Protein 8BVC (pdb70)

Solvent-accessible surface area: 3332 Å² total; per-residue (Å²): 73,82,29,96,21,137,81,74,65,150,42,29,0,64,1,43,35,82,29,123,91,147,87,84,74,72,111,80,66,175,38,133,185,129,56,95,35,90,24,125,60,120

Foldseek 3Di:
DAKDWDDPDVQKIWMWDPDPPDHIDIDIDGHDDVRDRDDDDD

Structure (mmCIF, N/CA/C/O backbone):
data_8BVC
#
_entry.id   8BVC
#
_cell.length_a   1.000
_cell.length_b   1.000
_cell.length_c   1.000
_cell.angle_alpha   90.00
_cell.angle_beta   90.00
_cell.angle_gamma   90.00
#
_symmetry.space_group_name_H-M   'P 1'
#
loop_
_atom_site.group_PDB
_atom_site.id
_atom_site.type_symbol
_atom_site.label_atom_id
_atom_site.label_alt_id
_atom_site.label_comp_id
_atom_site.label_asym_id
_atom_site.label_entity_id
_atom_site.label_seq_id
_atom_site.pdbx_PDB_ins_code
_atom_site.Cartn_x
_atom_site.Cartn_y
_atom_site.Cartn_z
_atom_site.occupancy
_atom_site.B_iso_or_equiv
_atom_site.auth_seq_id
_atom_site.auth_comp_id
_atom_site.auth_asym_id
_atom_site.auth_atom_id
_atom_site.pdbx_PDB_model_num
ATOM 1 N N . CYS A 1 1 ? 1.329 0.000 0.000 1.00 0.000 1 CYS A N 1
ATOM 2 C CA . CYS A 1 1 ? 2.094 -0.000 -1.241 1.00 0.000 1 CYS A CA 1
ATOM 3 C C . CYS A 1 1 ? 3.209 -1.041 -1.192 1.00 0.000 1 CYS A C 1
ATOM 4 O O . CYS A 1 1 ? 3.928 -1.152 -0.199 1.00 0.000 1 CYS A O 1
ATOM 11 N N . THR A 1 2 ? 3.347 -1.803 -2.273 1.00 0.000 2 THR A N 1
ATOM 12 C CA . THR A 1 2 ? 4.372 -2.836 -2.354 1.00 0.000 2 THR A CA 1
ATOM 13 C C . THR A 1 2 ? 5.093 -2.790 -3.697 1.00 0.000 2 THR A C 1
ATOM 14 O O . THR A 1 2 ? 4.814 -1.932 -4.534 1.00 0.000 2 THR A O 1
ATOM 25 N N . CYS A 1 3 ? 6.022 -3.719 -3.896 1.00 0.000 3 CYS A N 1
ATOM 26 C CA . CYS A 1 3 ? 6.784 -3.786 -5.137 1.00 0.000 3 CYS A CA 1
ATOM 27 C C . CYS A 1 3 ? 7.395 -5.171 -5.327 1.00 0.000 3 CYS A C 1
ATOM 28 O O . CYS A 1 3 ? 7.694 -5.866 -4.357 1.00 0.000 3 CYS A O 1
ATOM 35 N N . GLU A 1 4 ? 7.576 -5.565 -6.584 1.00 0.000 4 GLU A N 1
ATOM 36 C CA . GLU A 1 4 ? 8.150 -6.867 -6.900 1.00 0.000 4 GLU A CA 1
ATOM 37 C C . GLU A 1 4 ? 9.047 -6.782 -8.132 1.00 0.000 4 GLU A C 1
ATOM 38 O O . GLU A 1 4 ? 8.608 -6.372 -9.207 1.00 0.000 4 GLU A O 1
ATOM 50 N N . CYS A 1 5 ? 10.307 -7.170 -7.967 1.00 0.000 5 CYS A N 1
ATOM 51 C CA . CYS A 1 5 ? 11.268 -7.137 -9.062 1.00 0.000 5 CYS A CA 1
ATOM 52 C C . CYS A 1 5 ? 11.589 -8.548 -9.547 1.00 0.000 5 CYS A C 1
ATOM 53 O O . CYS A 1 5 ? 11.387 -9.525 -8.825 1.00 0.000 5 CYS A O 1
ATOM 60 N N . HIS A 1 6 ? 12.091 -8.646 -10.774 1.00 0.000 6 HIS A N 1
ATOM 61 C CA . HIS A 1 6 ? 12.441 -9.937 -11.356 1.00 0.000 6 HIS A CA 1
ATOM 62 C C . HIS A 1 6 ? 13.529 -9.780 -12.413 1.00 0.000 6 HIS A C 1
ATOM 63 O O . HIS A 1 6 ? 13.856 -8.665 -12.820 1.00 0.000 6 HIS A O 1
ATOM 77 N N . SER A 1 7 ? 14.087 -10.903 -12.854 1.00 0.000 7 SER A N 1
ATOM 78 C CA . SER A 1 7 ? 15.141 -10.889 -13.861 1.00 0.000 7 SER A CA 1
ATOM 79 C C . SER A 1 7 ? 14.624 -11.414 -15.197 1.00 0.000 7 SER A C 1
ATOM 80 O O . SER A 1 7 ? 14.709 -12.604 -15.500 1.00 0.000 7 SER A O 1
ATOM 88 N N . PRO A 1 8 ? 14.074 -10.505 -16.016 1.00 0.000 8 PRO A N 1
ATOM 89 C CA . PRO A 1 8 ? 13.533 -10.851 -17.333 1.00 0.000 8 PRO A CA 1
ATOM 90 C C . PRO A 1 8 ? 14.625 -11.231 -18.328 1.00 0.000 8 PRO A C 1
ATOM 91 O O . PRO A 1 8 ? 14.357 -11.876 -19.341 1.00 0.000 8 PRO A O 1
ATOM 102 N N . SER A 1 9 ? 15.856 -10.827 -18.030 1.00 0.000 9 SER A N 1
ATOM 103 C CA . SER A 1 9 ? 16.988 -11.122 -18.901 1.00 0.000 9 SER A CA 1
ATOM 104 C C . SER A 1 9 ? 18.307 -10.942 -18.156 1.00 0.000 9 SER A C 1
ATOM 105 O O . SER A 1 9 ? 18.362 -10.278 -17.120 1.00 0.000 9 SER A O 1
ATOM 113 N N . ASP A 1 10 ? 19.367 -11.538 -18.690 1.00 0.000 10 ASP A N 1
ATOM 114 C CA . ASP A 1 10 ? 20.687 -11.444 -18.077 1.00 0.000 10 ASP A CA 1
ATOM 115 C C . ASP A 1 10 ? 21.094 -9.986 -17.884 1.00 0.000 10 ASP A C 1
ATOM 116 O O . ASP A 1 10 ? 21.003 -9.178 -18.807 1.00 0.000 10 ASP A O 1
ATOM 125 N N . GLY A 1 11 ? 21.541 -9.657 -16.676 1.00 0.000 11 GLY A N 1
ATOM 126 C CA . GLY A 1 11 ? 21.953 -8.297 -16.383 1.00 0.000 11 GLY A CA 1
ATOM 127 C C . GLY A 1 11 ? 20.805 -7.311 -16.471 1.00 0.000 11 GLY A C 1
ATOM 128 O O . GLY A 1 11 ? 21.016 -6.119 -16.693 1.00 0.000 11 GLY A O 1
ATOM 132 N N . VAL A 1 12 ? 19.584 -7.809 -16.299 1.00 0.000 12 VAL A N 1
ATOM 133 C CA . VAL A 1 12 ? 18.398 -6.965 -16.361 1.00 0.000 12 VAL A CA 1
ATOM 134 C C . VAL A 1 12 ? 17.458 -7.249 -15.195 1.00 0.000 12 VAL A C 1
ATOM 135 O O . VAL A 1 12 ? 17.286 -8.399 -14.789 1.00 0.000 12 VAL A O 1
ATOM 148 N N . CYS A 1 13 ? 16.853 -6.195 -14.659 1.00 0.000 13 CYS A N 1
ATOM 149 C CA . CYS A 1 13 ? 15.930 -6.330 -13.538 1.00 0.000 13 CYS A CA 1
ATOM 150 C C . CYS A 1 13 ? 14.746 -5.380 -13.691 1.00 0.000 13 CYS A C 1
ATOM 151 O O . CYS A 1 13 ? 14.915 -4.161 -13.718 1.00 0.000 13 CYS A O 1
ATOM 158 N N . GLU A 1 14 ? 13.548 -5.947 -13.791 1.00 0.000 14 GLU A N 1
ATOM 159 C CA . GLU A 1 14 ? 12.336 -5.150 -13.941 1.00 0.000 14 GLU A CA 1
ATOM 160 C C . GLU A 1 14 ? 11.517 -5.157 -12.654 1.00 0.000 14 GLU A C 1
ATOM 161 O O . GLU A 1 14 ? 11.049 -6.205 -12.207 1.00 0.000 14 GLU A O 1
ATOM 173 N N . CYS A 1 15 ? 11.348 -3.980 -12.061 1.00 0.000 15 CYS A N 1
ATOM 174 C CA . CYS A 1 15 ? 10.587 -3.848 -10.824 1.00 0.000 15 CYS A CA 1
ATOM 175 C C . CYS A 1 15 ? 9.175 -3.345 -11.106 1.00 0.000 15 CYS A C 1
ATOM 176 O O . CYS A 1 15 ? 8.927 -2.688 -12.118 1.00 0.000 15 CYS A O 1
ATOM 183 N N . THR A 1 16 ? 8.250 -3.657 -10.203 1.00 0.000 16 THR A N 1
ATOM 184 C CA . THR A 1 16 ? 6.862 -3.238 -10.354 1.00 0.000 16 THR A CA 1
ATOM 185 C C . THR A 1 16 ? 6.263 -2.827 -9.013 1.00 0.000 16 THR A C 1
ATOM 186 O O . THR A 1 16 ? 6.046 -3.664 -8.137 1.00 0.000 16 THR A O 1
ATOM 197 N N . TYR A 1 17 ? 5.997 -1.535 -8.861 1.00 0.000 17 TYR A N 1
ATOM 198 C CA . TYR A 1 17 ? 5.424 -1.013 -7.626 1.00 0.000 17 TYR A CA 1
ATOM 199 C C . TYR A 1 17 ? 3.905 -0.923 -7.725 1.00 0.000 17 TYR A C 1
ATOM 200 O O . TYR A 1 17 ? 3.365 -0.408 -8.705 1.00 0.000 17 TYR A O 1
ATOM 218 N N . ASP A 1 18 ? 3.221 -1.428 -6.705 1.00 0.000 18 ASP A N 1
ATOM 219 C CA . ASP A 1 18 ? 1.763 -1.405 -6.675 1.00 0.000 18 ASP A CA 1
ATOM 220 C C . ASP A 1 18 ? 1.257 -0.471 -5.579 1.00 0.000 18 ASP A C 1
ATOM 221 O O . ASP A 1 18 ? 0.810 -0.905 -4.518 1.00 0.000 18 ASP A O 1
ATOM 230 N N . PRO A 1 19 ? 1.330 0.842 -5.841 1.00 0.000 19 PRO A N 1
ATOM 231 C CA . PRO A 1 19 ? 0.884 1.865 -4.889 1.00 0.000 19 PRO A CA 1
ATOM 232 C C . PRO A 1 19 ? -0.632 1.882 -4.724 1.00 0.000 19 PRO A C 1
ATOM 233 O O . PRO A 1 19 ? -1.373 1.697 -5.690 1.00 0.000 19 PRO A O 1
ATOM 244 N N . ASP A 1 20 ? -1.086 2.104 -3.496 1.00 0.000 20 ASP A N 1
ATOM 245 C CA . ASP A 1 20 ? -2.514 2.147 -3.205 1.00 0.000 20 ASP A CA 1
ATOM 246 C C . ASP A 1 20 ? -3.181 3.315 -3.924 1.00 0.000 20 ASP A C 1
ATOM 247 O O . ASP A 1 20 ? -2.729 4.456 -3.829 1.00 0.000 20 ASP A O 1
ATOM 256 N N . GLY A 1 21 ? -4.258 3.022 -4.646 1.00 0.000 21 GLY A N 1
ATOM 257 C CA . GLY A 1 21 ? -4.968 4.058 -5.373 1.00 0.000 21 GLY A CA 1
ATOM 258 C C . GLY A 1 21 ? -4.422 4.264 -6.772 1.00 0.000 21 GLY A C 1
ATOM 259 O O . GLY A 1 21 ? -5.168 4.223 -7.751 1.00 0.000 21 GLY A O 1
ATOM 263 N N . LYS A 1 22 ? -3.116 4.488 -6.868 1.00 0.000 22 LYS A N 1
ATOM 264 C CA . LYS A 1 22 ? -2.469 4.701 -8.158 1.00 0.000 22 LYS A CA 1
ATOM 265 C C . LYS A 1 22 ? -2.173 3.372 -8.844 1.00 0.000 22 LYS A C 1
ATOM 266 O O . LYS A 1 22 ? -2.122 2.317 -8.212 1.00 0.000 22 LYS A O 1
ATOM 285 N N . PRO A 1 23 ? -1.971 3.422 -10.169 1.00 0.000 23 PRO A N 1
ATOM 286 C CA . PRO A 1 23 ? -1.674 2.230 -10.970 1.00 0.000 23 PRO A CA 1
ATOM 287 C C . PRO A 1 23 ? -0.286 1.668 -10.681 1.00 0.000 23 PRO A C 1
ATOM 288 O O . PRO A 1 23 ? 0.534 2.291 -10.005 1.00 0.000 23 PRO A O 1
ATOM 299 N N . PRO A 1 24 ? -0.013 0.464 -11.204 1.00 0.000 24 PRO A N 1
ATOM 300 C CA . PRO A 1 24 ? 1.276 -0.208 -11.016 1.00 0.000 24 PRO A CA 1
ATOM 301 C C . PRO A 1 24 ? 2.406 0.485 -11.771 1.00 0.000 24 PRO A C 1
ATOM 302 O O . PRO A 1 24 ? 2.341 0.648 -12.990 1.00 0.000 24 PRO A O 1
ATOM 313 N N . ILE A 1 25 ? 3.439 0.889 -11.040 1.00 0.000 25 ILE A N 1
ATOM 314 C CA . ILE A 1 25 ? 4.584 1.562 -11.642 1.00 0.000 25 ILE A CA 1
ATOM 315 C C . ILE A 1 25 ? 5.718 0.580 -11.915 1.00 0.000 25 ILE A C 1
ATOM 316 O O . ILE A 1 25 ? 6.373 0.097 -10.990 1.00 0.000 25 ILE A O 1
ATOM 332 N N . THR A 1 26 ? 5.946 0.288 -13.192 1.00 0.000 26 THR A N 1
ATOM 333 C CA . THR A 1 26 ? 7.002 -0.636 -13.588 1.00 0.000 26 THR A CA 1
ATOM 334 C C . THR A 1 26 ? 8.291 0.109 -13.912 1.00 0.000 26 THR A C 1
ATOM 335 O O . THR A 1 26 ? 8.295 1.047 -14.710 1.00 0.000 26 THR A O 1
ATOM 346 N N . LYS A 1 27 ? 9.386 -0.313 -13.290 1.00 0.000 27 LYS A N 1
ATOM 347 C CA . LYS A 1 27 ? 10.684 0.312 -13.514 1.00 0.000 27 LYS A CA 1
ATOM 348 C C . LYS A 1 27 ? 11.725 -0.725 -13.921 1.00 0.000 27 LYS A C 1
ATOM 349 O O . LYS A 1 27 ? 12.144 -1.552 -13.110 1.00 0.000 27 LYS A O 1
ATOM 368 N N . THR A 1 28 ? 12.141 -0.676 -15.183 1.00 0.000 28 THR A N 1
ATOM 369 C CA . THR A 1 28 ? 13.133 -1.611 -15.698 1.00 0.000 28 THR A CA 1
ATOM 370 C C . THR A 1 28 ? 14.498 -0.945 -15.832 1.00 0.000 28 THR A C 1
ATOM 371 O O . THR A 1 28 ? 14.607 0.176 -16.330 1.00 0.000 28 THR A O 1
ATOM 382 N N . PHE A 1 29 ? 15.538 -1.643 -15.386 1.00 0.000 29 PHE A N 1
ATOM 383 C CA . PHE A 1 29 ? 16.897 -1.119 -15.457 1.00 0.000 29 PHE A CA 1
ATOM 384 C C . PHE A 1 29 ? 17.905 -2.247 -15.653 1.00 0.000 29 PHE A C 1
ATOM 385 O O . PHE A 1 29 ? 17.542 -3.423 -15.665 1.00 0.000 29 PHE A O 1
ATOM 402 N N . ARG A 1 30 ? 19.173 -1.879 -15.809 1.00 0.000 30 ARG A N 1
ATOM 403 C CA . ARG A 1 30 ? 20.234 -2.859 -16.007 1.00 0.000 30 ARG A CA 1
ATOM 404 C C . ARG A 1 30 ? 20.910 -3.203 -14.683 1.00 0.000 30 ARG A C 1
ATOM 405 O O . ARG A 1 30 ? 21.330 -2.316 -13.939 1.00 0.000 30 ARG A O 1
ATOM 426 N N . LEU A 1 31 ? 21.013 -4.496 -14.396 1.00 0.000 31 LEU A N 1
ATOM 427 C CA . LEU A 1 31 ? 21.638 -4.958 -13.162 1.00 0.000 31 LEU A CA 1
ATOM 428 C C . LEU A 1 31 ? 23.153 -4.799 -13.226 1.00 0.000 31 LEU A C 1
ATOM 429 O O . LEU A 1 31 ? 23.787 -5.177 -14.212 1.00 0.000 31 LEU A O 1
ATOM 445 N N . HIS A 1 32 ? 23.730 -4.239 -12.167 1.00 0.000 32 HIS A N 1
ATOM 446 C CA . HIS A 1 32 ? 25.173 -4.033 -12.102 1.00 0.000 32 HIS A CA 1
ATOM 447 C C . HIS A 1 32 ? 25.879 -5.289 -11.601 1.00 0.000 32 HIS A C 1
ATOM 448 O O . HIS A 1 32 ? 25.252 -6.330 -11.404 1.00 0.000 32 HIS A O 1
ATOM 462 N N . LYS A 1 33 ? 27.188 -5.184 -11.398 1.00 0.000 33 LYS A N 1
ATOM 463 C CA . LYS A 1 33 ? 27.981 -6.310 -10.919 1.00 0.000 33 LYS A CA 1
ATOM 464 C C . LYS A 1 33 ? 27.414 -6.860 -9.614 1.00 0.000 33 LYS A C 1
ATOM 465 O O . LYS A 1 33 ? 27.480 -6.206 -8.574 1.00 0.000 33 LYS A O 1
ATOM 484 N N . ASP A 1 34 ? 26.858 -8.065 -9.677 1.00 0.000 34 ASP A N 1
ATOM 485 C CA . ASP A 1 34 ? 26.281 -8.703 -8.500 1.00 0.000 34 ASP A CA 1
ATOM 486 C C . ASP A 1 34 ? 25.260 -7.788 -7.831 1.00 0.000 34 ASP A C 1
ATOM 487 O O . ASP A 1 34 ? 25.172 -7.734 -6.604 1.00 0.000 34 ASP A O 1
ATOM 496 N N . GLN A 1 35 ? 24.492 -7.072 -8.645 1.00 0.000 35 GLN A N 1
ATOM 497 C CA . GLN A 1 35 ? 23.479 -6.158 -8.131 1.00 0.000 35 GLN A CA 1
ATOM 498 C C . GLN A 1 35 ? 22.177 -6.897 -7.839 1.00 0.000 35 GLN A C 1
ATOM 499 O O . GLN A 1 35 ? 21.636 -7.608 -8.686 1.00 0.000 35 GLN A O 1
ATOM 513 N N . PRO A 1 36 ? 21.661 -6.727 -6.613 1.00 0.000 36 PRO A N 1
ATOM 514 C CA . PRO A 1 36 ? 20.416 -7.370 -6.182 1.00 0.000 36 PRO A CA 1
ATOM 515 C C . PRO A 1 36 ? 19.192 -6.792 -6.884 1.00 0.000 36 PRO A C 1
ATOM 516 O O . PRO A 1 36 ? 18.989 -5.578 -6.901 1.00 0.000 36 PRO A O 1
ATOM 527 N N . CYS A 1 37 ? 18.378 -7.669 -7.462 1.00 0.000 37 CYS A N 1
ATOM 528 C CA . CYS A 1 37 ? 17.174 -7.247 -8.166 1.00 0.000 37 CYS A CA 1
ATOM 529 C C . CYS A 1 37 ? 16.013 -7.059 -7.193 1.00 0.000 37 CYS A C 1
ATOM 530 O O . CYS A 1 37 ? 15.096 -7.880 -7.136 1.00 0.000 37 CYS A O 1
ATOM 537 N N . THR A 1 38 ? 16.058 -5.973 -6.429 1.00 0.000 38 THR A N 1
ATOM 538 C CA . THR A 1 38 ? 15.013 -5.677 -5.458 1.00 0.000 38 THR A CA 1
ATOM 539 C C . THR A 1 38 ? 14.586 -4.216 -5.537 1.00 0.000 38 THR A C 1
ATOM 540 O O . THR A 1 38 ? 15.151 -3.434 -6.303 1.00 0.000 38 THR A O 1
ATOM 551 N N . CYS A 1 39 ? 13.586 -3.852 -4.742 1.00 0.000 39 CYS A N 1
ATOM 552 C CA . CYS A 1 39 ? 13.083 -2.484 -4.721 1.00 0.000 39 CYS A CA 1
ATOM 553 C C . CYS A 1 39 ? 12.579 -2.110 -3.330 1.00 0.000 39 CYS A C 1
ATOM 554 O O . CYS A 1 39 ? 12.551 -2.942 -2.423 1.00 0.000 39 CYS A O 1
ATOM 561 N N . THR A 1 40 ? 12.181 -0.852 -3.169 1.00 0.000 40 THR A N 1
ATOM 562 C CA . THR A 1 40 ? 11.679 -0.367 -1.890 1.00 0.000 40 THR A CA 1
ATOM 563 C C . THR A 1 40 ? 10.734 0.813 -2.082 1.00 0.000 40 THR A C 1
ATOM 564 O O . THR A 1 40 ? 11.134 1.869 -2.573 1.00 0.000 40 THR A O 1
ATOM 575 N N . CYS A 1 41 ? 9.477 0.628 -1.691 1.00 0.000 41 CYS A N 1
ATOM 576 C CA . CYS A 1 41 ? 8.473 1.678 -1.819 1.00 0.000 41 CYS A CA 1
ATOM 577 C C . CYS A 1 41 ? 8.337 2.462 -0.518 1.00 0.000 41 CYS A C 1
ATOM 578 O O . CYS A 1 41 ? 8.058 3.660 -0.529 1.00 0.000 41 CYS A O 1
ATOM 585 N N . GLY A 1 42 ? 8.535 1.776 0.604 1.00 0.000 42 GLY A N 1
ATOM 586 C CA . GLY A 1 42 ? 8.430 2.424 1.898 1.00 0.000 42 GLY A CA 1
ATOM 587 C C . GLY A 1 42 ? 8.514 1.440 3.048 1.00 0.000 42 GLY A C 1
ATOM 588 O O . GLY A 1 42 ? 8.683 1.835 4.201 1.00 0.000 42 GLY A O 1
ATOM 592 N N . CYS A 1 1 ? 1.533 0.250 -0.071 1.00 0.000 1 CYS A N 2
ATOM 593 C CA . CYS A 1 1 ? 2.250 0.178 -1.338 1.00 0.000 1 CYS A CA 2
ATOM 594 C C . CYS A 1 1 ? 3.360 -0.867 -1.276 1.00 0.000 1 CYS A C 2
ATOM 595 O O . CYS A 1 1 ? 4.103 -0.943 -0.297 1.00 0.000 1 CYS A O 2
ATOM 602 N N . THR A 1 2 ? 3.468 -1.671 -2.329 1.00 0.000 2 THR A N 2
ATOM 603 C CA . THR A 1 2 ? 4.486 -2.712 -2.395 1.00 0.000 2 THR A CA 2
ATOM 604 C C . THR A 1 2 ? 5.170 -2.727 -3.757 1.00 0.000 2 THR A C 2
ATOM 605 O O . THR A 1 2 ? 4.894 -1.884 -4.612 1.00 0.000 2 THR A O 2
ATOM 616 N N . CYS A 1 3 ? 6.065 -3.689 -3.954 1.00 0.000 3 CYS A N 2
ATOM 617 C CA . CYS A 1 3 ? 6.789 -3.815 -5.213 1.00 0.000 3 CYS A CA 2
ATOM 618 C C . CYS A 1 3 ? 7.345 -5.226 -5.383 1.00 0.000 3 CYS A C 2
ATOM 619 O O . CYS A 1 3 ? 7.561 -5.940 -4.404 1.00 0.000 3 CYS A O 2
ATOM 626 N N . GLU A 1 4 ? 7.574 -5.620 -6.632 1.00 0.000 4 GLU A N 2
ATOM 627 C CA . GLU A 1 4 ? 8.105 -6.945 -6.929 1.00 0.000 4 GLU A CA 2
ATOM 628 C C . GLU A 1 4 ? 9.085 -6.889 -8.097 1.00 0.000 4 GLU A C 2
ATOM 629 O O . GLU A 1 4 ? 8.697 -6.625 -9.236 1.00 0.000 4 GLU A O 2
ATOM 641 N N . CYS A 1 5 ? 10.357 -7.140 -7.806 1.00 0.000 5 CYS A N 2
ATOM 642 C CA . CYS A 1 5 ? 11.395 -7.118 -8.830 1.00 0.000 5 CYS A CA 2
ATOM 643 C C . CYS A 1 5 ? 11.632 -8.516 -9.394 1.00 0.000 5 CYS A C 2
ATOM 644 O O . CYS A 1 5 ? 11.439 -9.517 -8.703 1.00 0.000 5 CYS A O 2
ATOM 651 N N . HIS A 1 6 ? 12.053 -8.577 -10.654 1.00 0.000 6 HIS A N 2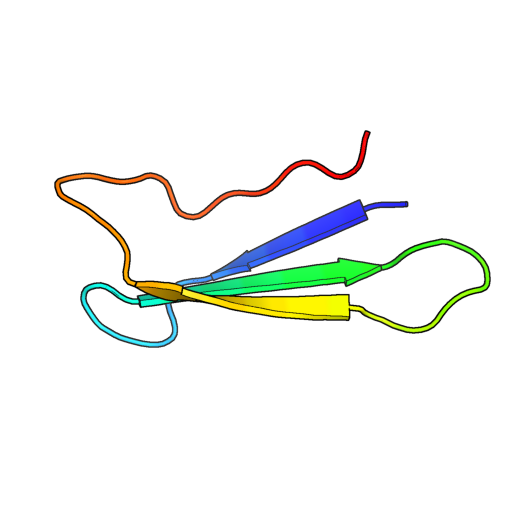
ATOM 652 C CA . HIS A 1 6 ? 12.318 -9.852 -11.310 1.00 0.000 6 HIS A CA 2
ATOM 653 C C . HIS A 1 6 ? 13.403 -9.701 -12.372 1.00 0.000 6 HIS A C 2
ATOM 654 O O . HIS A 1 6 ? 13.728 -8.588 -12.788 1.00 0.000 6 HIS A O 2
ATOM 668 N N . SER A 1 7 ? 13.961 -10.826 -12.806 1.00 0.000 7 SER A N 2
ATOM 669 C CA . SER A 1 7 ? 15.013 -10.818 -13.817 1.00 0.000 7 SER A CA 2
ATOM 670 C C . SER A 1 7 ? 14.489 -11.343 -15.150 1.00 0.000 7 SER A C 2
ATOM 671 O O . SER A 1 7 ? 14.551 -12.538 -15.444 1.00 0.000 7 SER A O 2
ATOM 679 N N . PRO A 1 8 ? 13.961 -10.430 -15.978 1.00 0.000 8 PRO A N 2
ATOM 680 C CA . PRO A 1 8 ? 13.416 -10.776 -17.294 1.00 0.000 8 PRO A CA 2
ATOM 681 C C . PRO A 1 8 ? 14.503 -11.186 -18.282 1.00 0.000 8 PRO A C 2
ATOM 682 O O . PRO A 1 8 ? 14.231 -11.861 -19.275 1.00 0.000 8 PRO A O 2
ATOM 693 N N . SER A 1 9 ? 15.736 -10.774 -18.003 1.00 0.000 9 SER A N 2
ATOM 694 C CA . SER A 1 9 ? 16.864 -11.095 -18.869 1.00 0.000 9 SER A CA 2
ATOM 695 C C . SER A 1 9 ? 18.187 -10.887 -18.138 1.00 0.000 9 SER A C 2
ATOM 696 O O . SER A 1 9 ? 18.242 -10.208 -17.113 1.00 0.000 9 SER A O 2
ATOM 704 N N . ASP A 1 10 ? 19.250 -11.477 -18.673 1.00 0.000 10 ASP A N 2
ATOM 705 C CA . ASP A 1 10 ? 20.574 -11.356 -18.074 1.00 0.000 10 ASP A CA 2
ATOM 706 C C . ASP A 1 10 ? 20.968 -9.891 -17.917 1.00 0.000 10 ASP A C 2
ATOM 707 O O . ASP A 1 10 ? 20.831 -9.098 -18.848 1.00 0.000 10 ASP A O 2
ATOM 716 N N . GLY A 1 11 ? 21.458 -9.538 -16.732 1.00 0.000 11 GLY A N 2
ATOM 717 C CA . GLY A 1 11 ? 21.864 -8.169 -16.475 1.00 0.000 11 GLY A CA 2
ATOM 718 C C . GLY A 1 11 ? 20.701 -7.198 -16.539 1.00 0.000 11 GLY A C 2
ATOM 719 O O . GLY A 1 11 ? 20.890 -6.007 -16.784 1.00 0.000 11 GLY A O 2
ATOM 723 N N . VAL A 1 12 ? 19.493 -7.709 -16.319 1.00 0.000 12 VAL A N 2
ATOM 724 C CA . VAL A 1 12 ? 18.295 -6.879 -16.354 1.00 0.000 12 VAL A CA 2
ATOM 725 C C . VAL A 1 12 ? 17.379 -7.187 -15.174 1.00 0.000 12 VAL A C 2
ATOM 726 O O . VAL A 1 12 ? 17.227 -8.342 -14.777 1.00 0.000 12 VAL A O 2
ATOM 739 N N . CYS A 1 13 ? 16.770 -6.145 -14.618 1.00 0.000 13 CYS A N 2
ATOM 740 C CA . CYS A 1 13 ? 15.869 -6.302 -13.483 1.00 0.000 13 CYS A CA 2
ATOM 741 C C . CYS A 1 13 ? 14.690 -5.338 -13.587 1.00 0.000 13 CYS A C 2
ATOM 742 O O . CYS A 1 13 ? 14.873 -4.122 -13.628 1.00 0.000 13 CYS A O 2
ATOM 749 N N . GLU A 1 14 ? 13.482 -5.891 -13.629 1.00 0.000 14 GLU A N 2
ATOM 750 C CA . GLU A 1 14 ? 12.274 -5.081 -13.728 1.00 0.000 14 GLU A CA 2
ATOM 751 C C . GLU A 1 14 ? 11.514 -5.072 -12.405 1.00 0.000 14 GLU A C 2
ATOM 752 O O . GLU A 1 14 ? 11.087 -6.117 -11.915 1.00 0.000 14 GLU A O 2
ATOM 764 N N . CYS A 1 15 ? 11.350 -3.884 -11.832 1.00 0.000 15 CYS A N 2
ATOM 765 C CA . CYS A 1 15 ? 10.643 -3.738 -10.565 1.00 0.000 15 CYS A CA 2
ATOM 766 C C . CYS A 1 15 ? 9.272 -3.102 -10.778 1.00 0.000 15 CYS A C 2
ATOM 767 O O . CYS A 1 15 ? 9.163 -2.002 -11.321 1.00 0.000 15 CYS A O 2
ATOM 774 N N . THR A 1 16 ? 8.228 -3.801 -10.345 1.00 0.000 16 THR A N 2
ATOM 775 C CA . THR A 1 16 ? 6.864 -3.307 -10.489 1.00 0.000 16 THR A CA 2
ATOM 776 C C . THR A 1 16 ? 6.289 -2.882 -9.142 1.00 0.000 16 THR A C 2
ATOM 777 O O . THR A 1 16 ? 6.111 -3.706 -8.245 1.00 0.000 16 THR A O 2
ATOM 788 N N . TYR A 1 17 ? 6.000 -1.593 -9.008 1.00 0.000 17 TYR A N 2
ATOM 789 C CA . TYR A 1 17 ? 5.446 -1.059 -7.770 1.00 0.000 17 TYR A CA 2
ATOM 790 C C . TYR A 1 17 ? 3.923 -0.996 -7.836 1.00 0.000 17 TYR A C 2
ATOM 791 O O . TYR A 1 17 ? 3.352 -0.543 -8.829 1.00 0.000 17 TYR A O 2
ATOM 809 N N . ASP A 1 18 ? 3.272 -1.454 -6.773 1.00 0.000 18 ASP A N 2
ATOM 810 C CA . ASP A 1 18 ? 1.815 -1.449 -6.708 1.00 0.000 18 ASP A CA 2
ATOM 811 C C . ASP A 1 18 ? 1.322 -0.489 -5.629 1.00 0.000 18 ASP A C 2
ATOM 812 O O . ASP A 1 18 ? 0.899 -0.897 -4.548 1.00 0.000 18 ASP A O 2
ATOM 821 N N . PRO A 1 19 ? 1.379 0.817 -5.928 1.00 0.000 19 PRO A N 2
ATOM 822 C CA . PRO A 1 19 ? 0.943 1.862 -4.997 1.00 0.000 19 PRO A CA 2
ATOM 823 C C . PRO A 1 19 ? -0.569 1.872 -4.804 1.00 0.000 19 PRO A C 2
ATOM 824 O O . PRO A 1 19 ? -1.327 1.651 -5.748 1.00 0.000 19 PRO A O 2
ATOM 835 N N . ASP A 1 20 ? -1.002 2.129 -3.574 1.00 0.000 20 ASP A N 2
ATOM 836 C CA . ASP A 1 20 ? -2.425 2.169 -3.257 1.00 0.000 20 ASP A CA 2
ATOM 837 C C . ASP A 1 20 ? -3.110 3.325 -3.980 1.00 0.000 20 ASP A C 2
ATOM 838 O O . ASP A 1 20 ? -2.663 4.469 -3.907 1.00 0.000 20 ASP A O 2
ATOM 847 N N . GLY A 1 21 ? -4.199 3.017 -4.679 1.00 0.000 21 GLY A N 2
ATOM 848 C CA . GLY A 1 21 ? -4.928 4.040 -5.405 1.00 0.000 21 GLY A CA 2
ATOM 849 C C . GLY A 1 21 ? -4.407 4.231 -6.816 1.00 0.000 21 GLY A C 2
ATOM 850 O O . GLY A 1 21 ? -5.170 4.174 -7.781 1.00 0.000 21 GLY A O 2
ATOM 854 N N . LYS A 1 22 ? -3.104 4.461 -6.938 1.00 0.000 22 LYS A N 2
ATOM 855 C CA . LYS A 1 22 ? -2.481 4.662 -8.241 1.00 0.000 22 LYS A CA 2
ATOM 856 C C . LYS A 1 22 ? -2.188 3.326 -8.916 1.00 0.000 22 LYS A C 2
ATOM 857 O O . LYS A 1 22 ? -2.126 2.278 -8.273 1.00 0.000 22 LYS A O 2
ATOM 876 N N . PRO A 1 23 ? -2.003 3.361 -10.244 1.00 0.000 23 PRO A N 2
ATOM 877 C CA . PRO A 1 23 ? -1.712 2.162 -11.035 1.00 0.000 23 PRO A CA 2
ATOM 878 C C . PRO A 1 23 ? -0.319 1.608 -10.756 1.00 0.000 23 PRO A C 2
ATOM 879 O O . PRO A 1 23 ? 0.505 2.237 -10.092 1.00 0.000 23 PRO A O 2
ATOM 890 N N . PRO A 1 24 ? -0.046 0.401 -11.275 1.00 0.000 24 PRO A N 2
ATOM 891 C CA . PRO A 1 24 ? 1.248 -0.264 -11.096 1.00 0.000 24 PRO A CA 2
ATOM 892 C C . PRO A 1 24 ? 2.367 0.429 -11.866 1.00 0.000 24 PRO A C 2
ATOM 893 O O . PRO A 1 24 ? 2.305 0.555 -13.089 1.00 0.000 24 PRO A O 2
ATOM 904 N N . ILE A 1 25 ? 3.389 0.875 -11.143 1.00 0.000 25 ILE A N 2
ATOM 905 C CA . ILE A 1 25 ? 4.522 1.553 -11.760 1.00 0.000 25 ILE A CA 2
ATOM 906 C C . ILE A 1 25 ? 5.667 0.581 -12.023 1.00 0.000 25 ILE A C 2
ATOM 907 O O . ILE A 1 25 ? 6.317 0.102 -11.093 1.00 0.000 25 ILE A O 2
ATOM 923 N N . THR A 1 26 ? 5.912 0.294 -13.298 1.00 0.000 26 THR A N 2
ATOM 924 C CA . THR A 1 26 ? 6.979 -0.620 -13.685 1.00 0.000 26 THR A CA 2
ATOM 925 C C . THR A 1 26 ? 8.268 0.136 -13.987 1.00 0.000 26 THR A C 2
ATOM 926 O O . THR A 1 26 ? 8.261 1.129 -14.715 1.00 0.000 26 THR A O 2
ATOM 937 N N . LYS A 1 27 ? 9.373 -0.339 -13.424 1.00 0.000 27 LYS A N 2
ATOM 938 C CA . LYS A 1 27 ? 10.671 0.290 -13.635 1.00 0.000 27 LYS A CA 2
ATOM 939 C C . LYS A 1 27 ? 11.726 -0.748 -14.003 1.00 0.000 27 LYS A C 2
ATOM 940 O O . LYS A 1 27 ? 12.139 -1.553 -13.167 1.00 0.000 27 LYS A O 2
ATOM 959 N N . THR A 1 28 ? 12.161 -0.724 -15.259 1.00 0.000 28 THR A N 2
ATOM 960 C CA . THR A 1 28 ? 13.169 -1.663 -15.737 1.00 0.000 28 THR A CA 2
ATOM 961 C C . THR A 1 28 ? 14.529 -0.989 -15.869 1.00 0.000 28 THR A C 2
ATOM 962 O O . THR A 1 28 ? 14.639 0.109 -16.415 1.00 0.000 28 THR A O 2
ATOM 973 N N . PHE A 1 29 ? 15.565 -1.654 -15.367 1.00 0.000 29 PHE A N 2
ATOM 974 C CA . PHE A 1 29 ? 16.920 -1.118 -15.429 1.00 0.000 29 PHE A CA 2
ATOM 975 C C . PHE A 1 29 ? 17.938 -2.237 -15.628 1.00 0.000 29 PHE A C 2
ATOM 976 O O . PHE A 1 29 ? 17.586 -3.417 -15.638 1.00 0.000 29 PHE A O 2
ATOM 993 N N . ARG A 1 30 ? 19.202 -1.857 -15.787 1.00 0.000 30 ARG A N 2
ATOM 994 C CA . ARG A 1 30 ? 20.272 -2.827 -15.988 1.00 0.000 30 ARG A CA 2
ATOM 995 C C . ARG A 1 30 ? 20.953 -3.167 -14.665 1.00 0.000 30 ARG A C 2
ATOM 996 O O . ARG A 1 30 ? 21.386 -2.278 -13.931 1.00 0.000 30 ARG A O 2
ATOM 1017 N N . LEU A 1 31 ? 21.043 -4.458 -14.367 1.00 0.000 31 LEU A N 2
ATOM 1018 C CA . LEU A 1 31 ? 21.671 -4.917 -13.133 1.00 0.000 31 LEU A CA 2
ATOM 1019 C C . LEU A 1 31 ? 23.186 -4.760 -13.202 1.00 0.000 31 LEU A C 2
ATOM 1020 O O . LEU A 1 31 ? 23.816 -5.146 -14.187 1.00 0.000 31 LEU A O 2
ATOM 1036 N N . HIS A 1 32 ? 23.767 -4.194 -12.149 1.00 0.000 32 HIS A N 2
ATOM 1037 C CA . HIS A 1 32 ? 25.209 -3.990 -12.089 1.00 0.000 32 HIS A CA 2
ATOM 1038 C C . HIS A 1 32 ? 25.917 -5.250 -11.602 1.00 0.000 32 HIS A C 2
ATOM 1039 O O . HIS A 1 32 ? 25.292 -6.296 -11.422 1.00 0.000 32 HIS A O 2
ATOM 1053 N N . LYS A 1 33 ? 27.225 -5.145 -11.391 1.00 0.000 33 LYS A N 2
ATOM 1054 C CA . LYS A 1 33 ? 28.019 -6.276 -10.925 1.00 0.000 33 LYS A CA 2
ATOM 1055 C C . LYS A 1 33 ? 27.397 -6.900 -9.680 1.00 0.000 33 LYS A C 2
ATOM 1056 O O . LYS A 1 33 ? 27.427 -6.313 -8.598 1.00 0.000 33 LYS A O 2
ATOM 1075 N N . ASP A 1 34 ? 26.836 -8.094 -9.839 1.00 0.000 34 ASP A N 2
ATOM 1076 C CA . ASP A 1 34 ? 26.210 -8.800 -8.728 1.00 0.000 34 ASP A CA 2
ATOM 1077 C C . ASP A 1 34 ? 25.225 -7.894 -7.995 1.00 0.000 34 ASP A C 2
ATOM 1078 O O . ASP A 1 34 ? 25.107 -7.951 -6.772 1.00 0.000 34 ASP A O 2
ATOM 1087 N N . GLN A 1 35 ? 24.521 -7.059 -8.753 1.00 0.000 35 GLN A N 2
ATOM 1088 C CA . GLN A 1 35 ? 23.548 -6.140 -8.175 1.00 0.000 35 GLN A CA 2
ATOM 1089 C C . GLN A 1 35 ? 22.258 -6.869 -7.814 1.00 0.000 35 GLN A C 2
ATOM 1090 O O . GLN A 1 35 ? 21.713 -7.643 -8.601 1.00 0.000 35 GLN A O 2
ATOM 1104 N N . PRO A 1 36 ? 21.756 -6.618 -6.596 1.00 0.000 36 PRO A N 2
ATOM 1105 C CA . PRO A 1 36 ? 20.524 -7.241 -6.103 1.00 0.000 36 PRO A CA 2
ATOM 1106 C C . PRO A 1 36 ? 19.285 -6.726 -6.826 1.00 0.000 36 PRO A C 2
ATOM 1107 O O . PRO A 1 36 ? 19.053 -5.519 -6.900 1.00 0.000 36 PRO A O 2
ATOM 1118 N N . CYS A 1 37 ? 18.490 -7.648 -7.359 1.00 0.000 37 CYS A N 2
ATOM 1119 C CA . CYS A 1 37 ? 17.273 -7.288 -8.077 1.00 0.000 37 CYS A CA 2
ATOM 1120 C C . CYS A 1 37 ? 16.099 -7.134 -7.114 1.00 0.000 37 CYS A C 2
ATOM 1121 O O . CYS A 1 37 ? 15.171 -7.944 -7.114 1.00 0.000 37 CYS A O 2
ATOM 1128 N N . THR A 1 38 ? 16.146 -6.088 -6.295 1.00 0.000 38 THR A N 2
ATOM 1129 C CA . THR A 1 38 ? 15.088 -5.828 -5.327 1.00 0.000 38 THR A CA 2
ATOM 1130 C C . THR A 1 38 ? 14.715 -4.350 -5.304 1.00 0.000 38 THR A C 2
ATOM 1131 O O . THR A 1 38 ? 15.423 -3.512 -5.863 1.00 0.000 38 THR A O 2
ATOM 1142 N N . CYS A 1 39 ? 13.600 -4.035 -4.654 1.00 0.000 39 CYS A N 2
ATOM 1143 C CA . CYS A 1 39 ? 13.133 -2.658 -4.557 1.00 0.000 39 CYS A CA 2
ATOM 1144 C C . CYS A 1 39 ? 12.512 -2.389 -3.189 1.00 0.000 39 CYS A C 2
ATOM 1145 O O . CYS A 1 39 ? 12.336 -3.303 -2.383 1.00 0.000 39 CYS A O 2
ATOM 1152 N N . THR A 1 40 ? 12.181 -1.127 -2.934 1.00 0.000 40 THR A N 2
ATOM 1153 C CA . THR A 1 40 ? 11.581 -0.736 -1.665 1.00 0.000 40 THR A CA 2
ATOM 1154 C C . THR A 1 40 ? 10.738 0.525 -1.820 1.00 0.000 40 THR A C 2
ATOM 1155 O O . THR A 1 40 ? 11.258 1.599 -2.124 1.00 0.000 40 THR A O 2
ATOM 1166 N N . CYS A 1 41 ? 9.433 0.388 -1.609 1.00 0.000 41 CYS A N 2
ATOM 1167 C CA . CYS A 1 41 ? 8.517 1.516 -1.726 1.00 0.000 41 CYS A CA 2
ATOM 1168 C C . CYS A 1 41 ? 8.253 2.146 -0.361 1.00 0.000 41 CYS A C 2
ATOM 1169 O O . CYS A 1 41 ? 8.026 3.350 -0.255 1.00 0.000 41 CYS A O 2
ATOM 1176 N N . GLY A 1 42 ? 8.285 1.321 0.681 1.00 0.000 42 GLY A N 2
ATOM 1177 C CA . GLY A 1 42 ? 8.048 1.814 2.025 1.00 0.000 42 GLY A CA 2
ATOM 1178 C C . GLY A 1 42 ? 9.027 2.901 2.425 1.00 0.000 42 GLY A C 2
ATOM 1179 O O . GLY A 1 42 ? 8.752 4.088 2.251 1.00 0.000 42 GLY A O 2
ATOM 1183 N N . CYS A 1 1 ? 1.568 0.299 -0.061 1.00 0.000 1 CYS A N 3
ATOM 1184 C CA . CYS A 1 1 ? 2.284 0.223 -1.329 1.00 0.000 1 CYS A CA 3
ATOM 1185 C C . CYS A 1 1 ? 3.393 -0.823 -1.264 1.00 0.000 1 CYS A C 3
ATOM 1186 O O . CYS A 1 1 ? 4.136 -0.897 -0.285 1.00 0.000 1 CYS A O 3
ATOM 1193 N N . THR A 1 2 ? 3.500 -1.630 -2.315 1.00 0.000 2 THR A N 3
ATOM 1194 C CA . THR A 1 2 ? 4.518 -2.672 -2.379 1.00 0.000 2 THR A CA 3
ATOM 1195 C C . THR A 1 2 ? 5.202 -2.690 -3.741 1.00 0.000 2 THR A C 3
ATOM 1196 O O . THR A 1 2 ? 4.934 -1.843 -4.593 1.00 0.000 2 THR A O 3
ATOM 1207 N N . CYS A 1 3 ? 6.086 -3.662 -3.940 1.00 0.000 3 CYS A N 3
ATOM 1208 C CA . CYS A 1 3 ? 6.809 -3.791 -5.199 1.00 0.000 3 CYS A CA 3
ATOM 1209 C C . CYS A 1 3 ? 7.364 -5.203 -5.365 1.00 0.000 3 CYS A C 3
ATOM 1210 O O . CYS A 1 3 ? 7.582 -5.914 -4.385 1.00 0.000 3 CYS A O 3
ATOM 1217 N N . GLU A 1 4 ? 7.589 -5.602 -6.614 1.00 0.000 4 GLU A N 3
ATOM 1218 C CA . GLU A 1 4 ? 8.118 -6.928 -6.907 1.00 0.000 4 GLU A CA 3
ATOM 1219 C C . GLU A 1 4 ? 9.096 -6.878 -8.077 1.00 0.000 4 GLU A C 3
ATOM 1220 O O . GLU A 1 4 ? 8.707 -6.614 -9.216 1.00 0.000 4 GLU A O 3
ATOM 1232 N N . CYS A 1 5 ? 10.368 -7.131 -7.789 1.00 0.000 5 CYS A N 3
ATOM 1233 C CA . CYS A 1 5 ? 11.404 -7.113 -8.815 1.00 0.000 5 CYS A CA 3
ATOM 1234 C C . CYS A 1 5 ? 11.639 -8.514 -9.373 1.00 0.000 5 CYS A C 3
ATOM 1235 O O . CYS A 1 5 ? 11.446 -9.512 -8.679 1.00 0.000 5 CYS A O 3
ATOM 1242 N N . HIS A 1 6 ? 12.059 -8.580 -10.633 1.00 0.000 6 HIS A N 3
ATOM 1243 C CA . HIS A 1 6 ? 12.322 -9.857 -11.286 1.00 0.000 6 HIS A CA 3
ATOM 1244 C C . HIS A 1 6 ? 13.404 -9.710 -12.351 1.00 0.000 6 HIS A C 3
ATOM 1245 O O . HIS A 1 6 ? 13.725 -8.600 -12.775 1.00 0.000 6 HIS A O 3
ATOM 1259 N N . SER A 1 7 ? 13.964 -10.838 -12.779 1.00 0.000 7 SER A N 3
ATOM 1260 C CA . SER A 1 7 ? 15.013 -10.834 -13.791 1.00 0.000 7 SER A CA 3
ATOM 1261 C C . SER A 1 7 ? 14.487 -11.367 -15.121 1.00 0.000 7 SER A C 3
ATOM 1262 O O . SER A 1 7 ? 14.549 -12.563 -15.407 1.00 0.000 7 SER A O 3
ATOM 1270 N N . PRO A 1 8 ? 13.957 -10.459 -15.953 1.00 0.000 8 PRO A N 3
ATOM 1271 C CA . PRO A 1 8 ? 13.410 -10.814 -17.266 1.00 0.000 8 PRO A CA 3
ATOM 1272 C C . PRO A 1 8 ? 14.496 -11.229 -18.254 1.00 0.000 8 PRO A C 3
ATOM 1273 O O . PRO A 1 8 ? 14.223 -11.914 -19.239 1.00 0.000 8 PRO A O 3
ATOM 1284 N N . SER A 1 9 ? 15.727 -10.810 -17.982 1.00 0.000 9 SER A N 3
ATOM 1285 C CA . SER A 1 9 ? 16.854 -11.136 -18.848 1.00 0.000 9 SER A CA 3
ATOM 1286 C C . SER A 1 9 ? 18.178 -10.924 -18.121 1.00 0.000 9 SER A C 3
ATOM 1287 O O . SER A 1 9 ? 18.237 -10.229 -17.106 1.00 0.000 9 SER A O 3
ATOM 1295 N N . ASP A 1 10 ? 19.238 -11.527 -18.647 1.00 0.000 10 ASP A N 3
ATOM 1296 C CA . ASP A 1 10 ? 20.563 -11.404 -18.050 1.00 0.000 10 ASP A CA 3
ATOM 1297 C C . ASP A 1 10 ? 20.960 -9.938 -17.906 1.00 0.000 10 ASP A C 3
ATOM 1298 O O . ASP A 1 10 ? 20.824 -9.152 -18.843 1.00 0.000 10 ASP A O 3
ATOM 1307 N N . GLY A 1 11 ? 21.451 -9.576 -16.724 1.00 0.000 11 GLY A N 3
ATOM 1308 C CA . GLY A 1 11 ? 21.859 -8.205 -16.478 1.00 0.000 11 GLY A CA 3
ATOM 1309 C C . GLY A 1 11 ? 20.697 -7.234 -16.542 1.00 0.000 11 GLY A C 3
ATOM 1310 O O . GLY A 1 11 ? 20.886 -6.045 -16.796 1.00 0.000 11 GLY A O 3
ATOM 1314 N N . VAL A 1 12 ? 19.490 -7.742 -16.312 1.00 0.000 12 VAL A N 3
ATOM 1315 C CA . VAL A 1 12 ? 18.292 -6.911 -16.346 1.00 0.000 12 VAL A CA 3
ATOM 1316 C C . VAL A 1 12 ? 17.385 -7.208 -15.157 1.00 0.000 12 VAL A C 3
ATOM 1317 O O . VAL A 1 12 ? 17.251 -8.357 -14.736 1.00 0.000 12 VAL A O 3
ATOM 1330 N N . CYS A 1 13 ? 16.761 -6.164 -14.621 1.00 0.000 13 CYS A N 3
ATOM 1331 C CA . CYS A 1 13 ? 15.865 -6.311 -13.481 1.00 0.000 13 CYS A CA 3
ATOM 1332 C C . CYS A 1 13 ? 14.686 -5.349 -13.588 1.00 0.000 13 CYS A C 3
ATOM 1333 O O . CYS A 1 13 ? 14.867 -4.133 -13.641 1.00 0.000 13 CYS A O 3
ATOM 1340 N N . GLU A 1 14 ? 13.478 -5.903 -13.619 1.00 0.000 14 GLU A N 3
ATOM 1341 C CA . GLU A 1 14 ? 12.269 -5.094 -13.721 1.00 0.000 14 GLU A CA 3
ATOM 1342 C C . GLU A 1 14 ? 11.512 -5.079 -12.397 1.00 0.000 14 GLU A C 3
ATOM 1343 O O . GLU A 1 14 ? 11.076 -6.120 -11.905 1.00 0.000 14 GLU A O 3
ATOM 1355 N N . CYS A 1 15 ? 11.359 -3.890 -11.823 1.00 0.000 15 CYS A N 3
ATOM 1356 C CA . CYS A 1 15 ? 10.656 -3.737 -10.555 1.00 0.000 15 CYS A CA 3
ATOM 1357 C C . CYS A 1 15 ? 9.286 -3.097 -10.766 1.00 0.000 15 CYS A C 3
ATOM 1358 O O . CYS A 1 15 ? 9.179 -1.996 -11.306 1.00 0.000 15 CYS A O 3
ATOM 1365 N N . THR A 1 16 ? 8.240 -3.797 -10.337 1.00 0.000 16 THR A N 3
ATOM 1366 C CA . THR A 1 16 ? 6.878 -3.299 -10.480 1.00 0.000 16 THR A CA 3
ATOM 1367 C C . THR A 1 16 ? 6.305 -2.871 -9.133 1.00 0.000 16 THR A C 3
ATOM 1368 O O . THR A 1 16 ? 6.128 -3.692 -8.234 1.00 0.000 16 THR A O 3
ATOM 1379 N N . TYR A 1 17 ? 6.017 -1.581 -9.002 1.00 0.000 17 TYR A N 3
ATOM 1380 C CA . TYR A 1 17 ? 5.466 -1.043 -7.764 1.00 0.000 17 TYR A CA 3
ATOM 1381 C C . TYR A 1 17 ? 3.943 -0.981 -7.827 1.00 0.000 17 TYR A C 3
ATOM 1382 O O . TYR A 1 17 ? 3.369 -0.537 -8.822 1.00 0.000 17 TYR A O 3
ATOM 1400 N N . ASP A 1 18 ? 3.294 -1.430 -6.759 1.00 0.000 18 ASP A N 3
ATOM 1401 C CA . ASP A 1 18 ? 1.837 -1.425 -6.690 1.00 0.000 18 ASP A CA 3
ATOM 1402 C C . ASP A 1 18 ? 1.347 -0.459 -5.616 1.00 0.000 18 ASP A C 3
ATOM 1403 O O . ASP A 1 18 ? 0.925 -0.860 -4.531 1.00 0.000 18 ASP A O 3
ATOM 1412 N N . PRO A 1 19 ? 1.404 0.846 -5.923 1.00 0.000 19 PRO A N 3
ATOM 1413 C CA . PRO A 1 19 ? 0.971 1.896 -4.996 1.00 0.000 19 PRO A CA 3
ATOM 1414 C C . PRO A 1 19 ? -0.542 1.908 -4.800 1.00 0.000 19 PRO A C 3
ATOM 1415 O O . PRO A 1 19 ? -1.301 1.683 -5.742 1.00 0.000 19 PRO A O 3
ATOM 1426 N N . ASP A 1 20 ? -0.972 2.172 -3.571 1.00 0.000 20 ASP A N 3
ATOM 1427 C CA . ASP A 1 20 ? -2.394 2.215 -3.251 1.00 0.000 20 ASP A CA 3
ATOM 1428 C C . ASP A 1 20 ? -3.080 3.368 -3.977 1.00 0.000 20 ASP A C 3
ATOM 1429 O O . ASP A 1 20 ? -2.630 4.511 -3.911 1.00 0.000 20 ASP A O 3
ATOM 1438 N N . GLY A 1 21 ? -4.171 3.059 -4.671 1.00 0.000 21 GLY A N 3
ATOM 1439 C CA . GLY A 1 21 ? -4.900 4.079 -5.401 1.00 0.000 21 GLY A CA 3
ATOM 1440 C C . GLY A 1 21 ? -4.383 4.263 -6.814 1.00 0.000 21 GLY A C 3
ATOM 1441 O O . GLY A 1 21 ? -5.149 4.202 -7.776 1.00 0.000 21 GLY A O 3
ATOM 1445 N N . LYS A 1 22 ? -3.080 4.490 -6.941 1.00 0.000 22 LYS A N 3
ATOM 1446 C CA . LYS A 1 22 ? -2.461 4.684 -8.246 1.00 0.000 22 LYS A CA 3
ATOM 1447 C C . LYS A 1 22 ? -2.171 3.344 -8.915 1.00 0.000 22 LYS A C 3
ATOM 1448 O O . LYS A 1 22 ? -2.108 2.300 -8.266 1.00 0.000 22 LYS A O 3
ATOM 1467 N N . PRO A 1 23 ? -1.987 3.373 -10.244 1.00 0.000 23 PRO A N 3
ATOM 1468 C CA . PRO A 1 23 ? -1.699 2.169 -11.029 1.00 0.000 23 PRO A CA 3
ATOM 1469 C C . PRO A 1 23 ? -0.306 1.615 -10.750 1.00 0.000 23 PRO A C 3
ATOM 1470 O O . PRO A 1 23 ? 0.520 2.248 -10.090 1.00 0.000 23 PRO A O 3
ATOM 1481 N N . PRO A 1 24 ? -0.035 0.406 -11.263 1.00 0.000 24 PRO A N 3
ATOM 1482 C CA . PRO A 1 24 ? 1.259 -0.259 -11.082 1.00 0.000 24 PRO A CA 3
ATOM 1483 C C . PRO A 1 24 ? 2.377 0.428 -11.858 1.00 0.000 24 PRO A C 3
ATOM 1484 O O . PRO A 1 24 ? 2.315 0.546 -13.082 1.00 0.000 24 PRO A O 3
ATOM 1495 N N . ILE A 1 25 ? 3.399 0.880 -11.139 1.00 0.000 25 ILE A N 3
ATOM 1496 C CA . ILE A 1 25 ? 4.532 1.554 -11.761 1.00 0.000 25 ILE A CA 3
ATOM 1497 C C . ILE A 1 25 ? 5.676 0.581 -12.021 1.00 0.000 25 ILE A C 3
ATOM 1498 O O . ILE A 1 25 ? 6.330 0.109 -11.091 1.00 0.000 25 ILE A O 3
ATOM 1514 N N . THR A 1 26 ? 5.914 0.283 -13.295 1.00 0.000 26 THR A N 3
ATOM 1515 C CA . THR A 1 26 ? 6.979 -0.634 -13.680 1.00 0.000 26 THR A CA 3
ATOM 1516 C C . THR A 1 26 ? 8.266 0.120 -13.995 1.00 0.000 26 THR A C 3
ATOM 1517 O O . THR A 1 26 ? 8.258 1.100 -14.740 1.00 0.000 26 THR A O 3
ATOM 1528 N N . LYS A 1 27 ? 9.373 -0.344 -13.423 1.00 0.000 27 LYS A N 3
ATOM 1529 C CA . LYS A 1 27 ? 10.670 0.284 -13.644 1.00 0.000 27 LYS A CA 3
ATOM 1530 C C . LYS A 1 27 ? 11.723 -0.756 -14.013 1.00 0.000 27 LYS A C 3
ATOM 1531 O O . LYS A 1 27 ? 12.145 -1.552 -13.173 1.00 0.000 27 LYS A O 3
ATOM 1550 N N . THR A 1 28 ? 12.144 -0.743 -15.274 1.00 0.000 28 THR A N 3
ATOM 1551 C CA . THR A 1 28 ? 13.148 -1.685 -15.753 1.00 0.000 28 THR A CA 3
ATOM 1552 C C . THR A 1 28 ? 14.508 -1.012 -15.897 1.00 0.000 28 THR A C 3
ATOM 1553 O O . THR A 1 28 ? 14.616 0.081 -16.452 1.00 0.000 28 THR A O 3
ATOM 1564 N N . PHE A 1 29 ? 15.546 -1.673 -15.394 1.00 0.000 29 PHE A N 3
ATOM 1565 C CA . PHE A 1 29 ? 16.901 -1.138 -15.467 1.00 0.000 29 PHE A CA 3
ATOM 1566 C C . PHE A 1 29 ? 17.918 -2.259 -15.664 1.00 0.000 29 PHE A C 3
ATOM 1567 O O . PHE A 1 29 ? 17.566 -3.438 -15.664 1.00 0.000 29 PHE A O 3
ATOM 1584 N N . ARG A 1 30 ? 19.181 -1.880 -15.831 1.00 0.000 30 ARG A N 3
ATOM 1585 C CA . ARG A 1 30 ? 20.250 -2.852 -16.030 1.00 0.000 30 ARG A CA 3
ATOM 1586 C C . ARG A 1 30 ? 20.937 -3.182 -14.709 1.00 0.000 30 ARG A C 3
ATOM 1587 O O . ARG A 1 30 ? 21.373 -2.288 -13.982 1.00 0.000 30 ARG A O 3
ATOM 1608 N N . LEU A 1 31 ? 21.031 -4.472 -14.403 1.00 0.000 31 LEU A N 3
ATOM 1609 C CA . LEU A 1 31 ? 21.665 -4.921 -13.169 1.00 0.000 31 LEU A CA 3
ATOM 1610 C C . LEU A 1 31 ? 23.180 -4.765 -13.247 1.00 0.000 31 LEU A C 3
ATOM 1611 O O . LEU A 1 31 ? 23.805 -5.155 -14.233 1.00 0.000 31 LEU A O 3
ATOM 1627 N N . HIS A 1 32 ? 23.766 -4.193 -12.199 1.00 0.000 32 HIS A N 3
ATOM 1628 C CA . HIS A 1 32 ? 25.209 -3.987 -12.148 1.00 0.000 32 HIS A CA 3
ATOM 1629 C C . HIS A 1 32 ? 25.920 -5.245 -11.655 1.00 0.000 32 HIS A C 3
ATOM 1630 O O . HIS A 1 32 ? 25.296 -6.288 -11.463 1.00 0.000 32 HIS A O 3
ATOM 1644 N N . LYS A 1 33 ? 27.229 -5.138 -11.453 1.00 0.000 33 LYS A N 3
ATOM 1645 C CA . LYS A 1 33 ? 28.025 -6.265 -10.983 1.00 0.000 33 LYS A CA 3
ATOM 1646 C C . LYS A 1 33 ? 27.424 -6.865 -9.716 1.00 0.000 33 LYS A C 3
ATOM 1647 O O . LYS A 1 33 ? 27.468 -6.255 -8.647 1.00 0.000 33 LYS A O 3
ATOM 1666 N N . ASP A 1 34 ? 26.864 -8.063 -9.843 1.00 0.000 34 ASP A N 3
ATOM 1667 C CA . ASP A 1 34 ? 26.255 -8.746 -8.707 1.00 0.000 34 ASP A CA 3
ATOM 1668 C C . ASP A 1 34 ? 25.267 -7.833 -7.989 1.00 0.000 34 ASP A C 3
ATOM 1669 O O . ASP A 1 34 ? 25.159 -7.862 -6.763 1.00 0.000 34 ASP A O 3
ATOM 1678 N N . GLN A 1 35 ? 24.549 -7.023 -8.761 1.00 0.000 35 GLN A N 3
ATOM 1679 C CA . GLN A 1 35 ? 23.571 -6.100 -8.197 1.00 0.000 35 GLN A CA 3
ATOM 1680 C C . GLN A 1 35 ? 22.282 -6.830 -7.831 1.00 0.000 35 GLN A C 3
ATOM 1681 O O . GLN A 1 35 ? 21.736 -7.607 -8.614 1.00 0.000 35 GLN A O 3
ATOM 1695 N N . PRO A 1 36 ? 21.784 -6.575 -6.612 1.00 0.000 36 PRO A N 3
ATOM 1696 C CA . PRO A 1 36 ? 20.553 -7.197 -6.114 1.00 0.000 36 PRO A CA 3
ATOM 1697 C C . PRO A 1 36 ? 19.312 -6.686 -6.837 1.00 0.000 36 PRO A C 3
ATOM 1698 O O . PRO A 1 36 ? 19.082 -5.479 -6.920 1.00 0.000 36 PRO A O 3
ATOM 1709 N N . CYS A 1 37 ? 18.513 -7.611 -7.358 1.00 0.000 37 CYS A N 3
ATOM 1710 C CA . CYS A 1 37 ? 17.294 -7.254 -8.073 1.00 0.000 37 CYS A CA 3
ATOM 1711 C C . CYS A 1 37 ? 16.124 -7.090 -7.107 1.00 0.000 37 CYS A C 3
ATOM 1712 O O . CYS A 1 37 ? 15.194 -7.897 -7.097 1.00 0.000 37 CYS A O 3
ATOM 1719 N N . THR A 1 38 ? 16.177 -6.038 -6.296 1.00 0.000 38 THR A N 3
ATOM 1720 C CA . THR A 1 38 ? 15.124 -5.768 -5.325 1.00 0.000 38 THR A CA 3
ATOM 1721 C C . THR A 1 38 ? 14.743 -4.292 -5.325 1.00 0.000 38 THR A C 3
ATOM 1722 O O . THR A 1 38 ? 15.442 -3.459 -5.903 1.00 0.000 38 THR A O 3
ATOM 1733 N N . CYS A 1 39 ? 13.630 -3.973 -4.672 1.00 0.000 39 CYS A N 3
ATOM 1734 C CA . CYS A 1 39 ? 13.155 -2.597 -4.595 1.00 0.000 39 CYS A CA 3
ATOM 1735 C C . CYS A 1 39 ? 12.562 -2.301 -3.221 1.00 0.000 39 CYS A C 3
ATOM 1736 O O . CYS A 1 39 ? 12.415 -3.198 -2.389 1.00 0.000 39 CYS A O 3
ATOM 1743 N N . THR A 1 40 ? 12.223 -1.037 -2.988 1.00 0.000 40 THR A N 3
ATOM 1744 C CA . THR A 1 40 ? 11.647 -0.623 -1.715 1.00 0.000 40 THR A CA 3
ATOM 1745 C C . THR A 1 40 ? 10.790 0.627 -1.880 1.00 0.000 40 THR A C 3
ATOM 1746 O O . THR A 1 40 ? 11.295 1.699 -2.216 1.00 0.000 40 THR A O 3
ATOM 1757 N N . CYS A 1 41 ? 9.491 0.484 -1.642 1.00 0.000 41 CYS A N 3
ATOM 1758 C CA . CYS A 1 41 ? 8.562 1.602 -1.765 1.00 0.000 41 CYS A CA 3
ATOM 1759 C C . CYS A 1 41 ? 8.317 2.256 -0.408 1.00 0.000 41 CYS A C 3
ATOM 1760 O O . CYS A 1 41 ? 8.081 3.460 -0.321 1.00 0.000 41 CYS A O 3
ATOM 1767 N N . GLY A 1 42 ? 8.375 1.452 0.650 1.00 0.000 42 GLY A N 3
ATOM 1768 C CA . GLY A 1 42 ? 8.158 1.970 1.988 1.00 0.000 42 GLY A CA 3
ATOM 1769 C C . GLY A 1 42 ? 7.293 1.054 2.831 1.00 0.000 42 GLY A C 3
ATOM 1770 O O . GLY A 1 42 ? 6.069 1.177 2.837 1.00 0.000 42 GLY A O 3
ATOM 1774 N N . CYS A 1 1 ? 1.534 0.285 -0.082 1.00 0.000 1 CYS A N 4
ATOM 1775 C CA . CYS A 1 1 ? 2.252 0.209 -1.349 1.00 0.000 1 CYS A CA 4
ATOM 1776 C C . CYS A 1 1 ? 3.363 -0.835 -1.282 1.00 0.000 1 CYS A C 4
ATOM 1777 O O . CYS A 1 1 ? 4.106 -0.907 -0.303 1.00 0.000 1 CYS A O 4
ATOM 1784 N N . THR A 1 2 ? 3.471 -1.644 -2.332 1.00 0.000 2 THR A N 4
ATOM 1785 C CA . THR A 1 2 ? 4.490 -2.684 -2.394 1.00 0.000 2 THR A CA 4
ATOM 1786 C C . THR A 1 2 ? 5.173 -2.705 -3.756 1.00 0.000 2 THR A C 4
ATOM 1787 O O . THR A 1 2 ? 4.901 -1.862 -4.611 1.00 0.000 2 THR A O 4
ATOM 1798 N N . CYS A 1 3 ? 6.063 -3.673 -3.952 1.00 0.000 3 CYS A N 4
ATOM 1799 C CA . CYS A 1 3 ? 6.786 -3.803 -5.211 1.00 0.000 3 CYS A CA 4
ATOM 1800 C C . CYS A 1 3 ? 7.345 -5.214 -5.373 1.00 0.000 3 CYS A C 4
ATOM 1801 O O . CYS A 1 3 ? 7.560 -5.923 -4.391 1.00 0.000 3 CYS A O 4
ATOM 1808 N N . GLU A 1 4 ? 7.578 -5.613 -6.620 1.00 0.000 4 GLU A N 4
ATOM 1809 C CA . GLU A 1 4 ? 8.112 -6.938 -6.910 1.00 0.000 4 GLU A CA 4
ATOM 1810 C C . GLU A 1 4 ? 9.092 -6.887 -8.078 1.00 0.000 4 GLU A C 4
ATOM 1811 O O . GLU A 1 4 ? 8.703 -6.632 -9.219 1.00 0.000 4 GLU A O 4
ATOM 1823 N N . CYS A 1 5 ? 10.365 -7.129 -7.786 1.00 0.000 5 CYS A N 4
ATOM 1824 C CA . CYS A 1 5 ? 11.403 -7.110 -8.810 1.00 0.000 5 CYS A CA 4
ATOM 1825 C C . CYS A 1 5 ? 11.651 -8.512 -9.359 1.00 0.000 5 CYS A C 4
ATOM 1826 O O . CYS A 1 5 ? 11.471 -9.507 -8.656 1.00 0.000 5 CYS A O 4
ATOM 1833 N N . HIS A 1 6 ? 12.066 -8.582 -10.620 1.00 0.000 6 HIS A N 4
ATOM 1834 C CA . HIS A 1 6 ? 12.340 -9.862 -11.264 1.00 0.000 6 HIS A CA 4
ATOM 1835 C C . HIS A 1 6 ? 13.418 -9.712 -12.333 1.00 0.000 6 HIS A C 4
ATOM 1836 O O . HIS A 1 6 ? 13.736 -8.601 -12.756 1.00 0.000 6 HIS A O 4
ATOM 1850 N N . SER A 1 7 ? 13.978 -10.838 -12.764 1.00 0.000 7 SER A N 4
ATOM 1851 C CA . SER A 1 7 ? 15.024 -10.832 -13.780 1.00 0.000 7 SER A CA 4
ATOM 1852 C C . SER A 1 7 ? 14.495 -11.364 -15.108 1.00 0.000 7 SER A C 4
ATOM 1853 O O . SER A 1 7 ? 14.559 -12.559 -15.398 1.00 0.000 7 SER A O 4
ATOM 1861 N N . PRO A 1 8 ? 13.958 -10.456 -15.936 1.00 0.000 8 PRO A N 4
ATOM 1862 C CA . PRO A 1 8 ? 13.407 -10.808 -17.248 1.00 0.000 8 PRO A CA 4
ATOM 1863 C C . PRO A 1 8 ? 14.490 -11.217 -18.241 1.00 0.000 8 PRO A C 4
ATOM 1864 O O . PRO A 1 8 ? 14.215 -11.897 -19.229 1.00 0.000 8 PRO A O 4
ATOM 1875 N N . SER A 1 9 ? 15.723 -10.800 -17.970 1.00 0.000 9 SER A N 4
ATOM 1876 C CA . SER A 1 9 ? 16.847 -11.121 -18.841 1.00 0.000 9 SER A CA 4
ATOM 1877 C C . SER A 1 9 ? 18.173 -10.914 -18.116 1.00 0.000 9 SER A C 4
ATOM 1878 O O . SER A 1 9 ? 18.236 -10.222 -17.099 1.00 0.000 9 SER A O 4
ATOM 1886 N N . ASP A 1 10 ? 19.231 -11.517 -18.646 1.00 0.000 10 ASP A N 4
ATOM 1887 C CA . ASP A 1 10 ? 20.557 -11.399 -18.051 1.00 0.000 10 ASP A CA 4
ATOM 1888 C C . ASP A 1 10 ? 20.957 -9.935 -17.901 1.00 0.000 10 ASP A C 4
ATOM 1889 O O . ASP A 1 10 ? 20.822 -9.145 -18.834 1.00 0.000 10 ASP A O 4
ATOM 1898 N N . GLY A 1 11 ? 21.448 -9.579 -16.717 1.00 0.000 11 GLY A N 4
ATOM 1899 C CA . GLY A 1 11 ? 21.858 -8.210 -16.466 1.00 0.000 11 GLY A CA 4
ATOM 1900 C C . GLY A 1 11 ? 20.699 -7.236 -16.529 1.00 0.000 11 GLY A C 4
ATOM 1901 O O . GLY A 1 11 ? 20.891 -6.046 -16.778 1.00 0.000 11 GLY A O 4
ATOM 1905 N N . VAL A 1 12 ? 19.490 -7.742 -16.305 1.00 0.000 12 VAL A N 4
ATOM 1906 C CA . VAL A 1 12 ? 18.294 -6.909 -16.339 1.00 0.000 12 VAL A CA 4
ATOM 1907 C C . VAL A 1 12 ? 17.385 -7.203 -15.151 1.00 0.000 12 VAL A C 4
ATOM 1908 O O . VAL A 1 12 ? 17.249 -8.352 -14.729 1.00 0.000 12 VAL A O 4
ATOM 1921 N N . CYS A 1 13 ? 16.764 -6.158 -14.615 1.00 0.000 13 CYS A N 4
ATOM 1922 C CA . CYS A 1 13 ? 15.867 -6.303 -13.475 1.00 0.000 13 CYS A CA 4
ATOM 1923 C C . CYS A 1 13 ? 14.688 -5.342 -13.585 1.00 0.000 13 CYS A C 4
ATOM 1924 O O . CYS A 1 13 ? 14.868 -4.125 -13.627 1.00 0.000 13 CYS A O 4
ATOM 1931 N N . GLU A 1 14 ? 13.481 -5.897 -13.630 1.00 0.0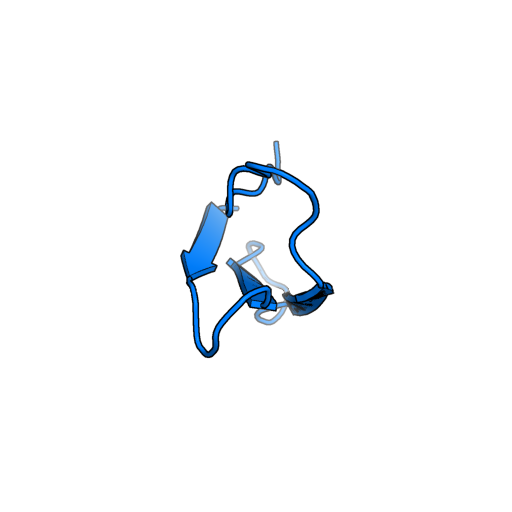00 14 GLU A N 4
ATOM 1932 C CA . GLU A 1 14 ? 12.272 -5.089 -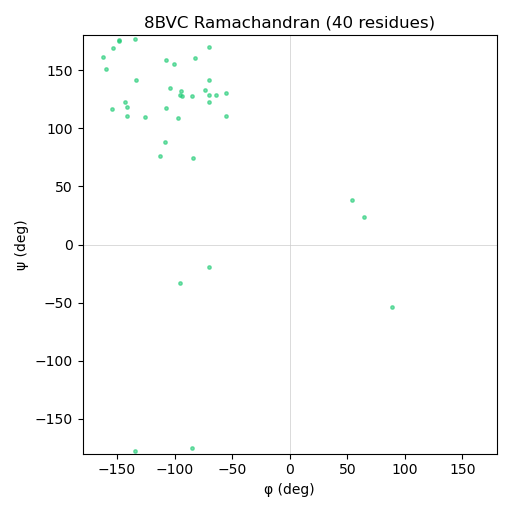13.735 1.00 0.000 14 GLU A CA 4
ATOM 1933 C C . GLU A 1 14 ? 11.508 -5.077 -12.414 1.00 0.000 14 GLU A C 4
ATOM 1934 O O . GLU A 1 14 ? 11.072 -6.120 -11.927 1.00 0.000 14 GLU A O 4
ATOM 1946 N N . CYS A 1 15 ? 11.351 -3.889 -11.839 1.00 0.000 15 CYS A N 4
ATOM 1947 C CA . CYS A 1 15 ? 10.642 -3.739 -10.575 1.00 0.000 15 CYS A CA 4
ATOM 1948 C C . CYS A 1 15 ? 9.271 -3.104 -10.792 1.00 0.000 15 CYS A C 4
ATOM 1949 O O . CYS A 1 15 ? 9.161 -2.013 -11.352 1.00 0.000 15 CYS A O 4
ATOM 1956 N N . THR A 1 16 ? 8.227 -3.795 -10.344 1.00 0.000 16 THR A N 4
ATOM 1957 C CA . THR A 1 16 ? 6.864 -3.300 -10.489 1.00 0.000 16 THR A CA 4
ATOM 1958 C C . THR A 1 16 ? 6.288 -2.872 -9.144 1.00 0.000 16 THR A C 4
ATOM 1959 O O . THR A 1 16 ? 6.109 -3.693 -8.245 1.00 0.000 16 THR A O 4
ATOM 1970 N N . TYR A 1 17 ? 6.000 -1.582 -9.014 1.00 0.000 17 TYR A N 4
ATOM 1971 C CA . TYR A 1 17 ? 5.446 -1.044 -7.777 1.00 0.000 17 TYR A CA 4
ATOM 1972 C C . TYR A 1 17 ? 3.923 -0.981 -7.844 1.00 0.000 17 TYR A C 4
ATOM 1973 O O . TYR A 1 17 ? 3.352 -0.533 -8.839 1.00 0.000 17 TYR A O 4
ATOM 1991 N N . ASP A 1 18 ? 3.271 -1.434 -6.779 1.00 0.000 18 ASP A N 4
ATOM 1992 C CA . ASP A 1 18 ? 1.814 -1.428 -6.715 1.00 0.000 18 ASP A CA 4
ATOM 1993 C C . ASP A 1 18 ? 1.321 -0.466 -5.638 1.00 0.000 18 ASP A C 4
ATOM 1994 O O . ASP A 1 18 ? 0.897 -0.871 -4.556 1.00 0.000 18 ASP A O 4
ATOM 2003 N N . PRO A 1 19 ? 1.378 0.840 -5.940 1.00 0.000 19 PRO A N 4
ATOM 2004 C CA . PRO A 1 19 ? 0.943 1.887 -5.011 1.00 0.000 19 PRO A CA 4
ATOM 2005 C C . PRO A 1 19 ? -0.570 1.897 -4.818 1.00 0.000 19 PRO A C 4
ATOM 2006 O O . PRO A 1 19 ? -1.328 1.675 -5.762 1.00 0.000 19 PRO A O 4
ATOM 2017 N N . ASP A 1 20 ? -1.003 2.157 -3.589 1.00 0.000 20 ASP A N 4
ATOM 2018 C CA . ASP A 1 20 ? -2.426 2.198 -3.272 1.00 0.000 20 ASP A CA 4
ATOM 2019 C C . ASP A 1 20 ? -3.111 3.353 -3.997 1.00 0.000 20 ASP A C 4
ATOM 2020 O O . ASP A 1 20 ? -2.662 4.496 -3.927 1.00 0.000 20 ASP A O 4
ATOM 2029 N N . GLY A 1 21 ? -4.200 3.044 -4.694 1.00 0.000 21 GLY A N 4
ATOM 2030 C CA . GLY A 1 21 ? -4.928 4.066 -5.422 1.00 0.000 21 GLY A CA 4
ATOM 2031 C C . GLY A 1 21 ? -4.408 4.254 -6.834 1.00 0.000 21 GLY A C 4
ATOM 2032 O O . GLY A 1 21 ? -5.172 4.195 -7.798 1.00 0.000 21 GLY A O 4
ATOM 2036 N N . LYS A 1 22 ? -3.105 4.483 -6.957 1.00 0.000 22 LYS A N 4
ATOM 2037 C CA . LYS A 1 22 ? -2.483 4.682 -8.260 1.00 0.000 22 LYS A CA 4
ATOM 2038 C C . LYS A 1 22 ? -2.190 3.344 -8.933 1.00 0.000 22 LYS A C 4
ATOM 2039 O O . LYS A 1 22 ? -2.128 2.298 -8.286 1.00 0.000 22 LYS A O 4
ATOM 2058 N N . PRO A 1 23 ? -2.005 3.376 -10.261 1.00 0.000 23 PRO A N 4
ATOM 2059 C CA . PRO A 1 23 ? -1.714 2.175 -11.049 1.00 0.000 23 PRO A CA 4
ATOM 2060 C C . PRO A 1 23 ? -0.321 1.622 -10.769 1.00 0.000 23 PRO A C 4
ATOM 2061 O O . PRO A 1 23 ? 0.502 2.253 -10.106 1.00 0.000 23 PRO A O 4
ATOM 2072 N N . PRO A 1 24 ? -0.048 0.414 -11.286 1.00 0.000 24 PRO A N 4
ATOM 2073 C CA . PRO A 1 24 ? 1.246 -0.250 -11.106 1.00 0.000 24 PRO A CA 4
ATOM 2074 C C . PRO A 1 24 ? 2.365 0.442 -11.878 1.00 0.000 24 PRO A C 4
ATOM 2075 O O . PRO A 1 24 ? 2.300 0.571 -13.100 1.00 0.000 24 PRO A O 4
ATOM 2086 N N . ILE A 1 25 ? 3.389 0.885 -11.156 1.00 0.000 25 ILE A N 4
ATOM 2087 C CA . ILE A 1 25 ? 4.522 1.562 -11.774 1.00 0.000 25 ILE A CA 4
ATOM 2088 C C . ILE A 1 25 ? 5.667 0.589 -12.037 1.00 0.000 25 ILE A C 4
ATOM 2089 O O . ILE A 1 25 ? 6.316 0.109 -11.107 1.00 0.000 25 ILE A O 4
ATOM 2105 N N . THR A 1 26 ? 5.911 0.302 -13.312 1.00 0.000 26 THR A N 4
ATOM 2106 C CA . THR A 1 26 ? 6.978 -0.613 -13.699 1.00 0.000 26 THR A CA 4
ATOM 2107 C C . THR A 1 26 ? 8.266 0.143 -14.004 1.00 0.000 26 THR A C 4
ATOM 2108 O O . THR A 1 26 ? 8.259 1.136 -14.732 1.00 0.000 26 THR A O 4
ATOM 2119 N N . LYS A 1 27 ? 9.373 -0.334 -13.443 1.00 0.000 27 LYS A N 4
ATOM 2120 C CA . LYS A 1 27 ? 10.671 0.295 -13.656 1.00 0.000 27 LYS A CA 4
ATOM 2121 C C . LYS A 1 27 ? 11.725 -0.744 -14.024 1.00 0.000 27 LYS A C 4
ATOM 2122 O O . LYS A 1 27 ? 12.149 -1.539 -13.185 1.00 0.000 27 LYS A O 4
ATOM 2141 N N . THR A 1 28 ? 12.147 -0.731 -15.285 1.00 0.000 28 THR A N 4
ATOM 2142 C CA . THR A 1 28 ? 13.151 -1.672 -15.765 1.00 0.000 28 THR A CA 4
ATOM 2143 C C . THR A 1 28 ? 14.512 -1.000 -15.903 1.00 0.000 28 THR A C 4
ATOM 2144 O O . THR A 1 28 ? 14.621 0.096 -16.454 1.00 0.000 28 THR A O 4
ATOM 2155 N N . PHE A 1 29 ? 15.549 -1.663 -15.401 1.00 0.000 29 PHE A N 4
ATOM 2156 C CA . PHE A 1 29 ? 16.904 -1.128 -15.468 1.00 0.000 29 PHE A CA 4
ATOM 2157 C C . PHE A 1 29 ? 17.921 -2.249 -15.664 1.00 0.000 29 PHE A C 4
ATOM 2158 O O . PHE A 1 29 ? 17.568 -3.428 -15.667 1.00 0.000 29 PHE A O 4
ATOM 2175 N N . ARG A 1 30 ? 19.185 -1.871 -15.827 1.00 0.000 30 ARG A N 4
ATOM 2176 C CA . ARG A 1 30 ? 20.253 -2.842 -16.025 1.00 0.000 30 ARG A CA 4
ATOM 2177 C C . ARG A 1 30 ? 20.936 -3.176 -14.702 1.00 0.000 30 ARG A C 4
ATOM 2178 O O . ARG A 1 30 ? 21.368 -2.284 -13.971 1.00 0.000 30 ARG A O 4
ATOM 2199 N N . LEU A 1 31 ? 21.031 -4.467 -14.401 1.00 0.000 31 LEU A N 4
ATOM 2200 C CA . LEU A 1 31 ? 21.662 -4.919 -13.165 1.00 0.000 31 LEU A CA 4
ATOM 2201 C C . LEU A 1 31 ? 23.177 -4.762 -13.238 1.00 0.000 31 LEU A C 4
ATOM 2202 O O . LEU A 1 31 ? 23.805 -5.150 -14.224 1.00 0.000 31 LEU A O 4
ATOM 2218 N N . HIS A 1 32 ? 23.759 -4.193 -12.188 1.00 0.000 32 HIS A N 4
ATOM 2219 C CA . HIS A 1 32 ? 25.202 -3.988 -12.131 1.00 0.000 32 HIS A CA 4
ATOM 2220 C C . HIS A 1 32 ? 25.911 -5.245 -11.638 1.00 0.000 32 HIS A C 4
ATOM 2221 O O . HIS A 1 32 ? 25.287 -6.289 -11.449 1.00 0.000 32 HIS A O 4
ATOM 2235 N N . LYS A 1 33 ? 27.220 -5.139 -11.431 1.00 0.000 33 LYS A N 4
ATOM 2236 C CA . LYS A 1 33 ? 28.015 -6.266 -10.959 1.00 0.000 33 LYS A CA 4
ATOM 2237 C C . LYS A 1 33 ? 27.415 -6.861 -9.689 1.00 0.000 33 LYS A C 4
ATOM 2238 O O . LYS A 1 33 ? 27.460 -6.246 -8.623 1.00 0.000 33 LYS A O 4
ATOM 2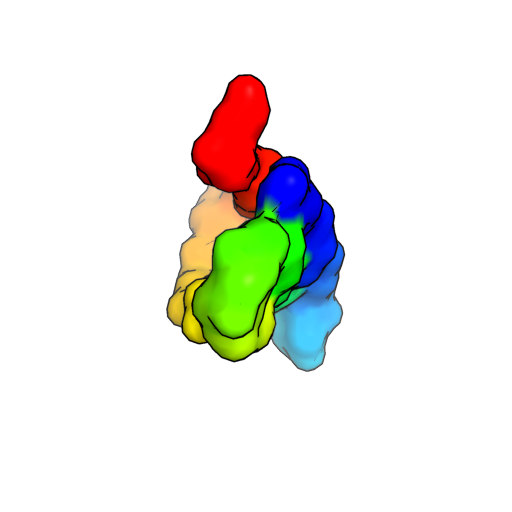257 N N . ASP A 1 34 ? 26.855 -8.059 -9.810 1.00 0.000 34 ASP A N 4
ATOM 2258 C CA . ASP A 1 34 ? 26.249 -8.738 -8.671 1.00 0.000 34 ASP A CA 4
ATOM 2259 C C . ASP A 1 34 ? 25.257 -7.824 -7.958 1.00 0.000 34 ASP A C 4
ATOM 2260 O O . ASP A 1 34 ? 25.148 -7.847 -6.733 1.00 0.000 34 ASP A O 4
ATOM 2269 N N . GLN A 1 35 ? 24.537 -7.021 -8.735 1.00 0.000 35 GLN A N 4
ATOM 2270 C CA . GLN A 1 35 ? 23.555 -6.099 -8.178 1.00 0.000 35 GLN A CA 4
ATOM 2271 C C . GLN A 1 35 ? 22.266 -6.828 -7.816 1.00 0.000 35 GLN A C 4
ATOM 2272 O O . GLN A 1 35 ? 21.720 -7.602 -8.603 1.00 0.000 35 GLN A O 4
ATOM 2286 N N . PRO A 1 36 ? 21.765 -6.578 -6.597 1.00 0.000 36 PRO A N 4
ATOM 2287 C CA . PRO A 1 36 ? 20.534 -7.202 -6.103 1.00 0.000 36 PRO A CA 4
ATOM 2288 C C . PRO A 1 36 ? 19.294 -6.687 -6.825 1.00 0.000 36 PRO A C 4
ATOM 2289 O O . PRO A 1 36 ? 19.063 -5.479 -6.901 1.00 0.000 36 PRO A O 4
ATOM 2300 N N . CYS A 1 37 ? 18.497 -7.609 -7.354 1.00 0.000 37 CYS A N 4
ATOM 2301 C CA . CYS A 1 37 ? 17.279 -7.249 -8.071 1.00 0.000 37 CYS A CA 4
ATOM 2302 C C . CYS A 1 37 ? 16.108 -7.088 -7.106 1.00 0.000 37 CYS A C 4
ATOM 2303 O O . CYS A 1 37 ? 15.181 -7.899 -7.096 1.00 0.000 37 CYS A O 4
ATOM 2310 N N . THR A 1 38 ? 16.156 -6.035 -6.296 1.00 0.000 38 THR A N 4
ATOM 2311 C CA . THR A 1 38 ? 15.101 -5.768 -5.327 1.00 0.000 38 THR A CA 4
ATOM 2312 C C . THR A 1 38 ? 14.722 -4.291 -5.321 1.00 0.000 38 THR A C 4
ATOM 2313 O O . THR A 1 38 ? 15.423 -3.457 -5.894 1.00 0.000 38 THR A O 4
ATOM 2324 N N .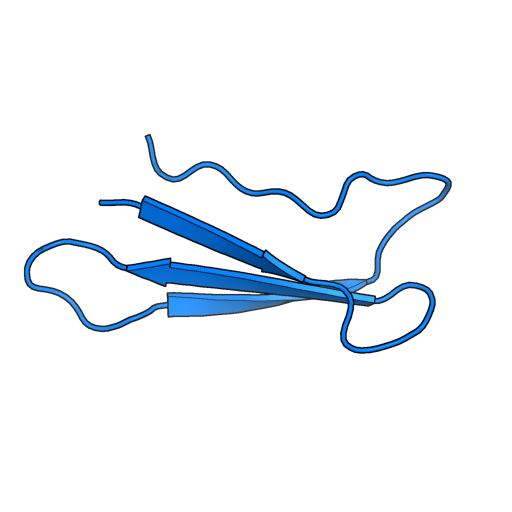 CYS A 1 39 ? 13.608 -3.974 -4.670 1.00 0.000 39 CYS A N 4
ATOM 2325 C CA . CYS A 1 39 ? 13.134 -2.597 -4.589 1.00 0.000 39 CYS A CA 4
ATOM 2326 C C . CYS A 1 39 ? 12.535 -2.308 -3.215 1.00 0.000 39 CYS A C 4
ATOM 2327 O O . CYS A 1 39 ? 12.381 -3.209 -2.390 1.00 0.000 39 CYS A O 4
ATOM 2334 N N . THR A 1 40 ? 12.198 -1.044 -2.977 1.00 0.000 40 THR A N 4
ATOM 2335 C CA . THR A 1 40 ? 11.617 -0.635 -1.705 1.00 0.000 40 THR A CA 4
ATOM 2336 C C . THR A 1 40 ? 10.761 0.616 -1.868 1.00 0.000 40 THR A C 4
ATOM 2337 O O . THR A 1 40 ? 11.269 1.689 -2.193 1.00 0.000 40 THR A O 4
ATOM 2348 N N . CYS A 1 41 ? 9.460 0.471 -1.640 1.00 0.000 41 CYS A N 4
ATOM 2349 C CA . CYS A 1 41 ? 8.533 1.589 -1.761 1.00 0.000 41 CYS A CA 4
ATOM 2350 C C . CYS A 1 41 ? 8.279 2.236 -0.402 1.00 0.000 41 CYS A C 4
ATOM 2351 O O . CYS A 1 41 ? 8.040 3.439 -0.311 1.00 0.000 41 CYS A O 4
ATOM 2358 N N . GLY A 1 42 ? 8.335 1.427 0.651 1.00 0.000 42 GLY A N 4
ATOM 2359 C CA . GLY A 1 42 ? 8.109 1.937 1.991 1.00 0.000 42 GLY A CA 4
ATOM 2360 C C . GLY A 1 42 ? 8.769 1.083 3.055 1.00 0.000 42 GLY A C 4
ATOM 2361 O O . GLY A 1 42 ? 9.971 1.197 3.295 1.00 0.000 42 GLY A O 4
ATOM 2365 N N . CYS A 1 1 ? 1.312 -0.017 0.007 1.00 0.000 1 CYS A N 5
ATOM 2366 C CA . CYS A 1 1 ? 2.079 -0.013 -1.233 1.00 0.000 1 CYS A CA 5
ATOM 2367 C C . CYS A 1 1 ? 3.195 -1.053 -1.186 1.00 0.000 1 CYS A C 5
ATOM 2368 O O . CYS A 1 1 ? 3.912 -1.167 -0.191 1.00 0.000 1 CYS A O 5
ATOM 2375 N N . THR A 1 2 ? 3.336 -1.811 -2.269 1.00 0.000 2 THR A N 5
ATOM 2376 C CA . THR A 1 2 ? 4.362 -2.843 -2.352 1.00 0.000 2 THR A CA 5
ATOM 2377 C C . THR A 1 2 ? 5.087 -2.791 -3.692 1.00 0.000 2 THR A C 5
ATOM 2378 O O . THR A 1 2 ? 4.814 -1.925 -4.524 1.00 0.000 2 THR A O 5
ATOM 2389 N N . CYS A 1 3 ? 6.011 -3.723 -3.896 1.00 0.000 3 CYS A N 5
ATOM 2390 C CA . CYS A 1 3 ? 6.776 -3.784 -5.135 1.00 0.000 3 CYS A CA 5
ATOM 2391 C C . CYS A 1 3 ? 7.385 -5.170 -5.331 1.00 0.000 3 CYS A C 5
ATOM 2392 O O . CYS A 1 3 ? 7.688 -5.867 -4.364 1.00 0.000 3 CYS A O 5
ATOM 2399 N N . GLU A 1 4 ? 7.560 -5.561 -6.589 1.00 0.000 4 GLU A N 5
ATOM 2400 C CA . GLU A 1 4 ? 8.132 -6.863 -6.911 1.00 0.000 4 GLU A CA 5
ATOM 2401 C C . GLU A 1 4 ? 9.023 -6.775 -8.147 1.00 0.000 4 GLU A C 5
ATOM 2402 O O . GLU A 1 4 ? 8.579 -6.361 -9.219 1.00 0.000 4 GLU A O 5
ATOM 2414 N N . CYS A 1 5 ? 10.283 -7.166 -7.990 1.00 0.000 5 CYS A N 5
ATOM 2415 C CA . CYS A 1 5 ? 11.238 -7.132 -9.091 1.00 0.000 5 CYS A CA 5
ATOM 2416 C C . CYS A 1 5 ? 11.561 -8.542 -9.576 1.00 0.000 5 CYS A C 5
ATOM 2417 O O . CYS A 1 5 ? 11.353 -9.520 -8.857 1.00 0.000 5 CYS A O 5
ATOM 2424 N N . HIS A 1 6 ? 12.072 -8.640 -10.799 1.00 0.000 6 HIS A N 5
ATOM 2425 C CA . HIS A 1 6 ? 12.425 -9.930 -11.380 1.00 0.000 6 HIS A CA 5
ATOM 2426 C C . HIS A 1 6 ? 13.517 -9.771 -12.433 1.00 0.000 6 HIS A C 5
ATOM 2427 O O . HIS A 1 6 ? 13.846 -8.656 -12.837 1.00 0.000 6 HIS A O 5
ATOM 2441 N N . SER A 1 7 ? 14.076 -10.894 -12.873 1.00 0.000 7 SER A N 5
ATOM 2442 C CA . SER A 1 7 ? 15.135 -10.879 -13.876 1.00 0.000 7 SER A CA 5
ATOM 2443 C C . SER A 1 7 ? 14.622 -11.403 -15.214 1.00 0.000 7 SER A C 5
ATOM 2444 O O . SER A 1 7 ? 14.707 -12.593 -15.518 1.00 0.000 7 SER A O 5
ATOM 2452 N N . PRO A 1 8 ? 14.077 -10.493 -16.035 1.00 0.000 8 PRO A N 5
ATOM 2453 C CA . PRO A 1 8 ? 13.541 -10.838 -17.355 1.00 0.000 8 PRO A CA 5
ATOM 2454 C C . PRO A 1 8 ? 14.636 -11.219 -18.345 1.00 0.000 8 PRO A C 5
ATOM 2455 O O . PRO A 1 8 ? 14.371 -11.859 -19.362 1.00 0.000 8 PRO A O 5
ATOM 2466 N N . SER A 1 9 ? 15.867 -10.822 -18.039 1.00 0.000 9 SER A N 5
ATOM 2467 C CA . SER A 1 9 ? 17.003 -11.119 -18.905 1.00 0.000 9 SER A CA 5
ATOM 2468 C C . SER A 1 9 ? 18.319 -10.939 -18.154 1.00 0.000 9 SER A C 5
ATOM 2469 O O . SER A 1 9 ? 18.367 -10.289 -17.110 1.00 0.000 9 SER A O 5
ATOM 2477 N N . ASP A 1 10 ? 19.385 -11.521 -18.694 1.00 0.000 10 ASP A N 5
ATOM 2478 C CA . ASP A 1 10 ? 20.703 -11.425 -18.077 1.00 0.000 10 ASP A CA 5
ATOM 2479 C C . ASP A 1 10 ? 21.105 -9.967 -17.879 1.00 0.000 10 ASP A C 5
ATOM 2480 O O . ASP A 1 10 ? 21.017 -9.157 -18.801 1.00 0.000 10 ASP A O 5
ATOM 2489 N N . GLY A 1 11 ? 21.546 -9.640 -16.668 1.00 0.000 11 GLY A N 5
ATOM 2490 C CA . GLY A 1 11 ? 21.954 -8.279 -16.370 1.00 0.000 11 GLY A CA 5
ATOM 2491 C C . GLY A 1 11 ? 20.805 -7.295 -16.467 1.00 0.000 11 GLY A C 5
ATOM 2492 O O . GLY A 1 11 ? 21.016 -6.103 -16.689 1.00 0.000 11 GLY A O 5
ATOM 2496 N N . VAL A 1 12 ? 19.584 -7.794 -16.302 1.00 0.000 12 VAL A N 5
ATOM 2497 C CA . VAL A 1 12 ? 18.397 -6.951 -16.373 1.00 0.000 12 VAL A CA 5
ATOM 2498 C C . VAL A 1 12 ? 17.447 -7.240 -15.216 1.00 0.000 12 VAL A C 5
ATOM 2499 O O . VAL A 1 12 ? 17.251 -8.394 -14.832 1.00 0.000 12 VAL A O 5
ATOM 2512 N N . CYS A 1 13 ? 16.859 -6.185 -14.662 1.00 0.000 13 CYS A N 5
ATOM 2513 C CA . CYS A 1 13 ? 15.929 -6.324 -13.549 1.00 0.000 13 CYS A CA 5
ATOM 2514 C C . CYS A 1 13 ? 14.746 -5.372 -13.705 1.00 0.000 13 CYS A C 5
ATOM 2515 O O . CYS A 1 13 ? 14.919 -4.155 -13.747 1.00 0.000 13 CYS A O 5
ATOM 2522 N N . GLU A 1 14 ? 13.546 -5.937 -13.792 1.00 0.000 14 GLU A N 5
ATOM 2523 C CA . GLU A 1 14 ? 12.336 -5.139 -13.945 1.00 0.000 14 GLU A CA 5
ATOM 2524 C C . GLU A 1 14 ? 11.516 -5.142 -12.657 1.00 0.000 14 GLU A C 5
ATOM 2525 O O . GLU A 1 14 ? 11.037 -6.186 -12.215 1.00 0.000 14 GLU A O 5
ATOM 2537 N N . CYS A 1 15 ? 11.359 -3.965 -12.061 1.00 0.000 15 CYS A N 5
ATOM 2538 C CA . CYS A 1 15 ? 10.599 -3.829 -10.824 1.00 0.000 15 CYS A CA 5
ATOM 2539 C C . CYS A 1 15 ? 9.183 -3.335 -11.107 1.00 0.000 15 CYS A C 5
ATOM 2540 O O . CYS A 1 15 ? 8.931 -2.686 -12.123 1.00 0.000 15 CYS A O 5
ATOM 2547 N N . THR A 1 16 ? 8.262 -3.646 -10.201 1.00 0.000 16 THR A N 5
ATOM 2548 C CA . THR A 1 16 ? 6.872 -3.236 -10.352 1.00 0.000 16 THR A CA 5
ATOM 2549 C C . THR A 1 16 ? 6.269 -2.829 -9.012 1.00 0.000 16 THR A C 5
ATOM 2550 O O . THR A 1 16 ? 6.052 -3.668 -8.138 1.00 0.000 16 THR A O 5
ATOM 2561 N N . TYR A 1 17 ? 6.001 -1.537 -8.857 1.00 0.000 17 TYR A N 5
ATOM 2562 C CA . TYR A 1 17 ? 5.425 -1.019 -7.622 1.00 0.000 17 TYR A CA 5
ATOM 2563 C C . TYR A 1 17 ? 3.905 -0.931 -7.725 1.00 0.000 17 TYR A C 5
ATOM 2564 O O . TYR A 1 17 ? 3.366 -0.418 -8.705 1.00 0.000 17 TYR A O 5
ATOM 2582 N N . ASP A 1 18 ? 3.220 -1.437 -6.705 1.00 0.000 18 ASP A N 5
ATOM 2583 C CA . ASP A 1 18 ? 1.762 -1.415 -6.677 1.00 0.000 18 ASP A CA 5
ATOM 2584 C C . ASP A 1 18 ? 1.253 -0.482 -5.583 1.00 0.000 18 ASP A C 5
ATOM 2585 O O . ASP A 1 18 ? 0.805 -0.917 -4.522 1.00 0.000 18 ASP A O 5
ATOM 2594 N N . PRO A 1 19 ? 1.324 0.831 -5.844 1.00 0.000 19 PRO A N 5
ATOM 2595 C CA . PRO A 1 19 ? 0.875 1.853 -4.893 1.00 0.000 19 PRO A CA 5
ATOM 2596 C C . PRO A 1 19 ? -0.641 1.867 -4.730 1.00 0.000 19 PRO A C 5
ATOM 2597 O O . PRO A 1 19 ? -1.381 1.702 -5.701 1.00 0.000 19 PRO A O 5
ATOM 2608 N N . ASP A 1 20 ? -1.097 2.066 -3.499 1.00 0.000 20 ASP A N 5
ATOM 2609 C CA . ASP A 1 20 ? -2.526 2.103 -3.209 1.00 0.000 20 ASP A CA 5
ATOM 2610 C C . ASP A 1 20 ? -3.195 3.271 -3.927 1.00 0.000 20 ASP A C 5
ATOM 2611 O O . ASP A 1 20 ? -2.748 4.413 -3.828 1.00 0.000 20 ASP A O 5
ATOM 2620 N N . GLY A 1 21 ? -4.270 2.976 -4.652 1.00 0.000 21 GLY A N 5
ATOM 2621 C CA . GLY A 1 21 ? -4.984 4.011 -5.377 1.00 0.000 21 GLY A CA 5
ATOM 2622 C C . GLY A 1 21 ? -4.436 4.222 -6.774 1.00 0.000 21 GLY A C 5
ATOM 2623 O O . GLY A 1 21 ? -5.180 4.181 -7.754 1.00 0.000 21 GLY A O 5
ATOM 2627 N N . LYS A 1 22 ? -3.130 4.450 -6.868 1.00 0.000 22 LYS A N 5
ATOM 2628 C CA . LYS A 1 22 ? -2.482 4.670 -8.156 1.00 0.000 22 LYS A CA 5
ATOM 2629 C C . LYS A 1 22 ? -2.180 3.343 -8.846 1.00 0.000 22 LYS A C 5
ATOM 2630 O O . LYS A 1 22 ? -2.128 2.286 -8.217 1.00 0.000 22 LYS A O 5
ATOM 2649 N N . PRO A 1 23 ? -1.976 3.398 -10.170 1.00 0.000 23 PRO A N 5
ATOM 2650 C CA . PRO A 1 23 ? -1.674 2.209 -10.974 1.00 0.000 23 PRO A CA 5
ATOM 2651 C C . PRO A 1 23 ? -0.286 1.650 -10.684 1.00 0.000 23 PRO A C 5
ATOM 2652 O O . PRO A 1 23 ? 0.531 2.273 -10.005 1.00 0.000 23 PRO A O 5
ATOM 2663 N N . PRO A 1 24 ? -0.010 0.447 -11.209 1.00 0.000 24 PRO A N 5
ATOM 2664 C CA . PRO A 1 24 ? 1.281 -0.222 -11.020 1.00 0.000 24 PRO A CA 5
ATOM 2665 C C . PRO A 1 24 ? 2.410 0.474 -11.771 1.00 0.000 24 PRO A C 5
ATOM 2666 O O . PRO A 1 24 ? 2.348 0.639 -12.990 1.00 0.000 24 PRO A O 5
ATOM 2677 N N . ILE A 1 25 ? 3.441 0.880 -11.038 1.00 0.000 25 ILE A N 5
ATOM 2678 C CA . ILE A 1 25 ? 4.585 1.557 -11.636 1.00 0.000 25 ILE A CA 5
ATOM 2679 C C . ILE A 1 25 ? 5.721 0.578 -11.912 1.00 0.000 25 ILE A C 5
ATOM 2680 O O . ILE A 1 25 ? 6.376 0.093 -10.989 1.00 0.000 25 ILE A O 5
ATOM 2696 N N . THR A 1 26 ? 5.951 0.292 -13.190 1.00 0.000 26 THR A N 5
ATOM 2697 C CA . THR A 1 26 ? 7.008 -0.629 -13.588 1.00 0.000 26 THR A CA 5
ATOM 2698 C C . THR A 1 26 ? 8.297 0.119 -13.908 1.00 0.000 26 THR A C 5
ATOM 2699 O O . THR A 1 26 ? 8.300 1.061 -14.701 1.00 0.000 26 THR A O 5
ATOM 2710 N N . LYS A 1 27 ? 9.392 -0.306 -13.287 1.00 0.000 27 LYS A N 5
ATOM 2711 C CA . LYS A 1 27 ? 10.689 0.322 -13.506 1.00 0.000 27 LYS A CA 5
ATOM 2712 C C . LYS A 1 27 ? 11.733 -0.714 -13.914 1.00 0.000 27 LYS A C 5
ATOM 2713 O O . LYS A 1 27 ? 12.156 -1.537 -13.101 1.00 0.000 27 LYS A O 5
ATOM 2732 N N . THR A 1 28 ? 12.146 -0.666 -15.176 1.00 0.000 28 THR A N 5
ATOM 2733 C CA . THR A 1 28 ? 13.140 -1.599 -15.691 1.00 0.000 28 THR A CA 5
ATOM 2734 C C . THR A 1 28 ? 14.505 -0.933 -15.819 1.00 0.000 28 THR A C 5
ATOM 2735 O O . THR A 1 28 ? 14.614 0.193 -16.306 1.00 0.000 28 THR A O 5
ATOM 2746 N N . PHE A 1 29 ? 15.545 -1.634 -15.381 1.00 0.000 29 PHE A N 5
ATOM 2747 C CA . PHE A 1 29 ? 16.904 -1.110 -15.447 1.00 0.000 29 PHE A CA 5
ATOM 2748 C C . PHE A 1 29 ? 17.914 -2.238 -15.642 1.00 0.000 29 PHE A C 5
ATOM 2749 O O . PHE A 1 29 ? 17.551 -3.414 -15.654 1.00 0.000 29 PHE A O 5
ATOM 2766 N N . ARG A 1 30 ? 19.181 -1.869 -15.793 1.00 0.000 30 ARG A N 5
ATOM 2767 C CA . ARG A 1 30 ? 20.244 -2.849 -15.989 1.00 0.000 30 ARG A CA 5
ATOM 2768 C C . ARG A 1 30 ? 20.914 -3.195 -14.663 1.00 0.000 30 ARG A C 5
ATOM 2769 O O . ARG A 1 30 ? 21.333 -2.309 -13.916 1.00 0.000 30 ARG A O 5
ATOM 2790 N N . LEU A 1 31 ? 21.013 -4.488 -14.376 1.00 0.000 31 LEU A N 5
ATOM 2791 C CA . LEU A 1 31 ? 21.633 -4.953 -13.140 1.00 0.000 31 LEU A CA 5
ATOM 2792 C C . LEU A 1 31 ? 23.149 -4.795 -13.198 1.00 0.000 31 LEU A C 5
ATOM 2793 O O . LEU A 1 31 ? 23.785 -5.168 -14.184 1.00 0.000 31 LEU A O 5
ATOM 2809 N N . HIS A 1 32 ? 23.722 -4.243 -12.133 1.00 0.000 32 HIS A N 5
ATOM 2810 C CA . HIS A 1 32 ? 25.165 -4.039 -12.062 1.00 0.000 32 HIS A CA 5
ATOM 2811 C C . HIS A 1 32 ? 25.868 -5.299 -11.568 1.00 0.000 32 HIS A C 5
ATOM 2812 O O . HIS A 1 32 ? 25.239 -6.340 -11.377 1.00 0.000 32 HIS A O 5
ATOM 2826 N N . LYS A 1 33 ? 27.177 -5.199 -11.363 1.00 0.000 33 LYS A N 5
ATOM 2827 C CA . LYS A 1 33 ? 27.967 -6.330 -10.890 1.00 0.000 33 LYS A CA 5
ATOM 2828 C C . LYS A 1 33 ? 27.400 -6.883 -9.587 1.00 0.000 33 LYS A C 5
ATOM 2829 O O . LYS A 1 33 ? 27.475 -6.236 -8.542 1.00 0.000 33 LYS A O 5
ATOM 2848 N N . ASP A 1 34 ? 26.835 -8.083 -9.656 1.00 0.000 34 ASP A N 5
ATOM 2849 C CA . ASP A 1 34 ? 26.257 -8.724 -8.480 1.00 0.000 34 ASP A CA 5
ATOM 2850 C C . ASP A 1 34 ? 25.234 -7.812 -7.811 1.00 0.000 34 ASP A C 5
ATOM 2851 O O . ASP A 1 34 ? 25.142 -7.762 -6.585 1.00 0.000 34 ASP A O 5
ATOM 2860 N N . GLN A 1 35 ? 24.468 -7.093 -8.625 1.00 0.000 35 GLN A N 5
ATOM 2861 C CA . GLN A 1 35 ? 23.453 -6.181 -8.111 1.00 0.000 35 GLN A CA 5
ATOM 2862 C C . GLN A 1 35 ? 22.149 -6.920 -7.832 1.00 0.000 35 GLN A C 5
ATOM 2863 O O . GLN A 1 35 ? 21.608 -7.620 -8.688 1.00 0.000 35 GLN A O 5
ATOM 2877 N N . PRO A 1 36 ? 21.630 -6.763 -6.605 1.00 0.000 36 PRO A N 5
ATOM 2878 C CA . PRO A 1 36 ? 20.383 -7.408 -6.184 1.00 0.000 36 PRO A CA 5
ATOM 2879 C C . PRO A 1 36 ? 19.162 -6.819 -6.883 1.00 0.000 36 PRO A C 5
ATOM 2880 O O . PRO A 1 36 ? 18.962 -5.604 -6.887 1.00 0.000 36 PRO A O 5
ATOM 2891 N N . CYS A 1 37 ? 18.347 -7.688 -7.472 1.00 0.000 37 CYS A N 5
ATOM 2892 C CA . CYS A 1 37 ? 17.144 -7.254 -8.174 1.00 0.000 37 CYS A CA 5
ATOM 2893 C C . CYS A 1 37 ? 15.984 -7.067 -7.200 1.00 0.000 37 CYS A C 5
ATOM 2894 O O . CYS A 1 37 ? 15.068 -7.889 -7.143 1.00 0.000 37 CYS A O 5
ATOM 2901 N N . THR A 1 38 ? 16.029 -5.980 -6.436 1.00 0.000 38 THR A N 5
ATOM 2902 C CA . THR A 1 38 ? 14.983 -5.685 -5.465 1.00 0.000 38 THR A CA 5
ATOM 2903 C C . THR A 1 38 ? 14.552 -4.225 -5.549 1.00 0.000 38 THR A C 5
ATOM 2904 O O . THR A 1 38 ? 15.096 -3.451 -6.336 1.00 0.000 38 THR A O 5
ATOM 2915 N N . CYS A 1 39 ? 13.571 -3.855 -4.732 1.00 0.000 39 CYS A N 5
ATOM 2916 C CA . CYS A 1 39 ? 13.066 -2.488 -4.713 1.00 0.000 39 CYS A CA 5
ATOM 2917 C C . CYS A 1 39 ? 12.558 -2.115 -3.323 1.00 0.000 39 CYS A C 5
ATOM 2918 O O . CYS A 1 39 ? 12.526 -2.948 -2.416 1.00 0.000 39 CYS A O 5
ATOM 2925 N N . THR A 1 40 ? 12.160 -0.857 -3.162 1.00 0.000 40 THR A N 5
ATOM 2926 C CA . THR A 1 40 ? 11.654 -0.372 -1.884 1.00 0.000 40 THR A CA 5
ATOM 2927 C C . THR A 1 40 ? 10.709 0.808 -2.078 1.00 0.000 40 THR A C 5
ATOM 2928 O O . THR A 1 40 ? 11.110 1.862 -2.572 1.00 0.000 40 THR A O 5
ATOM 2939 N N . CYS A 1 41 ? 9.453 0.624 -1.686 1.00 0.000 41 CYS A N 5
ATOM 2940 C CA . CYS A 1 41 ? 8.450 1.674 -1.817 1.00 0.000 41 CYS A CA 5
ATOM 2941 C C . CYS A 1 41 ? 8.312 2.460 -0.516 1.00 0.000 41 CYS A C 5
ATOM 2942 O O . CYS A 1 41 ? 8.035 3.658 -0.529 1.00 0.000 41 CYS A O 5
ATOM 2949 N N . GLY A 1 42 ? 8.509 1.775 0.607 1.00 0.000 42 GLY A N 5
ATOM 2950 C CA . GLY A 1 42 ? 8.404 2.425 1.900 1.00 0.000 42 GLY A CA 5
ATOM 2951 C C . GLY A 1 42 ? 9.440 1.924 2.887 1.00 0.000 42 GLY A C 5
ATOM 2952 O O . GLY A 1 42 ? 9.584 2.474 3.979 1.00 0.000 42 GLY A O 5
ATOM 2956 N N . CYS A 1 1 ? 1.334 0.005 0.021 1.00 0.000 1 CYS A N 6
ATOM 2957 C CA . CYS A 1 1 ? 2.102 0.009 -1.218 1.00 0.000 1 CYS A CA 6
ATOM 2958 C C . CYS A 1 1 ? 3.218 -1.030 -1.169 1.00 0.000 1 CYS A C 6
ATOM 2959 O O . CYS A 1 1 ? 3.932 -1.145 -0.172 1.00 0.000 1 CYS A O 6
ATOM 2966 N N . THR A 1 2 ? 3.365 -1.785 -2.253 1.00 0.000 2 THR A N 6
ATOM 2967 C CA . THR A 1 2 ? 4.393 -2.815 -2.335 1.00 0.000 2 THR A CA 6
ATOM 2968 C C . THR A 1 2 ? 5.122 -2.760 -3.673 1.00 0.000 2 THR A C 6
ATOM 2969 O O . THR A 1 2 ? 4.853 -1.890 -4.502 1.00 0.000 2 THR A O 6
ATOM 2980 N N . CYS A 1 3 ? 6.044 -3.694 -3.878 1.00 0.000 3 CYS A N 6
ATOM 2981 C CA . CYS A 1 3 ? 6.812 -3.753 -5.116 1.00 0.000 3 CYS A CA 6
ATOM 2982 C C . CYS A 1 3 ? 7.425 -5.137 -5.310 1.00 0.000 3 CYS A C 6
ATOM 2983 O O . CYS A 1 3 ? 7.740 -5.828 -4.342 1.00 0.000 3 CYS A O 6
ATOM 2990 N N . GLU A 1 4 ? 7.592 -5.533 -6.568 1.00 0.000 4 GLU A N 6
ATOM 2991 C CA . GLU A 1 4 ? 8.167 -6.834 -6.888 1.00 0.000 4 GLU A CA 6
ATOM 2992 C C . GLU A 1 4 ? 9.048 -6.748 -8.132 1.00 0.000 4 GLU A C 6
ATOM 2993 O O . GLU A 1 4 ? 8.597 -6.330 -9.198 1.00 0.000 4 GLU A O 6
ATOM 3005 N N . CYS A 1 5 ? 10.307 -7.146 -7.986 1.00 0.000 5 CYS A N 6
ATOM 3006 C CA . CYS A 1 5 ? 11.253 -7.114 -9.095 1.00 0.000 5 CYS A CA 6
ATOM 3007 C C . CYS A 1 5 ? 11.585 -8.526 -9.568 1.00 0.000 5 CYS A C 6
ATOM 3008 O O . CYS A 1 5 ? 11.404 -9.498 -8.833 1.00 0.000 5 CYS A O 6
ATOM 3015 N N . HIS A 1 6 ? 12.071 -8.632 -10.801 1.00 0.000 6 HIS A N 6
ATOM 3016 C CA . HIS A 1 6 ? 12.429 -9.926 -11.373 1.00 0.000 6 HIS A CA 6
ATOM 3017 C C . HIS A 1 6 ? 13.521 -9.770 -12.428 1.00 0.000 6 HIS A C 6
ATOM 3018 O O . HIS A 1 6 ? 13.851 -8.656 -12.833 1.00 0.000 6 HIS A O 6
ATOM 3032 N N . SER A 1 7 ? 14.077 -10.894 -12.867 1.00 0.000 7 SER A N 6
ATOM 3033 C CA . SER A 1 7 ? 15.134 -10.882 -13.871 1.00 0.000 7 SER A CA 6
ATOM 3034 C C . SER A 1 7 ? 14.620 -11.408 -15.208 1.00 0.000 7 SER A C 6
ATOM 3035 O O . SER A 1 7 ? 14.703 -12.599 -15.508 1.00 0.000 7 SER A O 6
ATOM 3043 N N . PRO A 1 8 ? 14.075 -10.499 -16.030 1.00 0.000 8 PRO A N 6
ATOM 3044 C CA . PRO A 1 8 ? 13.537 -10.847 -17.349 1.00 0.000 8 PRO A CA 6
ATOM 3045 C C . PRO A 1 8 ? 14.631 -11.231 -18.339 1.00 0.000 8 PRO A C 6
ATOM 3046 O O . PRO A 1 8 ? 14.365 -11.873 -19.355 1.00 0.000 8 PRO A O 6
ATOM 3057 N N . SER A 1 9 ? 15.863 -10.835 -18.035 1.00 0.000 9 SER A N 6
ATOM 3058 C CA . SER A 1 9 ? 16.998 -11.136 -18.901 1.00 0.000 9 SER A CA 6
ATOM 3059 C C . SER A 1 9 ? 18.315 -10.956 -18.152 1.00 0.000 9 SER A C 6
ATOM 3060 O O . SER A 1 9 ? 18.365 -10.303 -17.109 1.00 0.000 9 SER A O 6
ATOM 3068 N N . ASP A 1 10 ? 19.379 -11.540 -18.691 1.00 0.000 10 ASP A N 6
ATOM 3069 C CA . ASP A 1 10 ? 20.698 -11.444 -18.076 1.00 0.000 10 ASP A CA 6
ATOM 3070 C C . ASP A 1 10 ? 21.102 -9.986 -17.880 1.00 0.000 10 ASP A C 6
ATOM 3071 O O . ASP A 1 10 ? 21.014 -9.178 -18.803 1.00 0.000 10 ASP A O 6
ATOM 3080 N N . GLY A 1 11 ? 21.544 -9.657 -16.670 1.00 0.000 11 GLY A N 6
ATOM 3081 C CA . GLY A 1 11 ? 21.953 -8.297 -16.375 1.00 0.000 11 GLY A CA 6
ATOM 3082 C C . GLY A 1 11 ? 20.805 -7.311 -16.474 1.00 0.000 11 GLY A C 6
ATOM 3083 O O . GLY A 1 11 ? 21.018 -6.120 -16.701 1.00 0.000 11 GLY A O 6
ATOM 3087 N N . VAL A 1 12 ? 19.584 -7.809 -16.305 1.00 0.000 12 VAL A N 6
ATOM 3088 C CA . VAL A 1 12 ? 18.398 -6.964 -16.378 1.00 0.000 12 VAL A CA 6
ATOM 3089 C C . VAL A 1 12 ? 17.449 -7.248 -15.219 1.00 0.000 12 VAL A C 6
ATOM 3090 O O . VAL A 1 12 ? 17.254 -8.400 -14.829 1.00 0.000 12 VAL A O 6
ATOM 3103 N N . CYS A 1 13 ? 16.860 -6.190 -14.671 1.00 0.000 13 CYS A N 6
ATOM 3104 C CA . CYS A 1 13 ? 15.931 -6.324 -13.556 1.00 0.000 13 CYS A CA 6
ATOM 3105 C C . CYS A 1 13 ? 14.748 -5.374 -13.716 1.00 0.000 13 CYS A C 6
ATOM 3106 O O . CYS A 1 13 ? 14.920 -4.157 -13.767 1.00 0.000 13 CYS A O 6
ATOM 3113 N N . GLU A 1 14 ? 13.548 -5.940 -13.795 1.00 0.000 14 GLU A N 6
ATOM 3114 C CA . GLU A 1 14 ? 12.337 -5.143 -13.951 1.00 0.000 14 GLU A CA 6
ATOM 3115 C C . GLU A 1 14 ? 11.521 -5.135 -12.661 1.00 0.000 14 GLU A C 6
ATOM 3116 O O . GLU A 1 14 ? 11.028 -6.173 -12.218 1.00 0.000 14 GLU A O 6
ATOM 3128 N N . CYS A 1 15 ? 11.384 -3.956 -12.062 1.00 0.000 15 CYS A N 6
ATOM 3129 C CA . CYS A 1 15 ? 10.630 -3.811 -10.823 1.00 0.000 15 CYS A CA 6
ATOM 3130 C C . CYS A 1 15 ? 9.210 -3.329 -11.103 1.00 0.000 15 CYS A C 6
ATOM 3131 O O . CYS A 1 15 ? 8.947 -2.698 -12.128 1.00 0.000 15 CYS A O 6
ATOM 3138 N N . THR A 1 16 ? 8.296 -3.630 -10.186 1.00 0.000 16 THR A N 6
ATOM 3139 C CA . THR A 1 16 ? 6.903 -3.229 -10.334 1.00 0.000 16 THR A CA 6
ATOM 3140 C C . THR A 1 16 ? 6.303 -2.822 -8.993 1.00 0.000 16 THR A C 6
ATO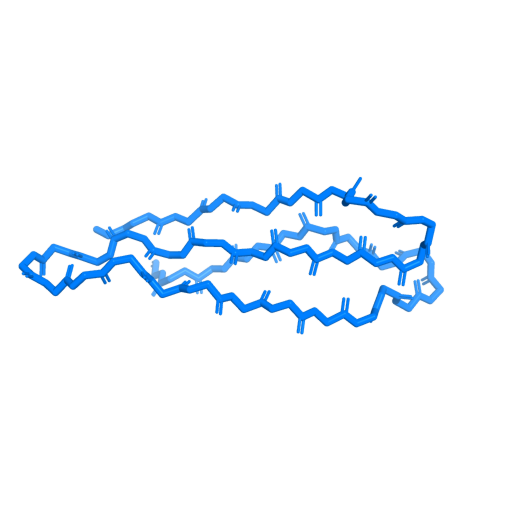M 3141 O O . THR A 1 16 ? 6.090 -3.661 -8.117 1.00 0.000 16 THR A O 6
ATOM 3152 N N . TYR A 1 17 ? 6.031 -1.531 -8.839 1.00 0.000 17 TYR A N 6
ATOM 3153 C CA . TYR A 1 17 ? 5.456 -1.013 -7.603 1.00 0.000 17 TYR A CA 6
ATOM 3154 C C . TYR A 1 17 ? 3.936 -0.929 -7.702 1.00 0.000 17 TYR A C 6
ATOM 3155 O O . TYR A 1 17 ? 3.394 -0.420 -8.683 1.00 0.000 17 TYR A O 6
ATOM 3173 N N . ASP A 1 18 ? 3.255 -1.432 -6.679 1.00 0.000 18 ASP A N 6
ATOM 3174 C CA . ASP A 1 18 ? 1.797 -1.414 -6.649 1.00 0.000 18 ASP A CA 6
ATOM 3175 C C . ASP A 1 18 ? 1.288 -0.477 -5.557 1.00 0.000 18 ASP A C 6
ATOM 3176 O O . ASP A 1 18 ? 0.844 -0.908 -4.492 1.00 0.000 18 ASP A O 6
ATOM 3185 N N . PRO A 1 19 ? 1.354 0.835 -5.825 1.00 0.000 19 PRO A N 6
ATOM 3186 C CA . PRO A 1 19 ? 0.905 1.860 -4.877 1.00 0.000 19 PRO A CA 6
ATOM 3187 C C . PRO A 1 19 ? -0.611 1.870 -4.710 1.00 0.000 19 PRO A C 6
ATOM 3188 O O . PRO A 1 19 ? -1.352 1.675 -5.673 1.00 0.000 19 PRO A O 6
ATOM 3199 N N . ASP A 1 20 ? -1.064 2.100 -3.483 1.00 0.000 20 ASP A N 6
ATOM 3200 C CA . ASP A 1 20 ? -2.492 2.138 -3.190 1.00 0.000 20 ASP A CA 6
ATOM 3201 C C . ASP A 1 20 ? -3.165 3.299 -3.914 1.00 0.000 20 ASP A C 6
ATOM 3202 O O . ASP A 1 20 ? -2.719 4.442 -3.825 1.00 0.000 20 ASP A O 6
ATOM 3211 N N . GLY A 1 21 ? -4.242 2.997 -4.634 1.00 0.000 21 GLY A N 6
ATOM 3212 C CA . GLY A 1 21 ? -4.958 4.026 -5.365 1.00 0.000 21 GLY A CA 6
ATOM 3213 C C . GLY A 1 21 ? -4.414 4.227 -6.765 1.00 0.000 21 GLY A C 6
ATOM 3214 O O . GLY A 1 21 ? -5.161 4.178 -7.743 1.00 0.000 21 GLY A O 6
ATOM 3218 N N . LYS A 1 22 ? -3.109 4.456 -6.864 1.00 0.000 22 LYS A N 6
ATOM 3219 C CA . LYS A 1 22 ? -2.464 4.667 -8.155 1.00 0.000 22 LYS A CA 6
ATOM 3220 C C . LYS A 1 22 ? -2.162 3.336 -8.836 1.00 0.000 22 LYS A C 6
ATOM 3221 O O . LYS A 1 22 ? -2.106 2.284 -8.198 1.00 0.000 22 LYS A O 6
ATOM 3240 N N . PRO A 1 23 ? -1.961 3.380 -10.161 1.00 0.000 23 PRO A N 6
ATOM 3241 C CA . PRO A 1 23 ? -1.659 2.186 -10.956 1.00 0.000 23 PRO A CA 6
ATOM 3242 C C . PRO A 1 23 ? -0.268 1.632 -10.665 1.00 0.000 23 PRO A C 6
ATOM 3243 O O . PRO A 1 23 ? 0.548 2.2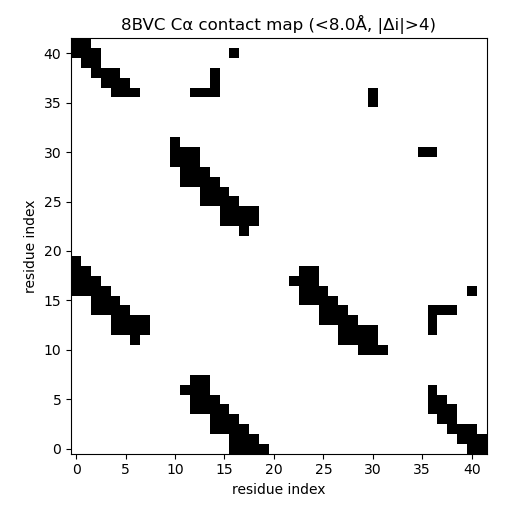60 -9.990 1.00 0.000 23 PRO A O 6
ATOM 3254 N N . PRO A 1 24 ? 0.010 0.427 -11.184 1.00 0.000 24 PRO A N 6
ATOM 3255 C CA . PRO A 1 24 ? 1.303 -0.237 -10.994 1.00 0.000 24 PRO A CA 6
ATOM 3256 C C . PRO A 1 24 ? 2.430 0.458 -11.750 1.00 0.000 24 PRO A C 6
ATOM 3257 O O . PRO A 1 24 ? 2.366 0.616 -12.969 1.00 0.000 24 PRO A O 6
ATOM 3268 N N . ILE A 1 25 ? 3.460 0.871 -11.019 1.00 0.000 25 ILE A N 6
ATOM 3269 C CA . ILE A 1 25 ? 4.601 1.548 -11.622 1.00 0.000 25 ILE A CA 6
ATOM 3270 C C . ILE A 1 25 ? 5.737 0.570 -11.900 1.00 0.000 25 ILE A C 6
ATOM 3271 O O . ILE A 1 25 ? 6.396 0.088 -10.978 1.00 0.000 25 ILE A O 6
ATOM 3287 N N . THR A 1 26 ? 5.963 0.281 -13.178 1.00 0.000 26 THR A N 6
ATOM 3288 C CA . THR A 1 26 ? 7.019 -0.640 -13.578 1.00 0.000 26 THR A CA 6
ATOM 3289 C C . THR A 1 26 ? 8.307 0.109 -13.903 1.00 0.000 26 THR A C 6
ATOM 3290 O O . THR A 1 26 ? 8.306 1.052 -14.695 1.00 0.000 26 THR A O 6
ATOM 3301 N N . LYS A 1 27 ? 9.405 -0.316 -13.287 1.00 0.000 27 LYS A N 6
ATOM 3302 C CA . LYS A 1 27 ? 10.701 0.313 -13.513 1.00 0.000 27 LYS A CA 6
ATOM 3303 C C . LYS A 1 27 ? 11.744 -0.722 -13.923 1.00 0.000 27 LYS A C 6
ATOM 3304 O O . LYS A 1 27 ? 12.177 -1.539 -13.109 1.00 0.000 27 LYS A O 6
ATOM 3323 N N . THR A 1 28 ? 12.145 -0.681 -15.189 1.00 0.000 28 THR A N 6
ATOM 3324 C CA . THR A 1 28 ? 13.137 -1.615 -15.707 1.00 0.000 28 THR A CA 6
ATOM 3325 C C . THR A 1 28 ? 14.501 -0.948 -15.844 1.00 0.000 28 THR A C 6
ATOM 3326 O O . THR A 1 28 ? 14.607 0.177 -16.333 1.00 0.000 28 THR A O 6
ATOM 3337 N N . PHE A 1 29 ? 15.543 -1.649 -15.410 1.00 0.000 29 PHE A N 6
ATOM 3338 C CA . PHE A 1 29 ? 16.902 -1.123 -15.485 1.00 0.000 29 PHE A CA 6
ATOM 3339 C C . PHE A 1 29 ? 17.911 -2.251 -15.676 1.00 0.000 29 PHE A C 6
ATOM 3340 O O . PHE A 1 29 ? 17.549 -3.428 -15.684 1.00 0.000 29 PHE A O 6
ATOM 3357 N N . ARG A 1 30 ? 19.179 -1.883 -15.830 1.00 0.000 30 ARG A N 6
ATOM 3358 C CA . ARG A 1 30 ? 20.241 -2.863 -16.024 1.00 0.000 30 ARG A CA 6
ATOM 3359 C C . ARG A 1 30 ? 20.914 -3.204 -14.697 1.00 0.000 30 ARG A C 6
ATOM 3360 O O . ARG A 1 30 ? 21.334 -2.315 -13.955 1.00 0.000 30 ARG A O 6
ATOM 3381 N N . LEU A 1 31 ? 21.012 -4.496 -14.405 1.00 0.000 31 LEU A N 6
ATOM 3382 C CA . LEU A 1 31 ? 21.634 -4.955 -13.167 1.00 0.000 31 LEU A CA 6
ATOM 3383 C C . LEU A 1 31 ? 23.150 -4.799 -13.229 1.00 0.000 31 LEU A C 6
ATOM 3384 O O . LEU A 1 31 ? 23.783 -5.173 -14.217 1.00 0.000 31 LEU A O 6
ATOM 3400 N N . HIS A 1 32 ? 23.726 -4.247 -12.166 1.00 0.000 32 HIS A N 6
ATOM 3401 C CA . HIS A 1 32 ? 25.169 -4.044 -12.098 1.00 0.000 32 HIS A CA 6
ATOM 3402 C C . HIS A 1 32 ? 25.872 -5.304 -11.603 1.00 0.000 32 HIS A C 6
ATOM 3403 O O . HIS A 1 32 ? 25.242 -6.345 -11.412 1.00 0.000 32 HIS A O 6
ATOM 3417 N N . LYS A 1 33 ? 27.181 -5.204 -11.398 1.00 0.000 33 LYS A N 6
ATOM 3418 C CA . LYS A 1 33 ? 27.971 -6.335 -10.925 1.00 0.000 33 LYS A CA 6
ATOM 3419 C C . LYS A 1 33 ? 27.402 -6.889 -9.622 1.00 0.000 33 LYS A C 6
ATOM 3420 O O . LYS A 1 33 ? 27.475 -6.242 -8.578 1.00 0.000 33 LYS A O 6
ATOM 3439 N N . ASP A 1 34 ? 26.838 -8.089 -9.692 1.00 0.000 34 ASP A N 6
ATOM 3440 C CA . ASP A 1 34 ? 26.259 -8.731 -8.517 1.00 0.000 34 ASP A CA 6
ATOM 3441 C C . ASP A 1 34 ? 25.239 -7.817 -7.846 1.00 0.000 34 ASP A C 6
ATOM 3442 O O . ASP A 1 34 ? 25.149 -7.768 -6.620 1.00 0.000 34 ASP A O 6
ATOM 3451 N N . GLN A 1 35 ? 24.474 -7.095 -8.658 1.00 0.000 35 GLN A N 6
ATOM 3452 C CA . GLN A 1 35 ? 23.461 -6.182 -8.142 1.00 0.000 35 GLN A CA 6
ATOM 3453 C C . GLN A 1 35 ? 22.156 -6.919 -7.860 1.00 0.000 35 GLN A C 6
ATOM 3454 O O . GLN A 1 35 ? 21.611 -7.616 -8.716 1.00 0.000 35 GLN A O 6
ATOM 3468 N N . PRO A 1 36 ? 21.641 -6.763 -6.631 1.00 0.000 36 PRO A N 6
ATOM 3469 C CA . PRO A 1 36 ? 20.393 -7.406 -6.208 1.00 0.000 36 PRO A CA 6
ATOM 3470 C C . PRO A 1 36 ? 19.172 -6.813 -6.902 1.00 0.000 36 PRO A C 6
ATOM 3471 O O . PRO A 1 36 ? 18.975 -5.597 -6.904 1.00 0.000 36 PRO A O 6
ATOM 3482 N N . CYS A 1 37 ? 18.353 -7.679 -7.491 1.00 0.000 37 CYS A N 6
ATOM 3483 C CA . CYS A 1 37 ? 17.150 -7.241 -8.189 1.00 0.000 37 CYS A CA 6
ATOM 3484 C C . CYS A 1 37 ? 15.993 -7.054 -7.212 1.00 0.000 37 CYS A C 6
ATOM 3485 O O . CYS A 1 37 ? 15.077 -7.875 -7.151 1.00 0.000 37 CYS A O 6
ATOM 3492 N N . THR A 1 38 ? 16.041 -5.966 -6.448 1.00 0.000 38 THR A N 6
ATOM 3493 C CA . THR A 1 38 ? 14.998 -5.671 -5.473 1.00 0.000 38 THR A CA 6
ATOM 3494 C C . THR A 1 38 ? 14.563 -4.212 -5.560 1.00 0.000 38 THR A C 6
ATOM 3495 O O . THR A 1 38 ? 15.084 -3.445 -6.370 1.00 0.000 38 THR A O 6
ATOM 3506 N N . CYS A 1 39 ? 13.606 -3.835 -4.719 1.00 0.000 39 CYS A N 6
ATOM 3507 C CA . CYS A 1 39 ? 13.100 -2.468 -4.700 1.00 0.000 39 CYS A CA 6
ATOM 3508 C C . CYS A 1 39 ? 12.589 -2.096 -3.311 1.00 0.000 39 CYS A C 6
ATOM 3509 O O . CYS A 1 39 ? 12.558 -2.929 -2.405 1.00 0.000 39 CYS A O 6
ATOM 3516 N N . THR A 1 40 ? 12.189 -0.838 -3.150 1.00 0.000 40 THR A N 6
ATOM 3517 C CA . THR A 1 40 ? 11.680 -0.356 -1.873 1.00 0.000 40 THR A CA 6
ATOM 3518 C C . THR A 1 40 ? 10.735 0.824 -2.067 1.00 0.000 40 THR A C 6
ATOM 3519 O O . THR A 1 40 ? 11.135 1.878 -2.563 1.00 0.000 40 THR A O 6
ATOM 3530 N N . CYS A 1 41 ? 9.479 0.641 -1.675 1.00 0.000 41 CYS A N 6
ATOM 3531 C CA . CYS A 1 41 ? 8.475 1.690 -1.806 1.00 0.000 41 CYS A CA 6
ATOM 3532 C C . CYS A 1 41 ? 8.340 2.480 -0.507 1.00 0.000 41 CYS A C 6
ATOM 3533 O O . CYS A 1 41 ? 8.066 3.679 -0.522 1.00 0.000 41 CYS A O 6
ATOM 3540 N N . GLY A 1 42 ? 8.536 1.797 0.617 1.00 0.000 42 GLY A N 6
ATOM 3541 C CA . GLY A 1 42 ? 8.432 2.449 1.909 1.00 0.000 42 GLY A CA 6
ATOM 3542 C C . GLY A 1 42 ? 7.664 1.619 2.918 1.00 0.000 42 GLY A C 6
ATOM 3543 O O . GLY A 1 42 ? 8.127 0.560 3.343 1.00 0.000 42 GLY A O 6
ATOM 3547 N N . CYS A 1 1 ? 1.307 -0.025 -0.008 1.00 0.000 1 CYS A N 7
ATOM 3548 C CA . CYS A 1 1 ? 2.075 -0.022 -1.247 1.00 0.000 1 CYS A CA 7
ATOM 3549 C C . CYS A 1 1 ? 3.190 -1.063 -1.199 1.00 0.000 1 CYS A C 7
ATOM 3550 O O . CYS A 1 1 ? 3.908 -1.175 -0.204 1.00 0.000 1 CYS A O 7
ATOM 3557 N N . THR A 1 2 ? 3.329 -1.824 -2.280 1.00 0.000 2 THR A N 7
ATOM 3558 C CA . THR A 1 2 ? 4.355 -2.856 -2.361 1.00 0.000 2 THR A CA 7
ATOM 3559 C C . THR A 1 2 ? 5.076 -2.810 -3.703 1.00 0.000 2 THR A C 7
ATOM 3560 O O . THR A 1 2 ? 4.796 -1.953 -4.541 1.00 0.000 2 THR A O 7
ATOM 3571 N N . CYS A 1 3 ? 6.007 -3.737 -3.901 1.00 0.000 3 CYS A N 7
ATOM 3572 C CA . CYS A 1 3 ? 6.770 -3.803 -5.142 1.00 0.000 3 CYS A CA 7
ATOM 3573 C C . CYS A 1 3 ? 7.381 -5.188 -5.332 1.00 0.000 3 CYS A C 7
ATOM 3574 O O . CYS A 1 3 ? 7.679 -5.884 -4.362 1.00 0.000 3 CYS A O 7
ATOM 3581 N N . GLU A 1 4 ? 7.566 -5.580 -6.589 1.00 0.000 4 GLU A N 7
ATOM 3582 C CA . GLU A 1 4 ? 8.141 -6.882 -6.905 1.00 0.000 4 GLU A CA 7
ATOM 3583 C C . GLU A 1 4 ? 9.042 -6.795 -8.133 1.00 0.000 4 GLU A C 7
ATOM 3584 O O . GLU A 1 4 ? 8.606 -6.385 -9.210 1.00 0.000 4 GLU A O 7
ATOM 3596 N N . CYS A 1 5 ? 10.302 -7.181 -7.964 1.00 0.000 5 CYS A N 7
ATOM 3597 C CA . CYS A 1 5 ? 11.267 -7.146 -9.057 1.00 0.000 5 CYS A CA 7
ATOM 3598 C C . CYS A 1 5 ? 11.588 -8.556 -9.544 1.00 0.000 5 CYS A C 7
ATOM 3599 O O . CYS A 1 5 ? 11.383 -9.535 -8.826 1.00 0.000 5 CYS A O 7
ATOM 3606 N N . HIS A 1 6 ? 12.093 -8.651 -10.771 1.00 0.000 6 HIS A N 7
ATOM 3607 C CA . HIS A 1 6 ? 12.443 -9.941 -11.355 1.00 0.000 6 HIS A CA 7
ATOM 3608 C C . HIS A 1 6 ? 13.532 -9.781 -12.412 1.00 0.000 6 HIS A C 7
ATOM 3609 O O . HIS A 1 6 ? 13.859 -8.665 -12.815 1.00 0.000 6 HIS A O 7
ATOM 3623 N N . SER A 1 7 ? 14.089 -10.903 -12.855 1.00 0.000 7 SER A N 7
ATOM 3624 C CA . SER A 1 7 ? 15.144 -10.887 -13.861 1.00 0.000 7 SER A CA 7
ATOM 3625 C C . SER A 1 7 ? 14.628 -11.409 -15.198 1.00 0.000 7 SER A C 7
ATOM 3626 O O . SER A 1 7 ? 14.714 -12.599 -15.504 1.00 0.000 7 SER A O 7
ATOM 3634 N N . PRO A 1 8 ? 14.077 -10.499 -16.015 1.00 0.000 8 PRO A N 7
ATOM 3635 C CA . PRO A 1 8 ? 13.536 -10.843 -17.334 1.00 0.000 8 PRO A CA 7
ATOM 3636 C C . PRO A 1 8 ? 14.628 -11.219 -18.329 1.00 0.000 8 PRO A C 7
ATOM 3637 O O . PRO A 1 8 ? 14.361 -11.860 -19.345 1.00 0.000 8 PRO A O 7
ATOM 3648 N N . SER A 1 9 ? 15.859 -10.818 -18.029 1.00 0.000 9 SER A N 7
ATOM 3649 C CA . SER A 1 9 ? 16.992 -11.110 -18.900 1.00 0.000 9 SER A CA 7
ATOM 3650 C C . SER A 1 9 ? 18.311 -10.930 -18.154 1.00 0.000 9 SER A C 7
ATOM 3651 O O . SER A 1 9 ? 18.365 -10.268 -17.117 1.00 0.000 9 SER A O 7
ATOM 3659 N N . ASP A 1 10 ? 19.372 -11.523 -18.690 1.00 0.000 10 ASP A N 7
ATOM 3660 C CA . ASP A 1 10 ? 20.692 -11.428 -18.077 1.00 0.000 10 ASP A CA 7
ATOM 3661 C C . ASP A 1 10 ? 21.096 -9.970 -17.882 1.00 0.000 10 ASP A C 7
ATOM 3662 O O . ASP A 1 10 ? 21.003 -9.160 -18.803 1.00 0.000 10 ASP A O 7
ATOM 3671 N N . GLY A 1 11 ? 21.545 -9.642 -16.674 1.00 0.000 11 GLY A N 7
ATOM 3672 C CA . GLY A 1 11 ? 21.956 -8.282 -16.378 1.00 0.000 11 GLY A CA 7
ATOM 3673 C C . GLY A 1 11 ? 20.807 -7.298 -16.466 1.00 0.000 11 GLY A C 7
ATOM 3674 O O . GLY A 1 11 ? 21.017 -6.105 -16.689 1.00 0.000 11 GLY A O 7
ATOM 3678 N N . VAL A 1 12 ? 19.587 -7.797 -16.293 1.00 0.000 12 VAL A N 7
ATOM 3679 C CA . VAL A 1 12 ? 18.400 -6.953 -16.355 1.00 0.000 12 VAL A CA 7
ATOM 3680 C C . VAL A 1 12 ? 17.460 -7.241 -15.189 1.00 0.000 12 VAL A C 7
ATOM 3681 O O . VAL A 1 12 ? 17.287 -8.391 -14.786 1.00 0.000 12 VAL A O 7
ATOM 3694 N N . CYS A 1 13 ? 16.853 -6.188 -14.651 1.00 0.000 13 CYS A N 7
ATOM 3695 C CA . CYS A 1 13 ? 15.930 -6.326 -13.531 1.00 0.000 13 CYS A CA 7
ATOM 3696 C C . CYS A 1 13 ? 14.746 -5.376 -13.683 1.00 0.000 13 CYS A C 7
ATOM 3697 O O . CYS A 1 13 ? 14.914 -4.157 -13.704 1.00 0.000 13 CYS A O 7
ATOM 3704 N N . GLU A 1 14 ? 13.548 -5.944 -13.787 1.00 0.000 14 GLU A N 7
ATOM 3705 C CA . GLU A 1 14 ? 12.336 -5.147 -13.937 1.00 0.000 14 GLU A CA 7
ATOM 3706 C C . GLU A 1 14 ? 11.515 -5.158 -12.651 1.00 0.000 14 GLU A C 7
ATOM 3707 O O . GLU A 1 14 ? 11.054 -6.208 -12.205 1.00 0.000 14 GLU A O 7
ATOM 3719 N N . CYS A 1 15 ? 11.338 -3.981 -12.059 1.00 0.000 15 CYS A N 7
ATOM 3720 C CA . CYS A 1 15 ? 10.575 -3.853 -10.824 1.00 0.000 15 CYS A CA 7
ATOM 3721 C C . CYS A 1 15 ? 9.164 -3.346 -11.106 1.00 0.000 15 CYS A C 7
ATOM 3722 O O . CYS A 1 15 ? 8.920 -2.683 -12.115 1.00 0.000 15 CYS A O 7
ATOM 3729 N N . THR A 1 16 ? 8.236 -3.663 -10.208 1.00 0.000 16 THR A N 7
ATOM 3730 C CA . THR A 1 16 ? 6.850 -3.240 -10.360 1.00 0.000 16 THR A CA 7
ATOM 3731 C C . THR A 1 16 ? 6.250 -2.830 -9.020 1.00 0.000 16 THR A C 7
ATOM 3732 O O . THR A 1 16 ? 6.031 -3.667 -8.145 1.00 0.000 16 THR A O 7
ATOM 3743 N N . TYR A 1 17 ? 5.985 -1.537 -8.867 1.00 0.000 17 TYR A N 7
ATOM 3744 C CA . TYR A 1 17 ? 5.411 -1.016 -7.632 1.00 0.000 17 TYR A CA 7
ATOM 3745 C C . TYR A 1 17 ? 3.892 -0.924 -7.734 1.00 0.000 17 TYR A C 7
ATOM 3746 O O . TYR A 1 17 ? 3.354 -0.403 -8.711 1.00 0.000 17 TYR A O 7
ATOM 3764 N N . ASP A 1 18 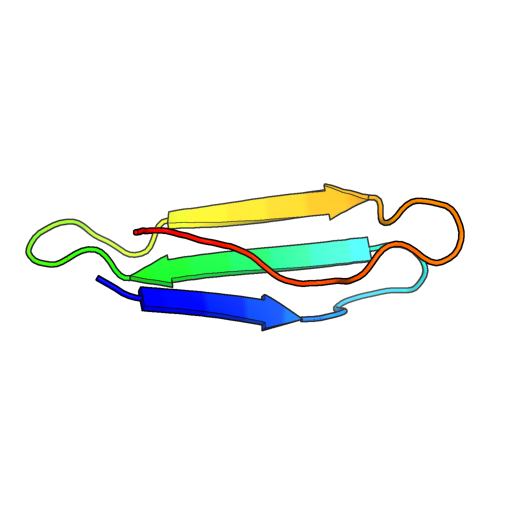? 3.206 -1.434 -6.717 1.00 0.000 18 ASP A N 7
ATOM 3765 C CA . ASP A 1 18 ? 1.748 -1.409 -6.689 1.00 0.000 18 ASP A CA 7
ATOM 3766 C C . ASP A 1 18 ? 1.242 -0.478 -5.591 1.00 0.000 18 ASP A C 7
ATOM 3767 O O . ASP A 1 18 ? 0.792 -0.915 -4.532 1.00 0.000 18 ASP A O 7
ATOM 3776 N N . PRO A 1 19 ? 1.317 0.836 -5.849 1.00 0.000 19 PRO A N 7
ATOM 3777 C CA . PRO A 1 19 ? 0.871 1.856 -4.895 1.00 0.000 19 PRO A CA 7
ATOM 3778 C C . PRO A 1 19 ? -0.645 1.875 -4.733 1.00 0.000 19 PRO A C 7
ATOM 3779 O O . PRO A 1 19 ? -1.384 1.699 -5.701 1.00 0.000 19 PRO A O 7
ATOM 3790 N N . ASP A 1 20 ? -1.101 2.089 -3.504 1.00 0.000 20 ASP A N 7
ATOM 3791 C CA . ASP A 1 20 ? -2.530 2.133 -3.215 1.00 0.000 20 ASP A CA 7
ATOM 3792 C C . ASP A 1 20 ? -3.193 3.305 -3.932 1.00 0.000 20 ASP A C 7
ATOM 3793 O O . ASP A 1 20 ? -2.740 4.444 -3.832 1.00 0.000 20 ASP A O 7
ATOM 3802 N N . GLY A 1 21 ? -4.270 3.016 -4.656 1.00 0.000 21 GLY A N 7
ATOM 3803 C CA . GLY A 1 21 ? -4.978 4.056 -5.380 1.00 0.000 21 GLY A CA 7
ATOM 3804 C C . GLY A 1 21 ? -4.429 4.265 -6.778 1.00 0.000 21 GLY A C 7
ATOM 3805 O O . GLY A 1 21 ? -5.174 4.230 -7.757 1.00 0.000 21 GLY A O 7
ATOM 3809 N N . LYS A 1 22 ? -3.123 4.486 -6.872 1.00 0.000 22 LYS A N 7
ATOM 3810 C CA . LYS A 1 22 ? -2.473 4.703 -8.159 1.00 0.000 22 LYS A CA 7
ATOM 3811 C C . LYS A 1 22 ? -2.178 3.376 -8.850 1.00 0.000 22 LYS A C 7
ATOM 3812 O O . LYS A 1 22 ? -2.129 2.319 -8.221 1.00 0.000 22 LYS A O 7
ATOM 3831 N N . PRO A 1 23 ? -1.974 3.430 -10.175 1.00 0.000 23 PRO A N 7
ATOM 3832 C CA . PRO A 1 23 ? -1.677 2.241 -10.979 1.00 0.000 23 PRO A CA 7
ATOM 3833 C C . PRO A 1 23 ? -0.290 1.676 -10.690 1.00 0.000 23 PRO A C 7
ATOM 3834 O O . PRO A 1 23 ? 0.529 2.296 -10.012 1.00 0.000 23 PRO A O 7
ATOM 3845 N N . PRO A 1 24 ? -0.019 0.472 -11.215 1.00 0.000 24 PRO A N 7
ATOM 3846 C CA . PRO A 1 24 ? 1.269 -0.201 -11.027 1.00 0.000 24 PRO A CA 7
ATOM 3847 C C . PRO A 1 24 ? 2.400 0.491 -11.780 1.00 0.000 24 PRO A C 7
ATOM 3848 O O . PRO A 1 24 ? 2.337 0.655 -12.998 1.00 0.000 24 PRO A O 7
ATOM 3859 N N . ILE A 1 25 ? 3.433 0.893 -11.047 1.00 0.000 25 ILE A N 7
ATOM 3860 C CA . ILE A 1 25 ? 4.579 1.565 -11.647 1.00 0.000 25 ILE A CA 7
ATOM 3861 C C . ILE A 1 25 ? 5.713 0.583 -11.919 1.00 0.000 25 ILE A C 7
ATOM 3862 O O . ILE A 1 25 ? 6.366 0.098 -10.994 1.00 0.000 25 ILE A O 7
ATOM 3878 N N . THR A 1 26 ? 5.943 0.293 -13.196 1.00 0.000 26 THR A N 7
ATOM 3879 C CA . THR A 1 26 ? 6.999 -0.631 -13.591 1.00 0.000 26 THR A CA 7
ATOM 3880 C C . THR A 1 26 ? 8.289 0.113 -13.914 1.00 0.000 26 THR A C 7
ATOM 3881 O O . THR A 1 26 ? 8.296 1.048 -14.715 1.00 0.000 26 THR A O 7
ATOM 3892 N N . LYS A 1 27 ? 9.382 -0.307 -13.285 1.00 0.000 27 LYS A N 7
ATOM 3893 C CA . LYS A 1 27 ? 10.681 0.318 -13.506 1.00 0.000 27 LYS A CA 7
ATOM 3894 C C . LYS A 1 27 ? 11.722 -0.719 -13.914 1.00 0.000 27 LYS A C 7
ATOM 3895 O O . LYS A 1 27 ? 12.137 -1.549 -13.105 1.00 0.000 27 LYS A O 7
ATOM 3914 N N . THR A 1 28 ? 12.142 -0.666 -15.174 1.00 0.000 28 THR A N 7
ATOM 3915 C CA . THR A 1 28 ? 13.135 -1.600 -15.689 1.00 0.000 28 THR A CA 7
ATOM 3916 C C . THR A 1 28 ? 14.500 -0.935 -15.821 1.00 0.000 28 THR A C 7
ATOM 3917 O O . THR A 1 28 ? 14.610 0.186 -16.319 1.00 0.000 28 THR A O 7
ATOM 3928 N N . PHE A 1 29 ? 15.539 -1.632 -15.373 1.00 0.000 29 PHE A N 7
ATOM 3929 C CA . PHE A 1 29 ? 16.898 -1.107 -15.441 1.00 0.000 29 PHE A CA 7
ATOM 3930 C C . PHE A 1 29 ? 17.906 -2.235 -15.639 1.00 0.000 29 PHE A C 7
ATOM 3931 O O . PHE A 1 29 ? 17.544 -3.411 -15.652 1.00 0.000 29 PHE A O 7
ATOM 3948 N N . ARG A 1 30 ? 19.174 -1.867 -15.794 1.00 0.000 30 ARG A N 7
ATOM 3949 C CA . ARG A 1 30 ? 20.235 -2.846 -15.993 1.00 0.000 30 ARG A CA 7
ATOM 3950 C C . ARG A 1 30 ? 20.911 -3.193 -14.670 1.00 0.000 30 ARG A C 7
ATOM 3951 O O . ARG A 1 30 ? 21.330 -2.308 -13.923 1.00 0.000 30 ARG A O 7
ATOM 3972 N N . LEU A 1 31 ? 21.012 -4.487 -14.385 1.00 0.000 31 LEU A N 7
ATOM 3973 C CA . LEU A 1 31 ? 21.636 -4.952 -13.151 1.00 0.000 31 LEU A CA 7
ATOM 3974 C C . LEU A 1 31 ? 23.152 -4.793 -13.214 1.00 0.000 31 LEU A C 7
ATOM 3975 O O . LEU A 1 31 ? 23.786 -5.167 -14.201 1.00 0.000 31 LEU A O 7
ATOM 3991 N N . HIS A 1 32 ? 23.728 -4.236 -12.153 1.00 0.000 32 HIS A N 7
ATOM 3992 C CA . HIS A 1 32 ? 25.170 -4.030 -12.086 1.00 0.000 32 HIS A CA 7
ATOM 3993 C C . HIS A 1 32 ? 25.876 -5.287 -11.586 1.00 0.000 32 HIS A C 7
ATOM 3994 O O . HIS A 1 32 ? 25.250 -6.330 -11.395 1.00 0.000 32 HIS A O 7
ATOM 4008 N N . LYS A 1 33 ? 27.184 -5.182 -11.377 1.00 0.000 33 LYS A N 7
ATOM 4009 C CA . LYS A 1 33 ? 27.976 -6.309 -10.899 1.00 0.000 33 LYS A CA 7
ATOM 4010 C C . LYS A 1 33 ? 27.403 -6.865 -9.600 1.00 0.000 33 LYS A C 7
ATOM 4011 O O . LYS A 1 33 ? 27.462 -6.215 -8.556 1.00 0.000 33 LYS A O 7
ATOM 4030 N N . ASP A 1 34 ? 26.850 -8.071 -9.671 1.00 0.000 34 ASP A N 7
ATOM 4031 C CA . ASP A 1 34 ? 26.268 -8.715 -8.499 1.00 0.000 34 ASP A CA 7
ATOM 4032 C C . ASP A 1 34 ? 25.247 -7.802 -7.828 1.00 0.000 34 ASP A C 7
ATOM 4033 O O . ASP A 1 34 ? 25.153 -7.757 -6.602 1.00 0.000 34 ASP A O 7
ATOM 4042 N N . GLN A 1 35 ? 24.485 -7.077 -8.640 1.00 0.000 35 GLN A N 7
ATOM 4043 C CA . GLN A 1 35 ? 23.472 -6.164 -8.124 1.00 0.000 35 GLN A CA 7
ATOM 4044 C C . GLN A 1 35 ? 22.170 -6.904 -7.834 1.00 0.000 35 GLN A C 7
ATOM 4045 O O . GLN A 1 35 ? 21.630 -7.616 -8.680 1.00 0.000 35 GLN A O 7
ATOM 4059 N N . PRO A 1 36 ? 21.653 -6.733 -6.608 1.00 0.000 36 PRO A N 7
ATOM 4060 C CA . PRO A 1 36 ? 20.408 -7.376 -6.178 1.00 0.000 36 PRO A CA 7
ATOM 4061 C C . PRO A 1 36 ? 19.184 -6.799 -6.881 1.00 0.000 36 PRO A C 7
ATOM 4062 O O . PRO A 1 36 ? 18.980 -5.585 -6.899 1.00 0.000 36 PRO A O 7
ATOM 4073 N N . CYS A 1 37 ? 18.371 -7.677 -7.460 1.00 0.000 37 CYS A N 7
ATOM 4074 C CA . CYS A 1 37 ? 17.167 -7.255 -8.165 1.00 0.000 37 CYS A CA 7
ATOM 4075 C C . CYS A 1 37 ? 16.005 -7.071 -7.194 1.00 0.000 37 CYS A C 7
ATOM 4076 O O . CYS A 1 37 ? 15.087 -7.891 -7.142 1.00 0.000 37 CYS A O 7
ATOM 4083 N N . THR A 1 38 ? 16.049 -5.987 -6.426 1.00 0.000 38 THR A N 7
ATOM 4084 C CA . THR A 1 38 ? 15.001 -5.694 -5.456 1.00 0.000 38 THR A CA 7
ATOM 4085 C C . THR A 1 38 ? 14.578 -4.232 -5.529 1.00 0.000 38 THR A C 7
ATOM 4086 O O . THR A 1 38 ? 15.154 -3.444 -6.280 1.00 0.000 38 THR A O 7
ATOM 4097 N N . CYS A 1 39 ? 13.568 -3.873 -4.743 1.00 0.000 39 CYS A N 7
ATOM 4098 C CA . CYS A 1 39 ? 13.066 -2.504 -4.718 1.00 0.000 39 CYS A CA 7
ATOM 4099 C C . CYS A 1 39 ? 12.557 -2.137 -3.328 1.00 0.000 39 CYS A C 7
ATOM 4100 O O . CYS A 1 39 ? 12.525 -2.973 -2.424 1.00 0.000 39 CYS A O 7
ATOM 4107 N N . THR A 1 40 ? 12.159 -0.879 -3.162 1.00 0.000 40 THR A N 7
ATOM 4108 C CA . THR A 1 40 ? 11.652 -0.400 -1.883 1.00 0.000 40 THR A CA 7
ATOM 4109 C C . THR A 1 40 ? 10.709 0.783 -2.073 1.00 0.000 40 THR A C 7
ATOM 4110 O O . THR A 1 40 ? 11.112 1.840 -2.559 1.00 0.000 40 THR A O 7
ATOM 4121 N N . CYS A 1 41 ? 9.451 0.598 -1.687 1.00 0.000 41 CYS A N 7
ATOM 4122 C CA . CYS A 1 41 ? 8.449 1.650 -1.815 1.00 0.000 41 CYS A CA 7
ATOM 4123 C C . CYS A 1 41 ? 8.308 2.428 -0.509 1.00 0.000 41 CYS A C 7
ATOM 4124 O O . CYS A 1 41 ? 8.032 3.626 -0.515 1.00 0.000 41 CYS A O 7
ATOM 4131 N N . GLY A 1 42 ? 8.500 1.735 0.610 1.00 0.000 42 GLY A N 7
ATOM 4132 C CA . GLY A 1 42 ? 8.390 2.376 1.907 1.00 0.000 42 GLY A CA 7
ATOM 4133 C C . GLY A 1 42 ? 9.421 1.867 2.895 1.00 0.000 42 GLY A C 7
ATOM 4134 O O . GLY A 1 42 ? 10.609 1.796 2.580 1.00 0.000 42 GLY A O 7
ATOM 4138 N N . CYS A 1 1 ? 1.361 -0.004 0.023 1.00 0.000 1 CYS A N 8
ATOM 4139 C CA . CYS A 1 1 ? 2.124 -0.005 -1.219 1.00 0.000 1 CYS A CA 8
ATOM 4140 C C . CYS A 1 1 ? 3.239 -1.046 -1.172 1.00 0.000 1 CYS A C 8
ATOM 4141 O O . CYS A 1 1 ? 3.959 -1.158 -0.179 1.00 0.000 1 CYS A O 8
ATOM 4148 N N . THR A 1 2 ? 3.377 -1.806 -2.254 1.00 0.000 2 THR A N 8
ATOM 4149 C CA . THR A 1 2 ? 4.402 -2.838 -2.337 1.00 0.000 2 THR A CA 8
ATOM 4150 C C . THR A 1 2 ? 5.122 -2.792 -3.680 1.00 0.000 2 THR A C 8
ATOM 4151 O O . THR A 1 2 ? 4.849 -1.926 -4.513 1.00 0.000 2 THR A O 8
ATOM 4162 N N . CYS A 1 3 ? 6.042 -3.728 -3.886 1.00 0.000 3 CYS A N 8
ATOM 4163 C CA . CYS A 1 3 ? 6.802 -3.794 -5.128 1.00 0.000 3 CYS A CA 8
ATOM 4164 C C . CYS A 1 3 ? 7.407 -5.181 -5.322 1.00 0.000 3 CYS A C 8
ATOM 4165 O O . CYS A 1 3 ? 7.704 -5.880 -4.354 1.00 0.000 3 CYS A O 8
ATOM 4172 N N . GLU A 1 4 ? 7.588 -5.572 -6.580 1.00 0.000 4 GLU A N 8
ATOM 4173 C CA . GLU A 1 4 ? 8.158 -6.875 -6.900 1.00 0.000 4 GLU A CA 8
ATOM 4174 C C . GLU A 1 4 ? 9.057 -6.789 -8.130 1.00 0.000 4 GLU A C 8
ATOM 4175 O O . GLU A 1 4 ? 8.619 -6.376 -9.205 1.00 0.000 4 GLU A O 8
ATOM 4187 N N . CYS A 1 5 ? 10.316 -7.180 -7.964 1.00 0.000 5 CYS A N 8
ATOM 4188 C CA . CYS A 1 5 ? 11.278 -7.146 -9.059 1.00 0.000 5 CYS A CA 8
ATOM 4189 C C . CYS A 1 5 ? 11.598 -8.556 -9.545 1.00 0.000 5 CYS A C 8
ATOM 4190 O O . CYS A 1 5 ? 11.395 -9.534 -8.825 1.00 0.000 5 CYS A O 8
ATOM 4197 N N . HIS A 1 6 ? 12.100 -8.654 -10.772 1.00 0.000 6 HIS A N 8
ATOM 4198 C CA . HIS A 1 6 ? 12.450 -9.944 -11.355 1.00 0.000 6 HIS A CA 8
ATOM 4199 C C . HIS A 1 6 ? 13.536 -9.785 -12.415 1.00 0.000 6 HIS A C 8
ATOM 4200 O O . HIS A 1 6 ? 13.863 -8.670 -12.820 1.00 0.000 6 HIS A O 8
ATOM 4214 N N . SER A 1 7 ? 14.092 -10.908 -12.859 1.00 0.000 7 SER A N 8
ATOM 4215 C CA . SER A 1 7 ? 15.144 -10.893 -13.868 1.00 0.000 7 SER A CA 8
ATOM 4216 C C . SER A 1 7 ? 14.624 -11.416 -15.204 1.00 0.000 7 SER A C 8
ATOM 4217 O O . SER A 1 7 ? 14.708 -12.605 -15.509 1.00 0.000 7 SER A O 8
ATOM 4225 N N . PRO A 1 8 ? 14.072 -10.505 -16.020 1.00 0.000 8 PRO A N 8
ATOM 4226 C CA . PRO A 1 8 ? 13.527 -10.849 -17.336 1.00 0.000 8 PRO A CA 8
ATOM 4227 C C . PRO A 1 8 ? 14.617 -11.227 -18.334 1.00 0.000 8 PRO A C 8
ATOM 4228 O O . PRO A 1 8 ? 14.347 -11.870 -19.349 1.00 0.000 8 PRO A O 8
ATOM 4239 N N . SER A 1 9 ? 15.849 -10.826 -18.038 1.00 0.000 9 SER A N 8
ATOM 4240 C CA . SER A 1 9 ? 16.979 -11.120 -18.911 1.00 0.000 9 SER A CA 8
ATOM 4241 C C . SER A 1 9 ? 18.300 -10.940 -18.169 1.00 0.000 9 SER A C 8
ATOM 4242 O O . SER A 1 9 ? 18.357 -10.279 -17.132 1.00 0.000 9 SER A O 8
ATOM 4250 N N . ASP A 1 10 ? 19.359 -11.533 -18.708 1.00 0.000 10 ASP A N 8
ATOM 4251 C CA . ASP A 1 10 ? 20.681 -11.439 -18.099 1.00 0.000 10 ASP A CA 8
ATOM 4252 C C . ASP A 1 10 ? 21.087 -9.981 -17.905 1.00 0.000 10 ASP A C 8
ATOM 4253 O O . ASP A 1 10 ? 20.990 -9.171 -18.826 1.00 0.000 10 ASP A O 8
ATOM 4262 N N . GLY A 1 11 ? 21.540 -9.654 -16.699 1.00 0.000 11 GLY A N 8
ATOM 4263 C CA . GLY A 1 11 ? 21.952 -8.294 -16.405 1.00 0.000 11 GLY A CA 8
ATOM 4264 C C . GLY A 1 11 ? 20.804 -7.308 -16.490 1.00 0.000 11 GLY A C 8
ATOM 4265 O O . GLY A 1 11 ? 21.014 -6.116 -16.711 1.00 0.000 11 GLY A O 8
ATOM 4269 N N . VAL A 1 12 ? 19.584 -7.807 -16.317 1.00 0.000 12 VAL A N 8
ATOM 4270 C CA . VAL A 1 12 ? 18.397 -6.963 -16.376 1.00 0.000 12 VAL A CA 8
ATOM 4271 C C . VAL A 1 12 ? 17.459 -7.250 -15.209 1.00 0.000 12 VAL A C 8
ATOM 4272 O O . VAL A 1 12 ? 17.287 -8.401 -14.805 1.00 0.000 12 VAL A O 8
ATOM 4285 N N . CYS A 1 13 ? 16.854 -6.197 -14.670 1.00 0.000 13 CYS A N 8
ATOM 4286 C CA . CYS A 1 13 ? 15.933 -6.334 -13.548 1.00 0.000 13 CYS A CA 8
ATOM 4287 C C . CYS A 1 13 ? 14.749 -5.383 -13.697 1.00 0.000 13 CYS A C 8
ATOM 4288 O O . CYS A 1 13 ? 14.919 -4.165 -13.719 1.00 0.000 13 CYS A O 8
ATOM 4295 N N . GLU A 1 14 ? 13.551 -5.950 -13.798 1.00 0.000 14 GLU A N 8
ATOM 4296 C CA . GLU A 1 14 ? 12.339 -5.153 -13.945 1.00 0.000 14 GLU A CA 8
ATOM 4297 C C . GLU A 1 14 ? 11.523 -5.160 -12.656 1.00 0.000 14 GLU A C 8
ATOM 4298 O O . GLU A 1 14 ? 11.059 -6.209 -12.207 1.00 0.000 14 GLU A O 8
ATOM 4310 N N . CYS A 1 15 ? 11.352 -3.982 -12.064 1.00 0.000 15 CYS A N 8
ATOM 4311 C CA . CYS A 1 15 ? 10.593 -3.851 -10.826 1.00 0.000 15 CYS A CA 8
ATOM 4312 C C . CYS A 1 15 ? 9.181 -3.346 -11.105 1.00 0.000 15 CYS A C 8
ATOM 4313 O O . CYS A 1 15 ? 8.932 -2.689 -12.116 1.00 0.000 15 CYS A O 8
ATOM 4320 N N . THR A 1 16 ? 8.258 -3.657 -10.200 1.00 0.000 16 THR A N 8
ATOM 4321 C CA . THR A 1 16 ? 6.870 -3.237 -10.348 1.00 0.000 16 THR A CA 8
ATOM 4322 C C . THR A 1 16 ? 6.273 -2.829 -9.006 1.00 0.000 16 THR A C 8
ATOM 4323 O O . THR A 1 16 ? 6.056 -3.668 -8.131 1.00 0.000 16 THR A O 8
ATOM 4334 N N . TYR A 1 17 ? 6.009 -1.537 -8.849 1.00 0.000 17 TYR A N 8
ATOM 4335 C CA . TYR A 1 17 ? 5.438 -1.018 -7.612 1.00 0.000 17 TYR A CA 8
ATOM 4336 C C . TYR A 1 17 ? 3.919 -0.926 -7.709 1.00 0.000 17 TYR A C 8
ATOM 4337 O O . TYR A 1 17 ? 3.378 -0.409 -8.687 1.00 0.000 17 TYR A O 8
ATOM 4355 N N . ASP A 1 18 ? 3.236 -1.432 -6.688 1.00 0.000 18 ASP A N 8
ATOM 4356 C CA . ASP A 1 18 ? 1.778 -1.407 -6.656 1.00 0.000 18 ASP A CA 8
ATOM 4357 C C . ASP A 1 18 ? 1.275 -0.472 -5.560 1.00 0.000 18 ASP A C 8
ATOM 4358 O O . ASP A 1 18 ? 0.830 -0.905 -4.497 1.00 0.000 18 ASP A O 8
ATOM 4367 N N . PRO A 1 19 ? 1.347 0.841 -5.823 1.00 0.000 19 PRO A N 8
ATOM 4368 C CA . PRO A 1 19 ? 0.903 1.864 -4.871 1.00 0.000 19 PRO A CA 8
ATOM 4369 C C . PRO A 1 19 ? -0.612 1.881 -4.703 1.00 0.000 19 PRO A C 8
ATOM 4370 O O . PRO A 1 19 ? -1.355 1.692 -5.666 1.00 0.000 19 PRO A O 8
ATOM 4381 N N . ASP A 1 20 ? -1.063 2.110 -3.474 1.00 0.000 20 ASP A N 8
ATOM 4382 C CA . ASP A 1 20 ? -2.491 2.153 -3.180 1.00 0.000 20 ASP A CA 8
ATOM 4383 C C . ASP A 1 20 ? -3.159 3.321 -3.900 1.00 0.000 20 ASP A C 8
ATOM 4384 O O . ASP A 1 20 ? -2.707 4.461 -3.806 1.00 0.000 20 ASP A O 8
ATOM 4393 N N . GLY A 1 21 ? -4.237 3.027 -4.620 1.00 0.000 21 GLY A N 8
ATOM 4394 C CA . GLY A 1 21 ? -4.949 4.062 -5.347 1.00 0.000 21 GLY A CA 8
ATOM 4395 C C . GLY A 1 21 ? -4.405 4.266 -6.746 1.00 0.000 21 GLY A C 8
ATOM 4396 O O . GLY A 1 21 ? -5.152 4.226 -7.724 1.00 0.000 21 GLY A O 8
ATOM 4400 N N . LYS A 1 22 ? -3.099 4.489 -6.845 1.00 0.000 22 LYS A N 8
ATOM 4401 C CA . LYS A 1 22 ? -2.453 4.702 -8.135 1.00 0.000 22 LYS A CA 8
ATOM 4402 C C . LYS A 1 22 ? -2.158 3.372 -8.822 1.00 0.000 22 LYS A C 8
ATOM 4403 O O . LYS A 1 22 ? -2.107 2.317 -8.189 1.00 0.000 22 LYS A O 8
ATOM 4422 N N . PRO A 1 23 ? -1.958 3.421 -10.147 1.00 0.000 23 PRO A N 8
ATOM 4423 C CA . PRO A 1 23 ? -1.663 2.229 -10.948 1.00 0.000 23 PRO A CA 8
ATOM 4424 C C . PRO A 1 23 ? -0.275 1.667 -10.660 1.00 0.000 23 PRO A C 8
ATOM 4425 O O . PRO A 1 23 ? 0.545 2.289 -9.984 1.00 0.000 23 PRO A O 8
ATOM 4436 N N . PRO A 1 24 ? -0.003 0.463 -11.184 1.00 0.000 24 PRO A N 8
ATOM 4437 C CA . PRO A 1 24 ? 1.287 -0.209 -10.998 1.00 0.000 24 PRO A CA 8
ATOM 4438 C C . PRO A 1 24 ? 2.416 0.484 -11.752 1.00 0.000 24 PRO A C 8
ATOM 4439 O O . PRO A 1 24 ? 2.352 0.646 -12.971 1.00 0.000 24 PRO A O 8
ATOM 4450 N N . ILE A 1 25 ? 3.449 0.889 -11.021 1.00 0.000 25 ILE A N 8
ATOM 4451 C CA . ILE A 1 25 ? 4.593 1.563 -11.623 1.00 0.000 25 ILE A CA 8
ATOM 4452 C C . ILE A 1 25 ? 5.726 0.581 -11.900 1.00 0.000 25 ILE A C 8
ATOM 4453 O O . ILE A 1 25 ? 6.381 0.094 -10.978 1.00 0.000 25 ILE A O 8
ATOM 4469 N N . THR A 1 26 ? 5.955 0.295 -13.178 1.00 0.000 26 THR A N 8
ATOM 4470 C CA . THR A 1 26 ? 7.009 -0.628 -13.578 1.00 0.000 26 THR A CA 8
ATOM 4471 C C . THR A 1 26 ? 8.299 0.117 -13.900 1.00 0.000 26 THR A C 8
ATOM 4472 O O . THR A 1 26 ? 8.303 1.061 -14.691 1.00 0.000 26 THR A O 8
ATOM 4483 N N . LYS A 1 27 ? 9.395 -0.313 -13.284 1.00 0.000 27 LYS A N 8
ATOM 4484 C CA . LYS A 1 27 ? 10.693 0.312 -13.506 1.00 0.000 27 LYS A CA 8
ATOM 4485 C C . LYS A 1 27 ? 11.734 -0.725 -13.916 1.00 0.000 27 LYS A C 8
ATOM 4486 O O . LYS A 1 27 ? 12.153 -1.553 -13.107 1.00 0.000 27 LYS A O 8
ATOM 4505 N N . THR A 1 28 ? 12.148 -0.675 -15.178 1.00 0.000 28 THR A N 8
ATOM 4506 C CA . THR A 1 28 ? 13.139 -1.609 -15.696 1.00 0.000 28 THR A CA 8
ATOM 4507 C C . THR A 1 28 ? 14.504 -0.944 -15.830 1.00 0.000 28 THR A C 8
ATOM 4508 O O . THR A 1 28 ? 14.614 0.177 -16.326 1.00 0.000 28 THR A O 8
ATOM 4519 N N . PHE A 1 29 ? 15.544 -1.643 -15.386 1.00 0.000 29 PHE A N 8
ATOM 4520 C CA . PHE A 1 29 ? 16.903 -1.120 -15.457 1.00 0.000 29 PHE A CA 8
ATOM 4521 C C . PHE A 1 29 ? 17.911 -2.248 -15.655 1.00 0.000 29 PHE A C 8
ATOM 4522 O O . PHE A 1 29 ? 17.548 -3.424 -15.665 1.00 0.000 29 PHE A O 8
ATOM 4539 N N . ARG A 1 30 ? 19.178 -1.881 -15.813 1.00 0.000 30 ARG A N 8
ATOM 4540 C CA . ARG A 1 30 ? 20.239 -2.861 -16.012 1.00 0.000 30 ARG A CA 8
ATOM 4541 C C . ARG A 1 30 ? 20.916 -3.206 -14.690 1.00 0.000 30 ARG A C 8
ATOM 4542 O O . ARG A 1 30 ? 21.337 -2.320 -13.945 1.00 0.000 30 ARG A O 8
ATOM 4563 N N . LEU A 1 31 ? 21.018 -4.499 -14.403 1.00 0.000 31 LEU A N 8
ATOM 4564 C CA . LEU A 1 31 ? 21.644 -4.963 -13.169 1.00 0.000 31 LEU A CA 8
ATOM 4565 C C . LEU A 1 31 ? 23.159 -4.804 -13.235 1.00 0.000 31 LEU A C 8
ATOM 4566 O O . LEU A 1 31 ? 23.792 -5.180 -14.222 1.00 0.000 31 LEU A O 8
ATOM 4582 N N . HIS A 1 32 ? 23.737 -4.246 -12.175 1.00 0.000 32 HIS A N 8
ATOM 4583 C CA . HIS A 1 32 ? 25.180 -4.040 -12.111 1.00 0.000 32 HIS A CA 8
ATOM 4584 C C . HIS A 1 32 ? 25.886 -5.297 -11.613 1.00 0.000 32 HIS A C 8
ATOM 4585 O O . HIS A 1 32 ? 25.259 -6.338 -11.414 1.00 0.000 32 HIS A O 8
ATOM 4599 N N . LYS A 1 33 ? 27.196 -5.194 -11.413 1.00 0.000 33 LYS A N 8
ATOM 4600 C CA . LYS A 1 33 ? 27.989 -6.321 -10.938 1.00 0.000 33 LYS A CA 8
ATOM 4601 C C . LYS A 1 33 ? 27.427 -6.869 -9.630 1.00 0.000 33 LYS A C 8
ATOM 4602 O O . LYS A 1 33 ? 27.499 -6.214 -8.589 1.00 0.000 33 LYS A O 8
ATOM 4621 N N . ASP A 1 34 ? 26.868 -8.073 -9.689 1.00 0.000 34 ASP A N 8
ATOM 4622 C CA . ASP A 1 34 ? 26.295 -8.709 -8.509 1.00 0.000 34 ASP A CA 8
ATOM 4623 C C . ASP A 1 34 ? 25.274 -7.795 -7.839 1.00 0.000 34 ASP A C 8
ATOM 4624 O O . ASP A 1 34 ? 25.190 -7.737 -6.613 1.00 0.000 34 ASP A O 8
ATOM 4633 N N . GLN A 1 35 ? 24.503 -7.082 -8.653 1.00 0.000 35 GLN A N 8
ATOM 4634 C CA . GLN A 1 35 ? 23.489 -6.169 -8.139 1.00 0.000 35 GLN A CA 8
ATOM 4635 C C . GLN A 1 35 ? 22.187 -6.908 -7.848 1.00 0.000 35 GLN A C 8
ATOM 4636 O O . GLN A 1 35 ? 21.646 -7.619 -8.695 1.00 0.000 35 GLN A O 8
ATOM 4650 N N . PRO A 1 36 ? 21.671 -6.739 -6.622 1.00 0.000 36 PRO A N 8
ATOM 4651 C CA . PRO A 1 36 ? 20.427 -7.383 -6.191 1.00 0.000 36 PRO A CA 8
ATOM 4652 C C . PRO A 1 36 ? 19.202 -6.805 -6.892 1.00 0.000 36 PRO A C 8
ATOM 4653 O O . PRO A 1 36 ? 18.998 -5.590 -6.907 1.00 0.000 36 PRO A O 8
ATOM 4664 N N . CYS A 1 37 ? 18.389 -7.681 -7.472 1.00 0.000 37 CYS A N 8
ATOM 4665 C CA . CYS A 1 37 ? 17.184 -7.259 -8.175 1.00 0.000 37 CYS A CA 8
ATOM 4666 C C . CYS A 1 37 ? 16.024 -7.073 -7.202 1.00 0.000 37 CYS A C 8
ATOM 4667 O O . CYS A 1 37 ? 15.108 -7.894 -7.145 1.00 0.000 37 CYS A O 8
ATOM 4674 N N . THR A 1 38 ? 16.068 -5.986 -6.437 1.00 0.000 38 THR A N 8
ATOM 4675 C CA . THR A 1 38 ? 15.022 -5.692 -5.466 1.00 0.000 38 THR A CA 8
ATOM 4676 C C . THR A 1 38 ? 14.596 -4.231 -5.543 1.00 0.000 38 THR A C 8
ATOM 4677 O O . THR A 1 38 ? 15.156 -3.450 -6.313 1.00 0.000 38 THR A O 8
ATOM 4688 N N . CYS A 1 39 ? 13.601 -3.866 -4.741 1.00 0.000 39 CYS A N 8
ATOM 4689 C CA . CYS A 1 39 ? 13.099 -2.498 -4.718 1.00 0.000 39 CYS A CA 8
ATOM 4690 C C . CYS A 1 39 ? 12.596 -2.126 -3.326 1.00 0.000 39 CYS A C 8
ATOM 4691 O O . CYS A 1 39 ? 12.568 -2.960 -2.420 1.00 0.000 39 CYS A O 8
ATOM 4698 N N . THR A 1 40 ? 12.199 -0.868 -3.162 1.00 0.000 40 THR A N 8
ATOM 4699 C CA . THR A 1 40 ? 11.698 -0.385 -1.881 1.00 0.000 40 THR A CA 8
ATOM 4700 C C . THR A 1 40 ? 10.754 0.797 -2.071 1.00 0.000 40 THR A C 8
ATOM 4701 O O . THR A 1 40 ? 11.155 1.853 -2.561 1.00 0.000 40 THR A O 8
ATOM 4712 N N . CYS A 1 41 ? 9.497 0.613 -1.679 1.00 0.000 41 CYS A N 8
ATOM 4713 C CA . CYS A 1 41 ? 8.495 1.664 -1.805 1.00 0.000 41 CYS A CA 8
ATOM 4714 C C . CYS A 1 41 ? 8.360 2.446 -0.501 1.00 0.000 41 CYS A C 8
ATOM 4715 O O . CYS A 1 41 ? 8.083 3.645 -0.509 1.00 0.000 41 CYS A O 8
ATOM 4722 N N . GLY A 1 42 ? 8.558 1.757 0.619 1.00 0.000 42 GLY A N 8
ATOM 4723 C CA . GLY A 1 42 ? 8.454 2.402 1.915 1.00 0.000 42 GLY A CA 8
ATOM 4724 C C . GLY A 1 42 ? 7.236 1.946 2.693 1.00 0.000 42 GLY A C 8
ATOM 4725 O O . GLY A 1 42 ? 7.149 2.157 3.903 1.00 0.000 42 GLY A O 8
ATOM 4729 N N . CYS A 1 1 ? 1.365 -0.023 0.017 1.00 0.000 1 CYS A N 9
ATOM 4730 C CA . CYS A 1 1 ? 2.126 -0.026 -1.227 1.00 0.000 1 CYS A CA 9
ATOM 4731 C C . CYS A 1 1 ? 3.237 -1.071 -1.182 1.00 0.000 1 CYS A C 9
ATOM 4732 O O . CYS A 1 1 ? 3.959 -1.185 -0.191 1.00 0.000 1 CYS A O 9
ATOM 4739 N N . THR A 1 2 ? 3.370 -1.833 -2.264 1.00 0.000 2 THR A N 9
ATOM 4740 C CA . THR A 1 2 ? 4.391 -2.869 -2.348 1.00 0.000 2 THR A CA 9
ATOM 4741 C C . THR A 1 2 ? 5.107 -2.826 -3.693 1.00 0.000 2 THR A C 9
ATOM 4742 O O . THR A 1 2 ? 4.828 -1.966 -4.530 1.00 0.000 2 THR A O 9
ATOM 4753 N N . CYS A 1 3 ? 6.032 -3.758 -3.896 1.00 0.000 3 CYS A N 9
ATOM 4754 C CA . CYS A 1 3 ? 6.789 -3.828 -5.140 1.00 0.000 3 CYS A CA 9
ATOM 4755 C C . CYS A 1 3 ? 7.395 -5.215 -5.332 1.00 0.000 3 CYS A C 9
ATOM 4756 O O . CYS A 1 3 ? 7.681 -5.917 -4.362 1.00 0.000 3 CYS A O 9
ATOM 4763 N N . GLU A 1 4 ? 7.587 -5.603 -6.589 1.00 0.000 4 GLU A N 9
ATOM 4764 C CA . GLU A 1 4 ? 8.159 -6.906 -6.906 1.00 0.000 4 GLU A CA 9
ATOM 4765 C C . GLU A 1 4 ? 9.070 -6.818 -8.127 1.00 0.000 4 GLU A C 9
ATOM 4766 O O . GLU A 1 4 ? 8.643 -6.409 -9.207 1.00 0.000 4 GLU A O 9
ATOM 4778 N N . CYS A 1 5 ? 10.329 -7.203 -7.947 1.00 0.000 5 CYS A N 9
ATOM 4779 C CA . CYS A 1 5 ? 11.303 -7.167 -9.031 1.00 0.000 5 CYS A CA 9
ATOM 4780 C C . CYS A 1 5 ? 11.617 -8.576 -9.527 1.00 0.000 5 CYS A C 9
ATOM 4781 O O . CYS A 1 5 ? 11.408 -9.558 -8.815 1.00 0.000 5 CYS A O 9
ATOM 4788 N N . HIS A 1 6 ? 12.121 -8.666 -10.754 1.00 0.000 6 HIS A N 9
ATOM 4789 C CA . HIS A 1 6 ? 12.465 -9.954 -11.346 1.00 0.000 6 HIS A CA 9
ATOM 4790 C C . HIS A 1 6 ? 13.547 -9.792 -12.409 1.00 0.000 6 HIS A C 9
ATOM 4791 O O . HIS A 1 6 ? 13.872 -8.675 -12.813 1.00 0.000 6 HIS A O 9
ATOM 4805 N N . SER A 1 7 ? 14.103 -10.913 -12.857 1.00 0.000 7 SER A N 9
ATOM 4806 C CA . SER A 1 7 ? 15.153 -10.894 -13.869 1.00 0.000 7 SER A CA 9
ATOM 4807 C C . SER A 1 7 ? 14.629 -11.414 -15.204 1.00 0.000 7 SER A C 9
ATOM 4808 O O . SER A 1 7 ? 14.713 -12.603 -15.513 1.00 0.000 7 SER A O 9
ATOM 4816 N N . PRO A 1 8 ? 14.074 -10.503 -16.016 1.00 0.000 8 PRO A N 9
ATOM 4817 C CA . PRO A 1 8 ? 13.526 -10.844 -17.332 1.00 0.000 8 PRO A CA 9
ATOM 4818 C C . PRO A 1 8 ? 14.613 -11.219 -18.334 1.00 0.000 8 PRO A C 9
ATOM 4819 O O . PRO A 1 8 ? 14.340 -11.860 -19.349 1.00 0.000 8 PRO A O 9
ATOM 4830 N N . SER A 1 9 ? 15.845 -10.814 -18.042 1.00 0.000 9 SER A N 9
ATOM 4831 C CA . SER A 1 9 ? 16.973 -11.105 -18.919 1.00 0.000 9 SER A CA 9
ATOM 4832 C C . SER A 1 9 ? 18.296 -10.924 -18.181 1.00 0.000 9 SER A C 9
ATOM 4833 O O . SER A 1 9 ? 18.355 -10.264 -17.144 1.00 0.000 9 SER A O 9
ATOM 4841 N N . ASP A 1 10 ? 19.354 -11.516 -18.724 1.00 0.000 10 ASP A N 9
ATOM 4842 C CA . ASP A 1 10 ? 20.677 -11.421 -18.119 1.00 0.000 10 ASP A CA 9
ATOM 4843 C C . ASP A 1 10 ? 21.082 -9.963 -17.923 1.00 0.000 10 ASP A C 9
ATOM 4844 O O . ASP A 1 10 ? 20.981 -9.151 -18.843 1.00 0.000 10 ASP A O 9
ATOM 4853 N N . GLY A 1 11 ? 21.539 -9.637 -16.718 1.00 0.000 11 GLY A N 9
ATOM 4854 C CA . GLY A 1 11 ? 21.950 -8.277 -16.423 1.00 0.000 11 GLY A CA 9
ATOM 4855 C C . GLY A 1 11 ? 20.800 -7.293 -16.502 1.00 0.000 11 GLY A C 9
ATOM 4856 O O . GLY A 1 11 ? 21.007 -6.100 -16.721 1.00 0.000 11 GLY A O 9
ATOM 4860 N N . VAL A 1 12 ? 19.582 -7.795 -16.324 1.00 0.000 12 VAL A N 9
ATOM 4861 C CA . VAL A 1 12 ? 18.393 -6.952 -16.376 1.00 0.000 12 VAL A CA 9
ATOM 4862 C C . VAL A 1 12 ? 17.460 -7.244 -15.206 1.00 0.000 12 VAL A C 9
ATOM 4863 O O . VAL A 1 12 ? 17.292 -8.396 -14.804 1.00 0.000 12 VAL A O 9
ATOM 4876 N N . CYS A 1 13 ? 16.854 -6.193 -14.663 1.00 0.000 13 CYS A N 9
ATOM 4877 C CA . CYS A 1 13 ? 15.937 -6.335 -13.539 1.00 0.000 13 CYS A CA 9
ATOM 4878 C C . CYS A 1 13 ? 14.752 -5.385 -13.680 1.00 0.000 13 CYS A C 9
ATOM 4879 O O . CYS A 1 13 ? 14.919 -4.166 -13.684 1.00 0.000 13 CYS A O 9
ATOM 4886 N N . GLU A 1 14 ? 13.556 -5.952 -13.795 1.00 0.000 14 GLU A N 9
ATOM 4887 C CA . GLU A 1 14 ? 12.343 -5.155 -13.937 1.00 0.000 14 GLU A CA 9
ATOM 4888 C C . GLU A 1 14 ? 11.524 -5.176 -12.649 1.00 0.000 14 GLU A C 9
ATOM 4889 O O . GLU A 1 14 ? 11.080 -6.233 -12.200 1.00 0.000 14 GLU A O 9
ATOM 4901 N N . CYS A 1 15 ? 11.329 -4.001 -12.060 1.00 0.000 15 CYS A N 9
ATOM 4902 C CA . CYS A 1 15 ? 10.565 -3.883 -10.824 1.00 0.000 15 CYS A CA 9
ATOM 4903 C C . CYS A 1 15 ? 9.159 -3.360 -11.101 1.00 0.000 15 CYS A C 9
ATOM 4904 O O . CYS A 1 15 ? 8.922 -2.681 -12.101 1.00 0.000 15 CYS A O 9
ATOM 4911 N N . THR A 1 16 ? 8.227 -3.681 -10.208 1.00 0.000 16 THR A N 9
ATOM 4912 C CA . THR A 1 16 ? 6.845 -3.245 -10.356 1.00 0.000 16 THR A CA 9
ATOM 4913 C C . THR A 1 16 ? 6.250 -2.835 -9.014 1.00 0.000 16 THR A C 9
ATOM 4914 O O . THR A 1 16 ? 6.031 -3.674 -8.139 1.00 0.000 16 THR A O 9
ATOM 4925 N N . TYR A 1 17 ? 5.992 -1.542 -8.857 1.00 0.000 17 TYR A N 9
ATOM 4926 C CA . TYR A 1 17 ? 5.424 -1.021 -7.619 1.00 0.000 17 TYR A CA 9
ATOM 4927 C C . TYR A 1 17 ? 3.905 -0.923 -7.715 1.00 0.000 17 TYR A C 9
ATOM 4928 O O . TYR A 1 17 ? 3.366 -0.397 -8.689 1.00 0.000 17 TYR A O 9
ATOM 4946 N N . ASP A 1 18 ? 3.220 -1.433 -6.697 1.00 0.000 18 ASP A N 9
ATOM 4947 C CA . ASP A 1 18 ? 1.762 -1.403 -6.665 1.00 0.000 18 ASP A CA 9
ATOM 4948 C C . ASP A 1 18 ? 1.263 -0.473 -5.564 1.00 0.000 18 ASP A C 9
ATOM 4949 O O . ASP A 1 18 ? 0.816 -0.910 -4.503 1.00 0.000 18 ASP A O 9
ATOM 4958 N N . PRO A 1 19 ? 1.341 0.842 -5.819 1.00 0.000 19 PRO A N 9
ATOM 4959 C CA . PRO A 1 19 ? 0.902 1.862 -4.862 1.00 0.000 19 PRO A CA 9
ATOM 4960 C C . PRO A 1 19 ? -0.614 1.884 -4.693 1.00 0.000 19 PRO A C 9
ATOM 4961 O O . PRO A 1 19 ? -1.358 1.705 -5.657 1.00 0.000 19 PRO A O 9
ATOM 4972 N N . ASP A 1 20 ? -1.064 2.106 -3.463 1.00 0.000 20 ASP A N 9
ATOM 4973 C CA . ASP A 1 20 ? -2.492 2.154 -3.169 1.00 0.000 20 ASP A CA 9
ATOM 4974 C C . ASP A 1 20 ? -3.155 3.327 -3.884 1.00 0.000 20 ASP A C 9
ATOM 4975 O O . ASP A 1 20 ? -2.700 4.466 -3.784 1.00 0.000 20 ASP A O 9
ATOM 4984 N N . GLY A 1 21 ? -4.233 3.040 -4.607 1.00 0.000 21 GLY A N 9
ATOM 4985 C CA . GLY A 1 21 ? -4.941 4.081 -5.329 1.00 0.000 21 GLY A CA 9
ATOM 4986 C C . GLY A 1 21 ? -4.395 4.290 -6.728 1.00 0.000 21 GLY A C 9
ATOM 4987 O O . GLY A 1 21 ? -5.141 4.257 -7.706 1.00 0.000 21 GLY A O 9
ATOM 4991 N N . LYS A 1 22 ? -3.087 4.509 -6.824 1.00 0.000 22 LYS A N 9
ATOM 4992 C CA . LYS A 1 22 ? -2.440 4.725 -8.112 1.00 0.000 22 LYS A CA 9
ATOM 4993 C C . LYS A 1 22 ? -2.151 3.398 -8.806 1.00 0.000 22 LYS A C 9
ATOM 4994 O O . LYS A 1 22 ? -2.104 2.340 -8.179 1.00 0.000 22 LYS A O 9
ATOM 5013 N N . PRO A 1 23 ? -1.952 3.453 -10.131 1.00 0.000 23 PRO A N 9
ATOM 5014 C CA . PRO A 1 23 ? -1.662 2.264 -10.938 1.00 0.000 23 PRO A CA 9
ATOM 5015 C C . PRO A 1 23 ? -0.276 1.694 -10.654 1.00 0.000 23 PRO A C 9
ATOM 5016 O O . PRO A 1 23 ? 0.547 2.309 -9.977 1.00 0.000 23 PRO A O 9
ATOM 5027 N N . PRO A 1 24 ? -0.011 0.491 -11.184 1.00 0.000 24 PRO A N 9
ATOM 5028 C CA . PRO A 1 24 ? 1.276 -0.187 -11.001 1.00 0.000 24 PRO A CA 9
ATOM 5029 C C . PRO A 1 24 ? 2.408 0.503 -11.755 1.00 0.000 24 PRO A C 9
ATOM 5030 O O . PRO A 1 24 ? 2.343 0.670 -12.974 1.00 0.000 24 PRO A O 9
ATOM 5041 N N . ILE A 1 25 ? 3.443 0.902 -11.024 1.00 0.000 25 ILE A N 9
ATOM 5042 C CA . ILE A 1 25 ? 4.589 1.573 -11.625 1.00 0.000 25 ILE A CA 9
ATOM 5043 C C . ILE A 1 25 ? 5.720 0.589 -11.900 1.00 0.000 25 ILE A C 9
ATOM 5044 O O . ILE A 1 25 ? 6.371 0.099 -10.976 1.00 0.000 25 ILE A O 9
ATOM 5060 N N . THR A 1 26 ? 5.951 0.303 -13.178 1.00 0.000 26 THR A N 9
ATOM 5061 C CA . THR A 1 26 ? 7.004 -0.623 -13.576 1.00 0.000 26 THR A CA 9
ATOM 5062 C C . THR A 1 26 ? 8.296 0.120 -13.896 1.00 0.000 26 THR A C 9
ATOM 5063 O O . THR A 1 26 ? 8.303 1.061 -14.690 1.00 0.000 26 THR A O 9
ATOM 5074 N N . LYS A 1 27 ? 9.389 -0.310 -13.274 1.00 0.000 27 LYS A N 9
ATOM 5075 C CA . LYS A 1 27 ? 10.689 0.313 -13.495 1.00 0.000 27 LYS A CA 9
ATOM 5076 C C . LYS A 1 27 ? 11.727 -0.726 -13.907 1.00 0.000 27 LYS A C 9
ATOM 5077 O O . LYS A 1 27 ? 12.136 -1.565 -13.102 1.00 0.000 27 LYS A O 9
ATOM 5096 N N . THR A 1 28 ? 12.152 -0.665 -15.165 1.00 0.000 28 THR A N 9
ATOM 5097 C CA . THR A 1 28 ? 13.142 -1.600 -15.684 1.00 0.000 28 THR A CA 9
ATOM 5098 C C . THR A 1 28 ? 14.509 -0.937 -15.815 1.00 0.000 28 THR A C 9
ATOM 5099 O O . THR A 1 28 ? 14.621 0.184 -16.311 1.00 0.000 28 THR A O 9
ATOM 5110 N N . PHE A 1 29 ? 15.546 -1.637 -15.367 1.00 0.000 29 PHE A N 9
ATOM 5111 C CA . PHE A 1 29 ? 16.906 -1.116 -15.434 1.00 0.000 29 PHE A CA 9
ATOM 5112 C C . PHE A 1 29 ? 17.912 -2.245 -15.639 1.00 0.000 29 PHE A C 9
ATOM 5113 O O . PHE A 1 29 ? 17.547 -3.420 -15.653 1.00 0.000 29 PHE A O 9
ATOM 5130 N N . ARG A 1 30 ? 19.180 -1.878 -15.797 1.00 0.000 30 ARG A N 9
ATOM 5131 C CA . ARG A 1 30 ? 20.238 -2.859 -16.003 1.00 0.000 30 ARG A CA 9
ATOM 5132 C C . ARG A 1 30 ? 20.919 -3.209 -14.683 1.00 0.000 30 ARG A C 9
ATOM 5133 O O . ARG A 1 30 ? 21.341 -2.325 -13.936 1.00 0.000 30 ARG A O 9
ATOM 5154 N N . LEU A 1 31 ? 21.022 -4.503 -14.402 1.00 0.000 31 LEU A N 9
ATOM 5155 C CA . LEU A 1 31 ? 21.651 -4.971 -13.171 1.00 0.000 31 LEU A CA 9
ATOM 5156 C C . LEU A 1 31 ? 23.166 -4.811 -13.239 1.00 0.000 31 LEU A C 9
ATOM 5157 O O . LEU A 1 31 ? 23.797 -5.187 -14.228 1.00 0.000 31 LEU A O 9
ATOM 5173 N N . HIS A 1 32 ? 23.745 -4.253 -12.181 1.00 0.000 32 HIS A N 9
ATOM 5174 C CA . HIS A 1 32 ? 25.188 -4.046 -12.120 1.00 0.000 32 HIS A CA 9
ATOM 5175 C C . HIS A 1 32 ? 25.896 -5.302 -11.623 1.00 0.000 32 HIS A C 9
ATOM 5176 O O . HIS A 1 32 ? 25.270 -6.343 -11.422 1.00 0.000 32 HIS A O 9
ATOM 5190 N N . LYS A 1 33 ? 27.207 -5.199 -11.428 1.00 0.000 33 LYS A N 9
ATOM 5191 C CA . LYS A 1 33 ? 28.002 -6.326 -10.954 1.00 0.000 33 LYS A CA 9
ATOM 5192 C C . LYS A 1 33 ? 27.446 -6.870 -9.642 1.00 0.000 33 LYS A C 9
ATOM 5193 O O . LYS A 1 33 ? 27.529 -6.216 -8.603 1.00 0.000 33 LYS A O 9
ATOM 5212 N N . ASP A 1 34 ? 26.882 -8.072 -9.697 1.00 0.000 34 ASP A N 9
ATOM 5213 C CA . ASP A 1 34 ? 26.315 -8.705 -8.513 1.00 0.000 34 ASP A CA 9
ATOM 5214 C C . ASP A 1 34 ? 25.294 -7.790 -7.842 1.00 0.000 34 ASP A C 9
ATOM 5215 O O . ASP A 1 34 ? 25.213 -7.730 -6.616 1.00 0.000 34 ASP A O 9
ATOM 5224 N N . GLN A 1 35 ? 24.520 -7.080 -8.656 1.00 0.000 35 GLN A N 9
ATOM 5225 C CA . GLN A 1 35 ? 23.507 -6.167 -8.141 1.00 0.000 35 GLN A CA 9
ATOM 5226 C C . GLN A 1 35 ? 22.207 -6.908 -7.843 1.00 0.000 35 GLN A C 9
ATOM 5227 O O . GLN A 1 35 ? 21.668 -7.628 -8.684 1.00 0.000 35 GLN A O 9
ATOM 5241 N N . PRO A 1 36 ? 21.691 -6.730 -6.618 1.00 0.000 36 PRO A N 9
ATOM 5242 C CA . PRO A 1 36 ? 20.449 -7.373 -6.181 1.00 0.000 36 PRO A CA 9
ATOM 5243 C C . PRO A 1 36 ? 19.223 -6.805 -6.886 1.00 0.000 36 PRO A C 9
ATOM 5244 O O . PRO A 1 36 ? 19.014 -5.592 -6.911 1.00 0.000 36 PRO A O 9
ATOM 5255 N N . CYS A 1 37 ? 18.413 -7.689 -7.459 1.00 0.000 37 CYS A N 9
ATOM 5256 C CA . CYS A 1 37 ? 17.206 -7.276 -8.166 1.00 0.000 37 CYS A CA 9
ATOM 5257 C C . CYS A 1 37 ? 16.043 -7.094 -7.195 1.00 0.000 37 CYS A C 9
ATOM 5258 O O . CYS A 1 37 ? 15.126 -7.915 -7.145 1.00 0.000 37 CYS A O 9
ATOM 5265 N N . THR A 1 38 ? 16.086 -6.012 -6.425 1.00 0.000 38 THR A N 9
ATOM 5266 C CA . THR A 1 38 ? 15.038 -5.721 -5.455 1.00 0.000 38 THR A CA 9
ATOM 5267 C C . THR A 1 38 ? 14.618 -4.257 -5.521 1.00 0.000 38 THR A C 9
ATOM 5268 O O . THR A 1 38 ? 15.207 -3.464 -6.256 1.00 0.000 38 THR A O 9
ATOM 5279 N N . CYS A 1 39 ? 13.598 -3.904 -4.747 1.00 0.000 39 CYS A N 9
ATOM 5280 C CA . CYS A 1 39 ? 13.099 -2.534 -4.716 1.00 0.000 39 CYS A CA 9
ATOM 5281 C C . CYS A 1 39 ? 12.597 -2.169 -3.322 1.00 0.000 39 CYS A C 9
ATOM 5282 O O . CYS A 1 39 ? 12.566 -3.007 -2.421 1.00 0.000 39 CYS A O 9
ATOM 5289 N N . THR A 1 40 ? 12.203 -0.910 -3.152 1.00 0.000 40 THR A N 9
ATOM 5290 C CA . THR A 1 40 ? 11.704 -0.433 -1.869 1.00 0.000 40 THR A CA 9
ATOM 5291 C C . THR A 1 40 ? 10.764 0.753 -2.052 1.00 0.000 40 THR A C 9
ATOM 5292 O O . THR A 1 40 ? 11.170 1.813 -2.531 1.00 0.000 40 THR A O 9
ATOM 5303 N N . CYS A 1 41 ? 9.505 0.570 -1.667 1.00 0.000 41 CYS A N 9
ATOM 5304 C CA . CYS A 1 41 ? 8.507 1.625 -1.788 1.00 0.000 41 CYS A CA 9
ATOM 5305 C C . CYS A 1 41 ? 8.365 2.394 -0.478 1.00 0.000 41 CYS A C 9
ATOM 5306 O O . CYS A 1 41 ? 8.089 3.592 -0.475 1.00 0.000 41 CYS A O 9
ATOM 5313 N N . GLY A 1 42 ? 8.558 1.693 0.636 1.00 0.000 42 GLY A N 9
ATOM 5314 C CA . GLY A 1 42 ? 8.448 2.326 1.938 1.00 0.000 42 GLY A CA 9
ATOM 5315 C C . GLY A 1 42 ? 7.010 2.610 2.325 1.00 0.000 42 GLY A C 9
ATOM 5316 O O . GLY A 1 42 ? 6.316 1.737 2.845 1.00 0.000 42 GLY A O 9
ATOM 5320 N N . CYS A 1 1 ? 1.312 -0.021 0.017 1.00 0.000 1 CYS A N 10
ATOM 5321 C CA . CYS A 1 1 ? 2.084 -0.008 -1.220 1.00 0.000 1 CYS A CA 10
ATOM 5322 C C . CYS A 1 1 ? 3.207 -1.040 -1.170 1.00 0.000 1 CYS A C 10
ATOM 5323 O O . CYS A 1 1 ? 3.917 -1.155 -0.170 1.00 0.000 1 CYS A O 10
ATOM 5330 N N . THR A 1 2 ? 3.362 -1.791 -2.256 1.00 0.000 2 THR A N 10
ATOM 5331 C CA . THR A 1 2 ? 4.397 -2.814 -2.337 1.00 0.000 2 THR A CA 10
ATOM 5332 C C . THR A 1 2 ? 5.132 -2.749 -3.671 1.00 0.000 2 THR A C 10
ATOM 5333 O O . THR A 1 2 ? 4.867 -1.873 -4.495 1.00 0.000 2 THR A O 10
ATOM 5344 N N . CYS A 1 3 ? 6.055 -3.681 -3.879 1.00 0.000 3 CYS A N 10
ATOM 5345 C CA . CYS A 1 3 ? 6.829 -3.730 -5.113 1.00 0.000 3 CYS A CA 10
ATOM 5346 C C . CYS A 1 3 ? 7.460 -5.106 -5.305 1.00 0.000 3 CYS A C 10
ATOM 5347 O O . CYS A 1 3 ? 7.787 -5.790 -4.336 1.00 0.000 3 CYS A O 10
ATOM 5354 N N . GLU A 1 4 ? 7.628 -5.504 -6.563 1.00 0.000 4 GLU A N 10
ATOM 5355 C CA . GLU A 1 4 ? 8.219 -6.799 -6.881 1.00 0.000 4 GLU A CA 10
ATOM 5356 C C . GLU A 1 4 ? 9.089 -6.706 -8.132 1.00 0.000 4 GLU A C 10
ATOM 5357 O O . GLU A 1 4 ? 8.629 -6.279 -9.192 1.00 0.000 4 GLU A O 10
ATOM 5369 N N . CYS A 1 5 ? 10.348 -7.109 -8.000 1.00 0.000 5 CYS A N 10
ATOM 5370 C CA . CYS A 1 5 ? 11.284 -7.072 -9.117 1.00 0.000 5 CYS A CA 10
ATOM 5371 C C . CYS A 1 5 ? 11.653 -8.483 -9.565 1.00 0.000 5 CYS A C 10
ATOM 5372 O O . CYS A 1 5 ? 11.625 -9.425 -8.773 1.00 0.000 5 CYS A O 10
ATOM 5379 N N . HIS A 1 6 ? 11.999 -8.621 -10.841 1.00 0.000 6 HIS A N 10
ATOM 5380 C CA . HIS A 1 6 ? 12.375 -9.917 -11.395 1.00 0.000 6 HIS A CA 10
ATOM 5381 C C . HIS A 1 6 ? 13.475 -9.763 -12.441 1.00 0.000 6 HIS A C 10
ATOM 5382 O O . HIS A 1 6 ? 13.815 -8.649 -12.839 1.00 0.000 6 HIS A O 10
ATOM 5396 N N . SER A 1 7 ? 14.028 -10.889 -12.881 1.00 0.000 7 SER A N 10
ATOM 5397 C CA . SER A 1 7 ? 15.094 -10.878 -13.877 1.00 0.000 7 SER A CA 10
ATOM 5398 C C . SER A 1 7 ? 14.588 -11.400 -15.218 1.00 0.000 7 SER A C 10
ATOM 5399 O O . SER A 1 7 ? 14.666 -12.591 -15.519 1.00 0.000 7 SER A O 10
ATOM 5407 N N . PRO A 1 8 ? 14.057 -10.487 -16.045 1.00 0.000 8 PRO A N 10
ATOM 5408 C CA . PRO A 1 8 ? 13.529 -10.830 -17.369 1.00 0.000 8 PRO A CA 10
ATOM 5409 C C . PRO A 1 8 ? 14.629 -11.221 -18.349 1.00 0.000 8 PRO A C 10
ATOM 5410 O O . PRO A 1 8 ? 14.369 -11.866 -19.365 1.00 0.000 8 PRO A O 10
ATOM 5421 N N . SER A 1 9 ? 15.860 -10.828 -18.038 1.00 0.000 9 SER A N 10
ATOM 5422 C CA . SER A 1 9 ? 17.000 -11.135 -18.893 1.00 0.000 9 SER A CA 10
ATOM 5423 C C . SER A 1 9 ? 18.312 -10.959 -18.134 1.00 0.000 9 SER A C 10
ATOM 5424 O O . SER A 1 9 ? 18.360 -10.290 -17.102 1.00 0.000 9 SER A O 10
ATOM 5432 N N . ASP A 1 10 ? 19.374 -11.564 -18.654 1.00 0.000 10 ASP A N 10
ATOM 5433 C CA . ASP A 1 10 ? 20.688 -11.475 -18.027 1.00 0.000 10 ASP A CA 10
ATOM 5434 C C . ASP A 1 10 ? 21.101 -10.018 -17.836 1.00 0.000 10 ASP A C 10
ATOM 5435 O O . ASP A 1 10 ? 21.019 -9.213 -18.762 1.00 0.000 10 ASP A O 10
ATOM 5444 N N . GLY A 1 11 ? 21.545 -9.688 -16.627 1.00 0.000 11 GLY A N 10
ATOM 5445 C CA . GLY A 1 11 ? 21.963 -8.329 -16.337 1.00 0.000 11 GLY A CA 10
ATOM 5446 C C . GLY A 1 11 ? 20.821 -7.337 -16.438 1.00 0.000 11 GLY A C 10
ATOM 5447 O O . GLY A 1 11 ? 21.041 -6.146 -16.661 1.00 0.000 11 GLY A O 10
ATOM 5451 N N . VAL A 1 12 ? 19.596 -7.828 -16.276 1.00 0.000 12 VAL A N 10
ATOM 5452 C CA . VAL A 1 12 ? 18.415 -6.976 -16.351 1.00 0.000 12 VAL A CA 10
ATOM 5453 C C . VAL A 1 12 ? 17.468 -7.246 -15.187 1.00 0.000 12 VAL A C 10
ATOM 5454 O O . VAL A 1 12 ? 17.300 -8.389 -14.761 1.00 0.000 12 VAL A O 10
ATOM 5467 N N . CYS A 1 13 ? 16.851 -6.186 -14.675 1.00 0.000 13 CYS A N 10
ATOM 5468 C CA . CYS A 1 13 ? 15.921 -6.307 -13.560 1.00 0.000 13 CYS A CA 10
ATOM 5469 C C . CYS A 1 13 ? 14.739 -5.356 -13.731 1.00 0.000 13 CYS A C 10
ATOM 5470 O O . CYS A 1 13 ? 14.915 -4.141 -13.802 1.00 0.000 13 CYS A O 10
ATOM 5477 N N . GLU A 1 14 ? 13.537 -5.920 -13.797 1.00 0.000 14 GLU A N 10
ATOM 5478 C CA . GLU A 1 14 ? 12.328 -5.122 -13.960 1.00 0.000 14 GLU A CA 10
ATOM 5479 C C . GLU A 1 14 ? 11.514 -5.097 -12.670 1.00 0.000 14 GLU A C 10
ATOM 5480 O O . GLU A 1 14 ? 10.992 -6.123 -12.231 1.00 0.000 14 GLU A O 10
ATOM 5492 N N . CYS A 1 15 ? 11.410 -3.918 -12.066 1.00 0.000 15 CYS A N 10
ATOM 5493 C CA . CYS A 1 15 ? 10.661 -3.757 -10.825 1.00 0.000 15 CYS A CA 10
ATOM 5494 C C . CYS A 1 15 ? 9.233 -3.299 -11.108 1.00 0.000 15 CYS A C 10
ATOM 5495 O O . CYS A 1 15 ? 8.957 -2.690 -12.142 1.00 0.000 15 CYS A O 10
ATOM 5502 N N . THR A 1 16 ? 8.328 -3.596 -10.180 1.00 0.000 16 THR A N 10
ATOM 5503 C CA . THR A 1 16 ? 6.929 -3.217 -10.329 1.00 0.000 16 THR A CA 10
ATOM 5504 C C . THR A 1 16 ? 6.324 -2.811 -8.989 1.00 0.000 16 THR A C 10
ATOM 5505 O O . THR A 1 16 ? 6.113 -3.649 -8.113 1.00 0.000 16 THR A O 10
ATOM 5516 N N . TYR A 1 17 ? 6.047 -1.520 -8.838 1.00 0.000 17 TYR A N 10
ATOM 5517 C CA . TYR A 1 17 ? 5.468 -1.003 -7.604 1.00 0.000 17 TYR A CA 10
ATOM 5518 C C . TYR A 1 17 ? 3.948 -0.926 -7.706 1.00 0.000 17 TYR A C 10
ATOM 5519 O O . TYR A 1 17 ? 3.405 -0.419 -8.687 1.00 0.000 17 TYR A O 10
ATOM 5537 N N . ASP A 1 18 ? 3.267 -1.433 -6.684 1.00 0.000 18 ASP A N 10
ATOM 5538 C CA . ASP A 1 18 ? 1.809 -1.422 -6.655 1.00 0.000 18 ASP A CA 10
ATOM 5539 C C . ASP A 1 18 ? 1.294 -0.488 -5.565 1.00 0.000 18 ASP A C 10
ATOM 5540 O O . ASP A 1 18 ? 0.849 -0.921 -4.501 1.00 0.000 18 ASP A O 10
ATOM 5549 N N . PRO A 1 19 ? 1.355 0.825 -5.832 1.00 0.000 19 PRO A N 10
ATOM 5550 C CA . PRO A 1 19 ? 0.900 1.848 -4.885 1.00 0.000 19 PRO A CA 10
ATOM 5551 C C . PRO A 1 19 ? -0.616 1.852 -4.721 1.00 0.000 19 PRO A C 10
ATOM 5552 O O . PRO A 1 19 ? -1.355 1.664 -5.688 1.00 0.000 19 PRO A O 10
ATOM 5563 N N . ASP A 1 20 ? -1.073 2.068 -3.493 1.00 0.000 20 ASP A N 10
ATOM 5564 C CA . ASP A 1 20 ? -2.502 2.099 -3.203 1.00 0.000 20 ASP A CA 10
ATOM 5565 C C . ASP A 1 20 ? -3.179 3.258 -3.927 1.00 0.000 20 ASP A C 10
ATOM 5566 O O . ASP A 1 20 ? -2.737 4.403 -3.837 1.00 0.000 20 ASP A O 10
ATOM 5575 N N . GLY A 1 21 ? -4.254 2.953 -4.647 1.00 0.000 21 GLY A N 10
ATOM 5576 C CA . GLY A 1 21 ? -4.974 3.979 -5.378 1.00 0.000 21 GLY A CA 10
ATOM 5577 C C . GLY A 1 21 ? -4.430 4.184 -6.778 1.00 0.000 21 GLY A C 10
ATOM 5578 O O . GLY A 1 21 ? -5.176 4.131 -7.756 1.00 0.000 21 GLY A O 10
ATOM 5582 N N . LYS A 1 22 ? -3.126 4.421 -6.875 1.00 0.000 22 LYS A N 10
ATOM 5583 C CA . LYS A 1 22 ? -2.482 4.635 -8.166 1.00 0.000 22 LYS A CA 10
ATOM 5584 C C . LYS A 1 22 ? -2.171 3.306 -8.846 1.00 0.000 22 LYS A C 10
ATOM 5585 O O . LYS A 1 22 ? -2.111 2.254 -8.209 1.00 0.000 22 LYS A O 10
ATOM 5604 N N . PRO A 1 23 ? -1.969 3.351 -10.171 1.00 0.000 23 PRO A N 10
ATOM 5605 C CA . PRO A 1 23 ? -1.659 2.159 -10.967 1.00 0.000 23 PRO A CA 10
ATOM 5606 C C . PRO A 1 23 ? -0.266 1.613 -10.673 1.00 0.000 23 PRO A C 10
ATOM 5607 O O . PRO A 1 23 ? 0.547 2.246 -10.000 1.00 0.000 23 PRO A O 10
ATOM 5618 N N . PRO A 1 24 ? 0.018 0.408 -11.190 1.00 0.000 24 PRO A N 10
ATOM 5619 C CA . PRO A 1 24 ? 1.314 -0.250 -10.998 1.00 0.000 24 PRO A CA 10
ATOM 5620 C C . PRO A 1 24 ? 2.438 0.449 -11.755 1.00 0.000 24 PRO A C 10
ATOM 5621 O O . PRO A 1 24 ? 2.370 0.611 -12.974 1.00 0.000 24 PRO A O 10
ATOM 5632 N N . ILE A 1 25 ? 3.470 0.861 -11.027 1.00 0.000 25 ILE A N 10
ATOM 5633 C CA . ILE A 1 25 ? 4.608 1.541 -11.631 1.00 0.000 25 ILE A CA 10
ATOM 5634 C C . ILE A 1 25 ? 5.748 0.566 -11.907 1.00 0.000 25 ILE A C 10
ATOM 5635 O O . ILE A 1 25 ? 6.411 0.091 -10.985 1.00 0.000 25 ILE A O 10
ATOM 5651 N N . THR A 1 26 ? 5.972 0.272 -13.184 1.00 0.000 26 THR A N 10
ATOM 5652 C CA . THR A 1 26 ? 7.032 -0.646 -13.582 1.00 0.000 26 THR A CA 10
ATOM 5653 C C . THR A 1 26 ? 8.315 0.107 -13.914 1.00 0.000 26 THR A C 10
ATOM 5654 O O . THR A 1 26 ? 8.310 1.041 -14.716 1.00 0.000 26 THR A O 10
ATOM 5665 N N . LYS A 1 27 ? 9.415 -0.305 -13.292 1.00 0.000 27 LYS A N 10
ATOM 5666 C CA . LYS A 1 27 ? 10.708 0.328 -13.522 1.00 0.000 27 LYS A CA 10
ATOM 5667 C C . LYS A 1 27 ? 11.755 -0.703 -13.928 1.00 0.000 27 LYS A C 10
ATOM 5668 O O . LYS A 1 27 ? 12.202 -1.506 -13.107 1.00 0.000 27 LYS A O 10
ATOM 5687 N N . THR A 1 28 ? 12.145 -0.677 -15.198 1.00 0.000 28 THR A N 10
ATOM 5688 C CA . THR A 1 28 ? 13.141 -1.609 -15.712 1.00 0.000 28 THR A CA 10
ATOM 5689 C C . THR A 1 28 ? 14.503 -0.939 -15.847 1.00 0.000 28 THR A C 10
ATOM 5690 O O . THR A 1 28 ? 14.604 0.198 -16.309 1.00 0.000 28 THR A O 10
ATOM 5701 N N . PHE A 1 29 ? 15.550 -1.651 -15.443 1.00 0.000 29 PHE A N 10
ATOM 5702 C CA . PHE A 1 29 ? 16.908 -1.125 -15.519 1.00 0.000 29 PHE A CA 10
ATOM 5703 C C . PHE A 1 29 ? 17.919 -2.253 -15.702 1.00 0.000 29 PHE A C 10
ATOM 5704 O O . PHE A 1 29 ? 17.558 -3.430 -15.707 1.00 0.000 29 PHE A O 10
ATOM 5721 N N . ARG A 1 30 ? 19.187 -1.885 -15.854 1.00 0.000 30 ARG A N 10
ATOM 5722 C CA . ARG A 1 30 ? 20.250 -2.865 -16.039 1.00 0.000 30 ARG A CA 10
ATOM 5723 C C . ARG A 1 30 ? 20.917 -3.202 -14.708 1.00 0.000 30 ARG A C 10
ATOM 5724 O O . ARG A 1 30 ? 21.337 -2.311 -13.969 1.00 0.000 30 ARG A O 10
ATOM 5745 N N . LEU A 1 31 ? 21.010 -4.493 -14.410 1.00 0.000 31 LEU A N 10
ATOM 5746 C CA . LEU A 1 31 ? 21.625 -4.949 -13.168 1.00 0.000 31 LEU A CA 10
ATOM 5747 C C . LEU A 1 31 ? 23.142 -4.796 -13.224 1.00 0.000 31 LEU A C 10
ATOM 5748 O O . LEU A 1 31 ? 23.778 -5.172 -14.209 1.00 0.000 31 LEU A O 10
ATOM 5764 N N . HIS A 1 32 ? 23.716 -4.245 -12.159 1.00 0.000 32 HIS A N 10
ATOM 5765 C CA . HIS A 1 32 ? 25.159 -4.046 -12.086 1.00 0.000 32 HIS A CA 10
ATOM 5766 C C . HIS A 1 32 ? 25.857 -5.308 -11.589 1.00 0.000 32 HIS A C 10
ATOM 5767 O O . HIS A 1 32 ? 25.225 -6.349 -11.405 1.00 0.000 32 HIS A O 10
ATOM 5781 N N . LYS A 1 33 ? 27.165 -5.210 -11.375 1.00 0.000 33 LYS A N 10
ATOM 5782 C CA . LYS A 1 33 ? 27.950 -6.343 -10.900 1.00 0.000 33 LYS A CA 10
ATOM 5783 C C . LYS A 1 33 ? 27.369 -6.903 -9.605 1.00 0.000 33 LYS A C 10
ATOM 5784 O O . LYS A 1 33 ? 27.429 -6.259 -8.558 1.00 0.000 33 LYS A O 10
ATOM 5803 N N . ASP A 1 34 ? 26.809 -8.105 -9.684 1.00 0.000 34 ASP A N 10
ATOM 5804 C CA . ASP A 1 34 ? 26.219 -8.752 -8.518 1.00 0.000 34 ASP A CA 10
ATOM 5805 C C . ASP A 1 34 ? 25.199 -7.838 -7.847 1.00 0.000 34 ASP A C 10
ATOM 5806 O O . ASP A 1 34 ? 25.099 -7.798 -6.621 1.00 0.000 34 ASP A O 10
ATOM 5815 N N . GLN A 1 35 ? 24.444 -7.105 -8.659 1.00 0.000 35 GLN A N 10
ATOM 5816 C CA . GLN A 1 35 ? 23.432 -6.191 -8.144 1.00 0.000 35 GLN A CA 10
ATOM 5817 C C . GLN A 1 35 ? 22.123 -6.924 -7.871 1.00 0.000 35 GLN A C 10
ATOM 5818 O O . GLN A 1 35 ? 21.575 -7.607 -8.736 1.00 0.000 35 GLN A O 10
ATOM 5832 N N . PRO A 1 36 ? 21.609 -6.781 -6.641 1.00 0.000 36 PRO A N 10
ATOM 5833 C CA . PRO A 1 36 ? 20.358 -7.423 -6.226 1.00 0.000 36 PRO A CA 10
ATOM 5834 C C . PRO A 1 36 ? 19.140 -6.815 -6.912 1.00 0.000 36 PRO A C 10
ATOM 5835 O O . PRO A 1 36 ? 18.950 -5.598 -6.898 1.00 0.000 36 PRO A O 10
ATOM 5846 N N . CYS A 1 37 ? 18.316 -7.668 -7.510 1.00 0.000 37 CYS A N 10
ATOM 5847 C CA . CYS A 1 37 ? 17.115 -7.215 -8.202 1.00 0.000 37 CYS A CA 10
ATOM 5848 C C . CYS A 1 37 ? 15.961 -7.026 -7.221 1.00 0.000 37 CYS A C 10
ATOM 5849 O O . CYS A 1 37 ? 15.043 -7.845 -7.159 1.00 0.000 37 CYS A O 10
ATOM 5856 N N . THR A 1 38 ? 16.014 -5.941 -6.456 1.00 0.000 38 THR A N 10
ATOM 5857 C CA . THR A 1 38 ? 14.975 -5.644 -5.478 1.00 0.000 38 THR A CA 10
ATOM 5858 C C . THR A 1 38 ? 14.544 -4.184 -5.560 1.00 0.000 38 THR A C 10
ATOM 5859 O O . THR A 1 38 ? 15.051 -3.421 -6.383 1.00 0.000 38 THR A O 10
ATOM 5870 N N . CYS A 1 39 ? 13.605 -3.800 -4.701 1.00 0.000 39 CYS A N 10
ATOM 5871 C CA . CYS A 1 39 ? 13.105 -2.431 -4.676 1.00 0.000 39 CYS A CA 10
ATOM 5872 C C . CYS A 1 39 ? 12.574 -2.071 -3.291 1.00 0.000 39 CYS A C 10
ATOM 5873 O O . CYS A 1 39 ? 12.531 -2.912 -2.392 1.00 0.000 39 CYS A O 10
ATOM 5880 N N . THR A 1 40 ? 12.171 -0.815 -3.126 1.00 0.000 40 THR A N 10
ATOM 5881 C CA . THR A 1 40 ? 11.644 -0.343 -1.852 1.00 0.000 40 THR A CA 10
ATOM 5882 C C . THR A 1 40 ? 10.702 0.839 -2.050 1.00 0.000 40 THR A C 10
ATOM 5883 O O . THR A 1 40 ? 11.107 1.894 -2.539 1.00 0.000 40 THR A O 10
ATOM 5894 N N . CYS A 1 41 ? 9.443 0.656 -1.667 1.00 0.000 41 CYS A N 10
ATOM 5895 C CA . CYS A 1 41 ? 8.442 1.707 -1.803 1.00 0.000 41 CYS A CA 10
ATOM 5896 C C . CYS A 1 41 ? 8.298 2.492 -0.502 1.00 0.000 41 CYS A C 10
ATOM 5897 O O . CYS A 1 41 ? 8.024 3.691 -0.515 1.00 0.000 41 CYS A O 10
ATOM 5904 N N . GLY A 1 42 ? 8.484 1.805 0.621 1.00 0.000 42 GLY A N 10
ATOM 5905 C CA . GLY A 1 42 ? 8.371 2.453 1.915 1.00 0.000 42 GLY A CA 10
ATOM 5906 C C . GLY A 1 42 ? 8.354 1.461 3.060 1.00 0.000 42 GLY A C 10
ATOM 5907 O O . GLY A 1 42 ? 9.368 1.256 3.728 1.00 0.000 42 GLY A O 10
#

Radius of gyration: 10.73 Å; Cα contacts (8 Å, |Δi|>4): 80; chains: 1; bounding box: 33×16×21 Å

Nearest PDB structures (foldseek):
  8bvc-assembly1_A  TM=1.019E+00  e=1.331E-05  Metridium senile
  6fvn-assembly1_A  TM=6.235E-01  e=5.004E+00  Mycobacterium tuberculosis CDC1551
  6fvo-assembly2_C  TM=6.336E-01  e=6.326E+00  Mycobacterium tuberculosis CDC1551
  3p16-assembly1_B  TM=5.681E-01  e=6.708E+00  Mycobacterium tuberculosis H37Rv
  8bvc-assembly1_A  TM=1.024E+00  e=1.324E-06  Metridium senile

Sequence (42 aa):
CTCECHSPSDGVCECTYDPDGKPPITKTFRLHKDQPCTCTCGCTCECHSPSDGVCECTYDPDGKPPITKTFRLHKDQPCTCTCGCTCECHSPSDGVCECTYDPDGKPPITKTFRLHKDQPCTCTCGCTCECHSPSDGVCECTYDPDGKPPITKTFRLHKDQPCTCTCGCTCECHSPSDGVCECTYDPDGKPPITKTFRLHKDQPCTCTCGCTCECHSPSDGVCECTYDPDGKPPITKTFRLHKDQPCTCTCGCTCECHSPSDGVCECTYDPDGKPPITKTFRLHKDQPCTCTCGCTCECHSPSDGVCECTYDPDGKPPITKTFRLHKDQPCTCTCGCTCECHSPSDGVCECTYDPDGKPPITKTFRLHKDQPCTCTCGCTCECHSPSDGVCECTYDPDGKPPITKTFRLHKDQPCTCTCG

Organism: Metridium senile (NCBI:txid6116)

Secondary structure (DSSP, 8-state):
-EEEEEEEETTEEEEEEE-SSSPPEEEEEE--TT--------